Protein AF-0000000085150907 (afdb_homodimer)

Secondary structure (DSSP, 8-state):
---S---HHHHHHHHHHHHHS-HHHHHHHHT--HHHHHHHHHHHHHHHTS-SEEEETTEEEE-HHHHHHHHHHHHHHHHHHHHHS------TTTS-EEEEEE--HHHHHHHHHHHHHHHHHH-TTEEEEEE---GGGHHHHHHTTS-SEEEEE-----TTEEEEEEEEE-EEEEEETT-GGGTS--HHHHHHSEEEEE--TT----HHHHHHHTTT---EEEEEES-HHHHHHHHTTSS-EEEEEHHHHHHHHTTSSEEEEE-SS--PPEEEEEEEEGGGTT-HHHHHHHHHHHHHHHHH-/---S---HHHHHHHHHHHHHS-HHHHHHHHT--HHHHHHHHHHHHHHHTS-SEEEETTEEEE-HHHHHHHHHHHHHHHHHHHHHS------TTTS-EEEEEE--HHHHHHHHHHHHHHHHHH-TTEEEEEE---GGGHHHHHHTTS-SEEEEE-----TTEEEEEEEEE-EEEEEETT-GGGTS--HHHHHHSEEEEE--TT----HHHHHHHTTT---EEEEEES-HHHHHHHHTTSS-EEEEEHHHHHHHHTTSSEEEEE-SS--PPEEEEEEEEGGGTT-HHHHHHHHHHHHHHHHH-

Sequence (602 aa):
MLHSKIDLNLFLIMSTVYQQGSITAAASKLHLTQPAVSHAIARLRDKFNDPLFVRHGRKMVPTALCQKMIPDVQQALLLLNNTVSQPATFDIQQHKREIKLGLRDILESMFFPILMPDLLNNTPNITLNSRQIKRTELEPSLAQQSLDIVIDVLMPTHKDICNTLICSERFSLVCRQNHPILQQLTLANYAAASHALVSLKDFSIDTVDMALAHQGVSRNIALRCEHYFAAISVICQSDLIMTMPNTYAMLLQQTMPIVVSPLPFEVPELAVHMYWHQQAQDDPVNQWIRNKLLNISAQLFMLHSKIDLNLFLIMSTVYQQGSITAAASKLHLTQPAVSHAIARLRDKFNDPLFVRHGRKMVPTALCQKMIPDVQQALLLLNNTVSQPATFDIQQHKREIKLGLRDILESMFFPILMPDLLNNTPNITLNSRQIKRTELEPSLAQQSLDIVIDVLMPTHKDICNTLICSERFSLVCRQNHPILQQLTLANYAAASHALVSLKDFSIDTVDMALAHQGVSRNIALRCEHYFAAISVICQSDLIMTMPNTYAMLLQQTMPIVVSPLPFEVPELAVHMYWHQQAQDDPVNQWIRNKLLNISAQLF

pLDDT: mean 88.35, std 14.01, range [27.83, 98.75]

Solvent-accessible surface area (backbone atoms only — not comparable to full-atom values): 32936 Å² total; per-residue (Å²): 131,85,68,71,82,67,61,67,62,40,56,56,51,52,52,38,26,65,73,59,26,23,63,64,55,24,10,61,74,67,72,45,52,50,68,56,47,52,48,40,49,49,51,50,17,62,72,65,73,40,72,42,51,44,78,56,87,90,34,44,39,66,34,74,65,34,59,65,44,43,65,56,50,54,51,49,49,52,51,46,51,61,59,68,42,52,86,57,75,80,54,76,63,75,49,76,41,77,45,28,36,31,36,46,67,69,51,39,48,62,47,39,46,58,48,46,45,49,30,63,73,72,30,62,38,47,25,42,38,37,36,68,72,53,80,86,42,50,62,60,31,29,72,70,59,71,22,57,36,33,54,46,65,71,68,92,69,61,88,59,49,43,70,47,82,60,46,72,42,48,65,22,34,37,29,20,69,87,42,71,54,76,81,54,69,37,56,68,54,57,37,68,37,45,25,43,42,71,48,56,89,90,58,71,86,46,63,64,57,51,44,33,45,76,70,75,43,68,76,42,69,42,34,36,29,66,38,62,68,29,52,48,53,27,20,56,62,35,84,34,30,32,72,42,54,35,66,60,48,57,57,47,41,75,79,40,70,45,39,79,39,79,53,69,62,80,61,83,64,44,49,28,26,36,35,33,28,54,87,44,64,79,34,64,68,54,42,50,50,50,51,53,52,51,54,50,32,65,71,71,104,131,85,69,73,82,68,61,67,62,41,56,55,50,49,52,38,26,63,73,60,24,23,62,63,56,24,10,62,73,68,75,46,51,50,70,58,48,52,49,40,51,49,53,50,18,62,72,65,73,39,73,44,52,45,76,55,89,90,35,46,40,68,33,74,65,35,59,65,43,44,64,56,51,52,51,48,49,53,51,44,50,60,60,68,42,54,84,57,73,79,55,75,62,75,50,77,43,75,46,30,35,32,36,47,65,70,53,40,48,61,47,40,46,58,48,48,46,50,30,63,75,74,29,63,39,48,24,42,40,36,37,68,74,54,80,84,42,50,61,61,32,29,71,69,59,72,22,59,36,34,52,42,66,70,69,92,69,60,87,58,48,42,70,46,81,59,48,73,41,49,65,22,33,38,31,20,67,85,42,73,54,76,81,55,69,36,56,69,51,58,38,69,36,45,25,41,42,70,48,54,89,89,58,69,86,45,62,63,56,51,44,33,45,77,70,72,44,68,74,41,69,43,34,36,28,64,40,62,67,29,51,49,53,28,18,57,61,36,84,33,31,33,73,42,55,33,67,60,50,58,57,46,41,75,77,39,70,45,40,78,38,77,55,67,62,80,61,81,63,44,47,29,26,37,35,32,29,53,86,43,64,79,36,65,68,54,42,49,51,52,51,53,51,51,55,50,33,66,72,72,104

Foldseek 3Di:
DPPPPLPLVLLVLLLLCQVVQALCRSCVVVVHDSVVSVVSQVVVCVVVVHNQWDDDDRGTDGDPVVVVCNVVSVLVVVVVCCVPPPVPVPPLQPAQEEAEEADAQLCCVQQCVPVVVCCVPPRVSYHYHYDHDDPVCVQVCQVVVVHAKYKFFDDDDDPQKDKDWLDWWDKWKKAAPPQPCVVPVAPVVQLVAEEEAADDPPPPPPQVQVQQVVVPGDHHYPHYHHHVVVVVVVRNPDNHMYMDTDLSSVVVVVPGRMDIGHHNGDTGTITMMMMHGNSCVSVPNSVVVVVVSSVSSVVSD/DPPPPLPLVLLVLLLLCQVVQALVRSCVVVVHDSVVSVVSQVVVCVVVVHNQWDDDDRGTDGDPVVVVCNVVSVLVVVVVCLVPPPVPVPPLQPAQEEAEEADAQLCCVQQCVPVVVCCVPPRVSYHYHYDHDDPVCVQVCQVVVVHFKYKFFDDDDDPQKDKDWLDWWDKWKKAAPPQPCVVPPAPVVQQPAEAEAADDPPPPPPQVQVQQVVVPGDHHYPHYHHHVVVVVVVRNPDNHMYMDTDLSSVVVVVPGRMDIGHHNGDTGTITMMMMHGNSCVSVPNSVVVVVVSSVSSVVSD

Structure (mmCIF, N/CA/C/O backbone):
data_AF-0000000085150907-model_v1
#
loop_
_entity.id
_entity.type
_entity.pdbx_description
1 polymer 'Transcriptional regulator, LysR family'
#
loop_
_atom_site.group_PDB
_atom_site.id
_atom_site.type_symbol
_atom_site.label_atom_id
_atom_site.label_alt_id
_atom_site.label_comp_id
_atom_site.label_asym_id
_atom_site.label_entity_id
_atom_site.label_seq_id
_atom_site.pdbx_PDB_ins_code
_atom_site.Cartn_x
_atom_site.Cartn_y
_atom_site.Cartn_z
_atom_site.occupancy
_atom_site.B_iso_or_equiv
_atom_site.auth_seq_id
_atom_site.auth_comp_id
_atom_site.auth_asym_id
_atom_site.auth_atom_id
_atom_site.pdbx_PDB_model_num
ATOM 1 N N . MET A 1 1 ? 22.75 -42.875 7.367 1 28.23 1 MET A N 1
ATOM 2 C CA . MET A 1 1 ? 22.875 -44.281 7.016 1 28.23 1 MET A CA 1
ATOM 3 C C . MET A 1 1 ? 21.562 -45 7.273 1 28.23 1 MET A C 1
ATOM 5 O O . MET A 1 1 ? 21.328 -45.5 8.375 1 28.23 1 MET A O 1
ATOM 9 N N . LEU A 1 2 ? 20.391 -44.375 6.859 1 35.03 2 LEU A N 1
ATOM 10 C CA . LEU A 1 2 ? 19.094 -45.031 6.816 1 35.03 2 LEU A CA 1
ATOM 11 C C . LEU A 1 2 ? 19.172 -46.375 6.129 1 35.03 2 LEU A C 1
ATOM 13 O O . LEU A 1 2 ? 18.812 -46.5 4.957 1 35.03 2 LEU A O 1
ATOM 17 N N . HIS A 1 3 ? 20.188 -47.031 6.293 1 34.97 3 HIS A N 1
ATOM 18 C CA . HIS A 1 3 ? 20.422 -48.344 5.688 1 34.97 3 HIS A CA 1
ATOM 19 C C . HIS A 1 3 ? 19.266 -49.281 5.961 1 34.97 3 HIS A C 1
ATOM 21 O O . HIS A 1 3 ? 19.031 -50.219 5.191 1 34.97 3 HIS A O 1
ATOM 27 N N . SER A 1 4 ? 18.828 -49.5 7.285 1 38.47 4 SER A N 1
ATOM 28 C CA . SER A 1 4 ? 17.844 -50.562 7.527 1 38.47 4 SER A CA 1
ATOM 29 C C . SER A 1 4 ? 16.531 -50.25 6.82 1 38.47 4 SER A C 1
ATOM 31 O O . SER A 1 4 ? 16.172 -49.062 6.648 1 38.47 4 SER A O 1
ATOM 33 N N . LYS A 1 5 ? 15.93 -51.312 6.055 1 45.09 5 LYS A N 1
ATOM 34 C CA . LYS A 1 5 ? 14.781 -51.344 5.156 1 45.09 5 LYS A CA 1
ATOM 35 C C . LYS A 1 5 ? 13.578 -50.656 5.766 1 45.09 5 LYS A C 1
ATOM 37 O O . LYS A 1 5 ? 12.742 -51.281 6.414 1 45.09 5 LYS A O 1
ATOM 42 N N . ILE A 1 6 ? 13.68 -49.75 6.613 1 46.75 6 ILE A N 1
ATOM 43 C CA . ILE A 1 6 ? 12.391 -49.156 6.984 1 46.75 6 ILE A CA 1
ATOM 44 C C . ILE A 1 6 ? 11.57 -48.875 5.73 1 46.75 6 ILE A C 1
ATOM 46 O O . ILE A 1 6 ? 12.062 -48.219 4.793 1 46.75 6 ILE A O 1
ATOM 50 N N . ASP A 1 7 ? 10.547 -49.781 5.477 1 56.38 7 ASP A N 1
ATOM 51 C CA . ASP A 1 7 ? 9.531 -49.625 4.441 1 56.38 7 ASP A CA 1
ATOM 52 C C . ASP A 1 7 ? 9.016 -48.188 4.41 1 56.38 7 ASP A C 1
ATOM 54 O O . ASP A 1 7 ? 8.359 -47.719 5.355 1 56.38 7 ASP A O 1
ATOM 58 N N . LEU A 1 8 ? 9.578 -47.375 3.67 1 64.69 8 LEU A N 1
ATOM 59 C CA . LEU A 1 8 ? 9.203 -46 3.482 1 64.69 8 LEU A CA 1
ATOM 60 C C . LEU A 1 8 ? 7.688 -45.812 3.479 1 64.69 8 LEU A C 1
ATOM 62 O O . LEU A 1 8 ? 7.172 -44.75 3.812 1 64.69 8 LEU A O 1
ATOM 66 N N . ASN A 1 9 ? 7.09 -46.938 3.238 1 71.25 9 ASN A N 1
ATOM 67 C CA . ASN A 1 9 ? 5.633 -46.906 3.201 1 71.25 9 ASN A CA 1
ATOM 68 C C . ASN A 1 9 ? 5.039 -46.688 4.586 1 71.25 9 ASN A C 1
ATOM 70 O O . ASN A 1 9 ? 3.926 -46.156 4.711 1 71.25 9 ASN A O 1
ATOM 74 N N . LEU A 1 10 ? 5.855 -46.969 5.582 1 80.25 10 LEU A N 1
ATOM 75 C CA . LEU A 1 10 ? 5.375 -46.812 6.945 1 80.25 10 LEU A CA 1
ATOM 76 C C . LEU A 1 10 ? 5.199 -45.312 7.273 1 80.25 10 LEU A C 1
ATOM 78 O O . LEU A 1 10 ? 4.246 -44.938 7.957 1 80.25 10 LEU A O 1
ATOM 82 N N . PHE A 1 11 ? 6.086 -44.562 6.723 1 81.38 11 PHE A N 1
ATOM 83 C CA . PHE A 1 11 ? 6.02 -43.125 6.98 1 81.38 11 PHE A CA 1
ATOM 84 C C . PHE A 1 11 ? 4.828 -42.531 6.258 1 81.38 11 PHE A C 1
ATOM 86 O O . PHE A 1 11 ? 4.203 -41.594 6.773 1 81.38 11 PHE A O 1
ATOM 93 N N . LEU A 1 12 ? 4.559 -43 5.113 1 80.75 12 LEU A N 1
ATOM 94 C CA . LEU A 1 12 ? 3.357 -42.594 4.395 1 80.75 12 LEU A CA 1
ATOM 95 C C . LEU A 1 12 ? 2.104 -42.906 5.207 1 80.75 12 LEU A C 1
ATOM 97 O O . LEU A 1 12 ? 1.2 -42.062 5.301 1 80.75 12 LEU A O 1
ATOM 101 N N . ILE A 1 13 ? 2.043 -44.031 5.801 1 85.31 13 ILE A N 1
ATOM 102 C CA . ILE A 1 13 ? 0.917 -44.469 6.621 1 85.31 13 ILE A CA 1
ATOM 103 C C . ILE A 1 13 ? 0.824 -43.594 7.867 1 85.31 13 ILE A C 1
ATOM 105 O O . ILE A 1 13 ? -0.258 -43.094 8.219 1 85.31 13 ILE A O 1
ATOM 109 N N . MET A 1 14 ? 1.957 -43.312 8.508 1 89.06 14 MET A N 1
ATOM 110 C CA . MET A 1 14 ? 1.997 -42.438 9.68 1 89.06 14 MET A CA 1
ATOM 111 C C . MET A 1 14 ? 1.438 -41.062 9.359 1 89.06 14 MET A C 1
ATOM 113 O O . MET A 1 14 ? 0.611 -40.531 10.102 1 89.06 14 MET A O 1
ATOM 117 N N . SER A 1 15 ? 1.91 -40.531 8.297 1 87.75 15 SER A N 1
ATOM 118 C CA . SER A 1 15 ? 1.475 -39.219 7.879 1 87.75 15 SER A CA 1
ATOM 119 C C . SER A 1 15 ? -0.025 -39.188 7.605 1 87.75 15 SER A C 1
ATOM 121 O O . SER A 1 15 ? -0.708 -38.219 7.969 1 87.75 15 SER A O 1
ATOM 123 N N . THR A 1 16 ? -0.596 -40.188 7 1 87 16 THR A N 1
ATOM 124 C CA . THR A 1 16 ? -2.014 -40.25 6.672 1 87 16 THR A CA 1
ATOM 125 C C . THR A 1 16 ? -2.857 -40.406 7.934 1 87 16 THR A C 1
ATOM 127 O O . THR A 1 16 ? -3.914 -39.781 8.055 1 87 16 THR A O 1
ATOM 130 N N . VAL A 1 17 ? -2.373 -41.125 8.828 1 91.62 17 VAL A N 1
ATOM 131 C CA . VAL A 1 17 ? -3.076 -41.25 10.102 1 91.62 17 VAL A CA 1
ATOM 132 C C . VAL A 1 17 ? -3.076 -39.938 10.844 1 91.62 17 VAL A C 1
ATOM 134 O O . VAL A 1 17 ? -4.09 -39.531 11.43 1 91.62 17 VAL A O 1
ATOM 137 N N . TYR A 1 18 ? -1.939 -39.312 10.789 1 89.5 18 TYR A N 1
ATOM 138 C CA . TYR A 1 18 ? -1.816 -38 11.414 1 89.5 18 TYR A CA 1
ATOM 139 C C . TYR A 1 18 ? -2.822 -37.031 10.82 1 89.5 18 TYR A C 1
ATOM 141 O O . TYR A 1 18 ? -3.486 -36.281 11.555 1 89.5 18 TYR A O 1
ATOM 149 N N . GLN A 1 19 ? -2.939 -37.062 9.547 1 86.62 19 GLN A N 1
ATOM 150 C CA . GLN A 1 19 ? -3.795 -36.125 8.812 1 86.62 19 GLN A CA 1
ATOM 151 C C . GLN A 1 19 ? -5.27 -36.438 9.031 1 86.62 19 GLN A C 1
ATOM 153 O O . GLN A 1 19 ? -6.094 -35.562 9.195 1 86.62 19 GLN A O 1
ATOM 158 N N . GLN A 1 20 ? -5.629 -37.719 9.039 1 85.81 20 GLN A N 1
ATOM 159 C CA . GLN A 1 20 ? -7.016 -38.188 9.102 1 85.81 20 GLN A CA 1
ATOM 160 C C . GLN A 1 20 ? -7.5 -38.281 10.539 1 85.81 20 GLN A C 1
ATOM 162 O O . GLN A 1 20 ? -8.703 -38.219 10.805 1 85.81 20 GLN A O 1
ATOM 167 N N . GLY A 1 21 ? -6.504 -38.438 11.43 1 89.38 21 GLY A N 1
ATOM 168 C CA . GLY A 1 21 ? -6.824 -38.562 12.844 1 89.38 21 GLY A CA 1
ATOM 169 C C . GLY A 1 21 ? -7.473 -39.906 13.195 1 89.38 21 GLY A C 1
ATOM 170 O O . GLY A 1 21 ? -8.07 -40.031 14.266 1 89.38 21 GLY A O 1
ATOM 171 N N . SER A 1 22 ? -7.516 -40.812 12.25 1 90.69 22 SER A N 1
ATOM 172 C CA . SER A 1 22 ? -8.125 -42.125 12.461 1 90.69 22 SER A CA 1
ATOM 173 C C . SER A 1 22 ? -7.453 -43.219 11.609 1 90.69 22 SER A C 1
ATOM 175 O O . SER A 1 22 ? -7.059 -42.938 10.469 1 90.69 22 SER A O 1
ATOM 177 N N . ILE A 1 23 ? -7.355 -44.406 12.195 1 90.44 23 ILE A N 1
ATOM 178 C CA . ILE A 1 23 ? -6.754 -45.531 11.492 1 90.44 23 ILE A CA 1
ATOM 179 C C . ILE A 1 23 ? -7.684 -46 10.375 1 90.44 23 ILE A C 1
ATOM 181 O O . ILE A 1 23 ? -7.234 -46.281 9.258 1 90.44 23 ILE A O 1
ATOM 185 N N . THR A 1 24 ? -9.008 -46 10.703 1 89.38 24 THR A N 1
ATOM 186 C CA . THR A 1 24 ? -10.008 -46.438 9.734 1 89.38 24 THR A CA 1
ATOM 187 C C . THR A 1 24 ? -10.039 -45.5 8.531 1 89.38 24 THR A C 1
ATOM 189 O O . THR A 1 24 ? -10.047 -45.938 7.383 1 89.38 24 THR A O 1
ATOM 192 N N . ALA A 1 25 ? -9.969 -44.281 8.797 1 89.19 25 ALA A N 1
ATOM 193 C CA . ALA A 1 25 ? -9.984 -43.281 7.727 1 89.19 25 ALA A CA 1
ATOM 194 C C . ALA A 1 25 ? -8.695 -43.344 6.91 1 89.19 25 ALA A C 1
ATOM 196 O O . ALA A 1 25 ? -8.727 -43.219 5.684 1 89.19 25 ALA A O 1
ATOM 197 N N . ALA A 1 26 ? -7.68 -43.5 7.555 1 90.69 26 ALA A N 1
ATOM 198 C CA . ALA A 1 26 ? -6.391 -43.625 6.879 1 90.69 26 ALA A CA 1
ATOM 199 C C . ALA A 1 26 ? -6.344 -44.844 5.988 1 90.69 26 ALA A C 1
ATOM 201 O O . ALA A 1 26 ? -5.828 -44.812 4.871 1 90.69 26 ALA A O 1
ATOM 202 N N . ALA A 1 27 ? -6.867 -45.906 6.449 1 90.25 27 ALA A N 1
ATOM 203 C CA . ALA A 1 27 ? -6.926 -47.156 5.68 1 90.25 27 ALA A CA 1
ATOM 204 C C . ALA A 1 27 ? -7.719 -46.969 4.391 1 90.25 27 ALA A C 1
ATOM 206 O O . ALA A 1 27 ? -7.285 -47.375 3.316 1 90.25 27 ALA A O 1
ATOM 207 N N . SER A 1 28 ? -8.797 -46.312 4.539 1 84.81 28 SER A N 1
ATOM 208 C CA . SER A 1 28 ? -9.633 -46.031 3.381 1 84.81 28 SER A CA 1
ATOM 209 C C . SER A 1 28 ? -8.891 -45.156 2.375 1 84.81 28 SER A C 1
ATOM 211 O O . SER A 1 28 ? -8.891 -45.438 1.177 1 84.81 28 SER A O 1
ATOM 213 N N . LYS A 1 29 ? -8.188 -44.219 2.852 1 82.75 29 LYS A N 1
ATOM 214 C CA . LYS A 1 29 ? -7.488 -43.25 1.999 1 82.75 29 LYS A CA 1
ATOM 215 C C . LYS A 1 29 ? -6.32 -43.906 1.272 1 82.75 29 LYS A C 1
ATOM 217 O O . LYS A 1 29 ? -6.047 -43.594 0.112 1 82.75 29 LYS A O 1
ATOM 222 N N . LEU A 1 30 ? -5.738 -44.781 1.877 1 80.75 30 LEU A N 1
ATOM 223 C CA . LEU A 1 30 ? -4.543 -45.406 1.343 1 80.75 30 LEU A CA 1
ATOM 224 C C . LEU A 1 30 ? -4.895 -46.688 0.606 1 80.75 30 LEU A C 1
ATOM 226 O O . LEU A 1 30 ? -4.016 -47.375 0.069 1 80.75 30 LEU A O 1
ATOM 230 N N . HIS A 1 31 ? -6.199 -47.031 0.58 1 83.38 31 HIS A N 1
ATOM 231 C CA . HIS A 1 31 ? -6.676 -48.281 -0.012 1 83.38 31 HIS A CA 1
ATOM 232 C C . HIS A 1 31 ? -5.957 -49.469 0.588 1 83.38 31 HIS A C 1
ATOM 234 O O . HIS A 1 31 ? -5.492 -50.344 -0.142 1 83.38 31 HIS A O 1
ATOM 240 N N . LEU A 1 32 ? -5.855 -49.406 1.812 1 83.75 32 LEU A N 1
ATOM 241 C CA . LEU A 1 32 ? -5.309 -50.5 2.6 1 83.75 32 LEU A CA 1
ATOM 242 C C . LEU A 1 32 ? -6.344 -51.031 3.59 1 83.75 32 LEU A C 1
ATOM 244 O O . LEU A 1 32 ? -7.371 -50.375 3.822 1 83.75 32 LEU A O 1
ATOM 248 N N . THR A 1 33 ? -6.121 -52.25 4.09 1 84.62 33 THR A N 1
ATOM 249 C CA . THR A 1 33 ? -6.98 -52.75 5.156 1 84.62 33 THR A CA 1
ATOM 250 C C . THR A 1 33 ? -6.59 -52.125 6.5 1 84.62 33 THR A C 1
ATOM 252 O O . THR A 1 33 ? -5.441 -51.719 6.695 1 84.62 33 THR A O 1
ATOM 255 N N . GLN A 1 34 ? -7.559 -52 7.328 1 89.69 34 GLN A N 1
ATOM 256 C CA . GLN A 1 34 ? -7.328 -51.438 8.656 1 89.69 34 GLN A CA 1
ATOM 257 C C . GLN A 1 34 ? -6.25 -52.219 9.406 1 89.69 34 GLN A C 1
ATOM 259 O O . GLN A 1 34 ? -5.367 -51.625 10.031 1 89.69 34 GLN A O 1
ATOM 264 N N . PRO A 1 35 ? -6.223 -53.562 9.406 1 90.38 35 PRO A N 1
ATOM 265 C CA . PRO A 1 35 ? -5.141 -54.281 10.094 1 90.38 35 PRO A CA 1
ATOM 266 C C . PRO A 1 35 ? -3.764 -53.938 9.516 1 90.38 35 PRO A C 1
ATOM 268 O O . PRO A 1 35 ? -2.783 -53.875 10.266 1 90.38 35 PRO A O 1
ATOM 271 N N . ALA A 1 36 ? -3.766 -53.688 8.227 1 83.69 36 ALA A N 1
ATOM 272 C CA . ALA A 1 36 ? -2.5 -53.344 7.57 1 83.69 36 ALA A CA 1
ATOM 273 C C . ALA A 1 36 ? -1.954 -52.031 8.07 1 83.69 36 ALA A C 1
ATOM 275 O O . ALA A 1 36 ? -0.757 -51.906 8.344 1 83.69 36 ALA A O 1
ATOM 276 N N . VAL A 1 37 ? -2.844 -51.062 8.227 1 90.38 37 VAL A N 1
ATOM 277 C CA . VAL A 1 37 ? -2.453 -49.75 8.711 1 90.38 37 VAL A CA 1
ATOM 278 C C . VAL A 1 37 ? -2.041 -49.844 10.18 1 90.38 37 VAL A C 1
ATOM 280 O O . VAL A 1 37 ? -1.027 -49.281 10.586 1 90.38 37 VAL A O 1
ATOM 283 N N . SER A 1 38 ? -2.756 -50.562 10.93 1 90.19 38 SER A N 1
ATOM 284 C CA . SER A 1 38 ? -2.453 -50.781 12.344 1 90.19 38 SER A CA 1
ATOM 285 C C . SER A 1 38 ? -1.101 -51.469 12.531 1 90.19 38 SER A C 1
ATOM 287 O O . SER A 1 38 ? -0.315 -51.062 13.391 1 90.19 38 SER A O 1
ATOM 289 N N . HIS A 1 39 ? -0.9 -52.406 11.703 1 88.38 39 HIS A N 1
ATOM 290 C CA . HIS A 1 39 ? 0.368 -53.125 11.766 1 88.38 39 HIS A CA 1
ATOM 291 C C . HIS A 1 39 ? 1.534 -52.219 11.383 1 88.38 39 HIS A C 1
ATOM 293 O O . HIS A 1 39 ? 2.6 -52.281 12 1 88.38 39 HIS A O 1
ATOM 299 N N . ALA A 1 40 ? 1.301 -51.469 10.383 1 86.62 40 ALA A N 1
ATOM 300 C CA . ALA A 1 40 ? 2.326 -50.5 9.945 1 86.62 40 ALA A CA 1
ATOM 301 C C . ALA A 1 40 ? 2.697 -49.531 11.07 1 86.62 40 ALA A C 1
ATOM 303 O O . ALA A 1 40 ? 3.879 -49.281 11.305 1 86.62 40 ALA A O 1
ATOM 304 N N . ILE A 1 41 ? 1.713 -49.062 11.773 1 90.88 41 ILE A N 1
ATOM 305 C CA . ILE A 1 41 ? 1.938 -48.125 12.867 1 90.88 41 ILE A CA 1
ATOM 306 C C . ILE A 1 41 ? 2.633 -48.812 14.023 1 90.88 41 ILE A C 1
ATOM 308 O O . ILE A 1 41 ? 3.514 -48.25 14.672 1 90.88 41 ILE A O 1
ATOM 312 N N . ALA A 1 42 ? 2.293 -50.094 14.195 1 89.44 42 ALA A N 1
ATOM 313 C CA . ALA A 1 42 ? 2.934 -50.875 15.242 1 89.44 42 ALA A CA 1
ATOM 314 C C . ALA A 1 42 ? 4.426 -51.062 14.969 1 89.44 42 ALA A C 1
ATOM 316 O O . ALA A 1 42 ? 5.242 -50.969 15.891 1 89.44 42 ALA A O 1
ATOM 317 N N . ARG A 1 43 ? 4.707 -51.25 13.727 1 85.38 43 ARG A N 1
ATOM 318 C CA . ARG A 1 43 ? 6.105 -51.375 13.328 1 85.38 43 ARG A CA 1
ATOM 319 C C . ARG A 1 43 ? 6.891 -50.125 13.609 1 85.38 43 ARG A C 1
ATOM 321 O O . ARG A 1 43 ? 8.031 -50.156 14.07 1 85.38 43 ARG A O 1
ATOM 328 N N . LEU A 1 44 ? 6.266 -49 13.336 1 87 44 LEU A N 1
ATOM 329 C CA . LEU A 1 44 ? 6.91 -47.719 13.586 1 87 44 LEU A CA 1
ATOM 330 C C . LEU A 1 44 ? 7.062 -47.5 15.086 1 87 44 LEU A C 1
ATOM 332 O O . LEU A 1 44 ? 8.094 -46.969 15.531 1 87 44 LEU A O 1
ATOM 336 N N . ARG A 1 45 ? 6.059 -47.844 15.781 1 89.88 45 ARG A N 1
ATOM 337 C CA . ARG A 1 45 ? 6.105 -47.75 17.234 1 89.88 45 ARG A CA 1
ATOM 338 C C . ARG A 1 45 ? 7.289 -48.5 17.797 1 89.88 45 ARG A C 1
ATOM 340 O O . ARG A 1 45 ? 8 -48 18.672 1 89.88 45 ARG A O 1
ATOM 347 N N . ASP A 1 46 ? 7.453 -49.688 17.281 1 87.56 46 ASP A N 1
ATOM 348 C CA . ASP A 1 46 ? 8.547 -50.531 17.75 1 87.56 46 ASP A CA 1
ATOM 349 C C . ASP A 1 46 ? 9.906 -49.906 17.406 1 87.56 46 ASP A C 1
ATOM 351 O O . ASP A 1 46 ? 10.836 -49.969 18.203 1 87.56 46 ASP A O 1
ATOM 355 N N . LYS A 1 47 ? 9.906 -49.406 16.297 1 83.44 47 LYS A N 1
ATOM 356 C CA . LYS A 1 47 ? 11.164 -48.812 15.828 1 83.44 47 LYS A CA 1
ATOM 357 C C . LYS A 1 47 ? 11.539 -47.594 16.641 1 83.44 47 LYS A C 1
ATOM 359 O O . LYS A 1 47 ? 12.719 -47.375 16.938 1 83.44 47 LYS A O 1
ATOM 364 N N . PHE A 1 48 ? 10.562 -46.844 17.016 1 86.25 48 PHE A N 1
ATOM 365 C CA . PHE A 1 48 ? 10.836 -45.562 17.672 1 86.25 48 PHE A CA 1
ATOM 366 C C . PHE A 1 48 ? 10.641 -45.656 19.172 1 86.25 48 PHE A C 1
ATOM 368 O O . PHE A 1 48 ? 10.906 -44.719 19.906 1 86.25 48 PHE A O 1
ATOM 375 N N . ASN A 1 49 ? 10.211 -46.844 19.609 1 88 49 ASN A N 1
ATOM 376 C CA . ASN A 1 49 ? 9.922 -47.094 21.031 1 88 49 ASN A CA 1
ATOM 377 C C . ASN A 1 49 ? 9.023 -45.969 21.594 1 88 49 ASN A C 1
ATOM 379 O O . ASN A 1 49 ? 9.32 -45.406 22.641 1 88 49 ASN A O 1
ATOM 383 N N . ASP A 1 50 ? 8.078 -45.594 20.844 1 88.75 50 ASP A N 1
ATOM 384 C CA . ASP A 1 50 ? 7.051 -44.594 21.141 1 88.75 50 ASP A CA 1
ATOM 385 C C . ASP A 1 50 ? 5.703 -45 20.547 1 88.75 50 ASP A C 1
ATOM 387 O O . ASP A 1 50 ? 5.641 -45.531 19.422 1 88.75 50 ASP A O 1
ATOM 391 N N . PRO A 1 51 ? 4.645 -44.781 21.234 1 92.69 51 PRO A N 1
ATOM 392 C CA . PRO A 1 51 ? 3.328 -45.125 20.703 1 92.69 51 PRO A CA 1
ATOM 393 C C . PRO A 1 51 ? 2.986 -44.375 19.422 1 92.69 51 PRO A C 1
ATOM 395 O O . PRO A 1 51 ? 2.158 -44.844 18.641 1 92.69 51 PRO A O 1
ATOM 398 N N . LEU A 1 52 ? 3.582 -43.219 19.125 1 92.44 52 LEU A N 1
ATOM 399 C CA . LEU A 1 52 ? 3.426 -42.281 18 1 92.44 52 LEU A CA 1
ATOM 400 C C . LEU A 1 52 ? 2.016 -41.719 17.984 1 92.44 52 LEU A C 1
ATOM 402 O O . LEU A 1 52 ? 1.837 -40.5 17.75 1 92.44 52 LEU A O 1
ATOM 406 N N . PHE A 1 53 ? 0.989 -42.562 18.312 1 93.5 53 PHE A N 1
ATOM 407 C CA . PHE A 1 53 ? -0.401 -42.125 18.406 1 93.5 53 PHE A CA 1
ATOM 408 C C . PHE A 1 53 ? -1.069 -42.719 19.625 1 93.5 53 PHE A C 1
ATOM 410 O O . PHE A 1 53 ? -0.827 -43.906 19.969 1 93.5 53 PHE A O 1
ATOM 417 N N . VAL A 1 54 ? -1.795 -41.875 20.375 1 91.25 54 VAL A N 1
ATOM 418 C CA . VAL A 1 54 ? -2.576 -42.344 21.516 1 91.25 54 VAL A CA 1
ATOM 419 C C . VAL A 1 54 ? -4.059 -42.062 21.266 1 91.25 54 VAL A C 1
ATOM 421 O O . VAL A 1 54 ? -4.422 -41.094 20.641 1 91.25 54 VAL A O 1
ATOM 424 N N . ARG A 1 55 ? -4.883 -42.969 21.641 1 86.19 55 ARG A N 1
ATOM 425 C CA . ARG A 1 55 ? -6.328 -42.875 21.453 1 86.19 55 ARG A CA 1
ATOM 426 C C . ARG A 1 55 ? -6.949 -41.938 22.5 1 86.19 55 ARG A C 1
ATOM 428 O O . ARG A 1 55 ? -6.688 -42.094 23.688 1 86.19 55 ARG A O 1
ATOM 435 N N . HIS A 1 56 ? -7.473 -40.969 22.062 1 84.75 56 HIS A N 1
ATOM 436 C CA . HIS A 1 56 ? -8.305 -40.094 22.875 1 84.75 56 HIS A CA 1
ATOM 437 C C . HIS A 1 56 ? -9.75 -40.094 22.375 1 84.75 56 HIS A C 1
ATOM 439 O O . HIS A 1 56 ? -10.078 -39.344 21.438 1 84.75 56 HIS A O 1
ATOM 445 N N . GLY A 1 57 ? -10.609 -40.844 23.016 1 77.44 57 GLY A N 1
ATOM 446 C CA . GLY A 1 57 ? -11.961 -41 22.5 1 77.44 57 GLY A CA 1
ATOM 447 C C . GLY A 1 57 ? -12.008 -41.719 21.172 1 77.44 57 GLY A C 1
ATOM 448 O O . GLY A 1 57 ? -11.516 -42.844 21.031 1 77.44 57 GLY A O 1
ATOM 449 N N . ARG A 1 58 ? -12.578 -41.125 20.188 1 76.31 58 ARG A N 1
ATOM 450 C CA . ARG A 1 58 ? -12.688 -41.75 18.859 1 76.31 58 ARG A CA 1
ATOM 451 C C . ARG A 1 58 ? -11.555 -41.281 17.953 1 76.31 58 ARG A C 1
ATOM 453 O O . ARG A 1 58 ? -11.477 -41.688 16.797 1 76.31 58 ARG A O 1
ATOM 460 N N . LYS A 1 59 ? -10.602 -40.438 18.469 1 83.12 59 LYS A N 1
ATOM 461 C CA . LYS A 1 59 ? -9.578 -39.844 17.625 1 83.12 59 LYS A CA 1
ATOM 462 C C . LYS A 1 59 ? -8.188 -40.344 18 1 83.12 59 LYS A C 1
ATOM 464 O O . LYS A 1 59 ? -7.926 -40.625 19.172 1 83.12 59 LYS A O 1
ATOM 469 N N . MET A 1 60 ? -7.379 -40.531 17.062 1 85.88 60 MET A N 1
ATOM 470 C CA . MET A 1 60 ? -5.957 -40.812 17.266 1 85.88 60 MET A CA 1
ATOM 471 C C . MET A 1 60 ? -5.168 -39.5 17.375 1 85.88 60 MET A C 1
ATOM 473 O O . MET A 1 60 ? -5.152 -38.719 16.438 1 85.88 60 MET A O 1
ATOM 477 N N . VAL A 1 61 ? -4.496 -39.344 18.5 1 90.5 61 VAL A N 1
ATOM 478 C CA . VAL A 1 61 ? -3.746 -38.125 18.75 1 90.5 61 VAL A CA 1
ATOM 479 C C . VAL A 1 61 ? -2.248 -38.406 18.734 1 90.5 61 VAL A C 1
ATOM 481 O O . VAL A 1 61 ? -1.79 -39.375 19.375 1 90.5 61 VAL A O 1
ATOM 484 N N . PRO A 1 62 ? -1.474 -37.562 17.984 1 91.69 62 PRO A N 1
ATOM 485 C CA . PRO A 1 62 ? -0.03 -37.812 17.922 1 91.69 62 PRO A CA 1
ATOM 486 C C . PRO A 1 62 ? 0.677 -37.531 19.234 1 91.69 62 PRO A C 1
ATOM 488 O O . PRO A 1 62 ? 0.281 -36.594 19.969 1 91.69 62 PRO A O 1
ATOM 491 N N . THR A 1 63 ? 1.665 -38.344 19.594 1 91.56 63 THR A N 1
ATOM 492 C CA . THR A 1 63 ? 2.531 -38.094 20.734 1 91.56 63 THR A CA 1
ATOM 493 C C . THR A 1 63 ? 3.443 -36.906 20.438 1 91.56 63 THR A C 1
ATOM 495 O O . THR A 1 63 ? 3.486 -36.406 19.312 1 91.56 63 THR A O 1
ATOM 498 N N . ALA A 1 64 ? 4.164 -36.531 21.438 1 86.5 64 ALA A N 1
ATOM 499 C CA . ALA A 1 64 ? 5.109 -35.406 21.281 1 86.5 64 ALA A CA 1
ATOM 500 C C . ALA A 1 64 ? 6.188 -35.75 20.266 1 86.5 64 ALA A C 1
ATOM 502 O O . ALA A 1 64 ? 6.574 -34.906 19.453 1 86.5 64 ALA A O 1
ATOM 503 N N . LEU A 1 65 ? 6.539 -36.938 20.312 1 85.38 65 LEU A N 1
ATOM 504 C CA . LEU A 1 65 ? 7.559 -37.375 19.375 1 85.38 65 LEU A CA 1
ATOM 505 C C . LEU A 1 65 ? 7.016 -37.375 17.953 1 85.38 65 LEU A C 1
ATOM 507 O O . LEU A 1 65 ? 7.688 -36.906 17.031 1 85.38 65 LEU A O 1
ATOM 511 N N . CYS A 1 66 ? 5.84 -37.875 17.781 1 88.69 66 CYS A N 1
ATOM 512 C CA . CYS A 1 66 ? 5.215 -37.906 16.469 1 88.69 66 CYS A CA 1
ATOM 513 C C . CYS A 1 66 ? 5.051 -36.469 15.93 1 88.69 66 CYS A C 1
ATOM 515 O O . CYS A 1 66 ? 5.359 -36.219 14.766 1 88.69 66 CYS A O 1
ATOM 517 N N . GLN A 1 67 ? 4.68 -35.625 16.75 1 85.69 67 GLN A N 1
ATOM 518 C CA . GLN A 1 67 ? 4.477 -34.219 16.375 1 85.69 67 GLN A CA 1
ATOM 519 C C . GLN A 1 67 ? 5.785 -33.594 15.914 1 85.69 67 GLN A C 1
ATOM 521 O O . GLN A 1 67 ? 5.793 -32.781 14.977 1 85.69 67 GLN A O 1
ATOM 526 N N . LYS A 1 68 ? 6.762 -34 16.547 1 82.62 68 LYS A N 1
ATOM 527 C CA . LYS A 1 68 ? 8.078 -33.469 16.203 1 82.62 68 LYS A CA 1
ATOM 528 C C . LYS A 1 68 ? 8.578 -34.031 14.875 1 82.62 68 LYS A C 1
ATOM 530 O O . LYS A 1 68 ? 9.25 -33.344 14.117 1 82.62 68 LYS A O 1
ATOM 535 N N . MET A 1 69 ? 8.195 -35.219 14.609 1 82.88 69 MET A N 1
ATOM 536 C CA . MET A 1 69 ? 8.742 -35.938 13.453 1 82.88 69 MET A CA 1
ATOM 537 C C . MET A 1 69 ? 7.934 -35.594 12.195 1 82.88 69 MET A C 1
ATOM 539 O O . MET A 1 69 ? 8.469 -35.656 11.086 1 82.88 69 MET A O 1
ATOM 543 N N . ILE A 1 70 ? 6.695 -35.25 12.422 1 82.88 70 ILE A N 1
ATOM 544 C CA . ILE A 1 70 ? 5.742 -35.219 11.32 1 82.88 70 ILE A CA 1
ATOM 545 C C . ILE A 1 70 ? 6.199 -34.188 10.281 1 82.88 70 ILE A C 1
ATOM 547 O O . ILE A 1 70 ? 6.172 -34.469 9.078 1 82.88 70 ILE A O 1
ATOM 551 N N . PRO A 1 71 ? 6.707 -33.062 10.672 1 79.5 71 PRO A N 1
ATOM 552 C CA . PRO A 1 71 ? 7.137 -32.125 9.633 1 79.5 71 PRO A CA 1
ATOM 553 C C . PRO A 1 71 ? 8.25 -32.688 8.75 1 79.5 71 PRO A C 1
ATOM 555 O O . PRO A 1 71 ? 8.219 -32.531 7.531 1 79.5 71 PRO A O 1
ATOM 558 N N . ASP A 1 72 ? 9.086 -33.375 9.312 1 77.56 72 ASP A N 1
ATOM 559 C CA . ASP A 1 72 ? 10.188 -33.969 8.57 1 77.56 72 ASP A CA 1
ATOM 560 C C . ASP A 1 72 ? 9.695 -35.125 7.684 1 77.56 72 ASP A C 1
ATOM 562 O O . ASP A 1 72 ? 10.141 -35.281 6.543 1 77.56 72 ASP A O 1
ATOM 566 N N . VAL A 1 73 ? 8.867 -35.906 8.172 1 78.56 73 VAL A N 1
ATOM 567 C CA . VAL A 1 73 ? 8.297 -37.031 7.43 1 78.56 73 VAL A CA 1
ATOM 568 C C . VAL A 1 73 ? 7.52 -36.5 6.223 1 78.56 73 VAL A C 1
ATOM 570 O O . VAL A 1 73 ? 7.688 -37 5.105 1 78.56 73 VAL A O 1
ATOM 573 N N . GLN A 1 74 ? 6.754 -35.531 6.48 1 77.56 74 GLN A N 1
ATOM 574 C CA . GLN A 1 74 ? 5.945 -35 5.398 1 77.56 74 GLN A CA 1
ATOM 575 C C . GLN A 1 74 ? 6.82 -34.344 4.324 1 77.56 74 GLN A C 1
ATOM 577 O O . GLN A 1 74 ? 6.562 -34.5 3.131 1 77.56 74 GLN A O 1
ATOM 582 N N . GLN A 1 75 ? 7.844 -33.812 4.723 1 69.69 75 GLN A N 1
ATOM 583 C CA . GLN A 1 75 ? 8.797 -33.25 3.777 1 69.69 75 GLN A CA 1
ATOM 584 C C . GLN A 1 75 ? 9.492 -34.344 2.971 1 69.69 75 GLN A C 1
ATOM 586 O O . GLN A 1 75 ? 9.656 -34.219 1.756 1 69.69 75 GLN A O 1
ATOM 591 N N . ALA A 1 76 ? 9.844 -35.344 3.619 1 65.5 76 ALA A N 1
ATOM 592 C CA . ALA A 1 7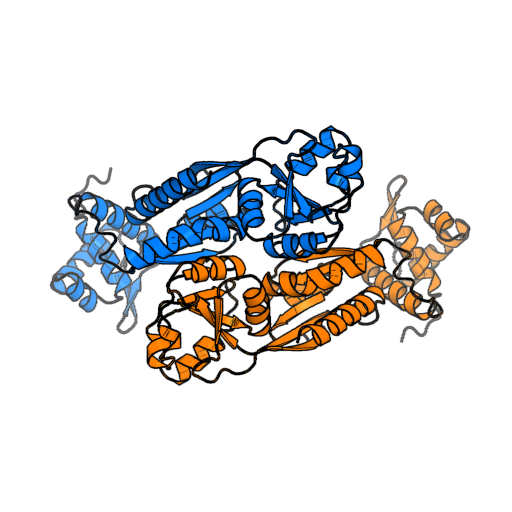6 ? 10.492 -36.469 2.961 1 65.5 76 ALA A CA 1
ATOM 593 C C . ALA A 1 76 ? 9.547 -37.156 1.974 1 65.5 76 ALA A C 1
ATOM 595 O O . ALA A 1 76 ? 9.945 -37.5 0.856 1 65.5 76 ALA A O 1
ATOM 596 N N . LEU A 1 77 ? 8.375 -37.344 2.373 1 65.81 77 LEU A N 1
ATOM 597 C CA . LEU A 1 77 ? 7.387 -37.938 1.497 1 65.81 77 LEU A CA 1
ATOM 598 C C . LEU A 1 77 ? 7.121 -37.062 0.275 1 65.81 77 LEU A C 1
ATOM 600 O O . LEU A 1 77 ? 6.961 -37.594 -0.835 1 65.81 77 LEU A O 1
ATOM 604 N N . LEU A 1 78 ? 7.121 -35.875 0.551 1 63.09 78 LEU A N 1
ATOM 605 C CA . LEU A 1 78 ? 6.977 -34.938 -0.558 1 63.09 78 LEU A CA 1
ATOM 606 C C . LEU A 1 78 ? 8.148 -35.062 -1.526 1 63.09 78 LEU A C 1
ATOM 608 O O . LEU A 1 78 ? 7.953 -35.062 -2.744 1 63.09 78 LEU A O 1
ATOM 612 N N . LEU A 1 79 ? 9.242 -35.25 -1.036 1 56.94 79 LEU A N 1
ATOM 613 C CA . LEU A 1 79 ? 10.453 -35.406 -1.843 1 56.94 79 LEU A CA 1
ATOM 614 C C . LEU A 1 79 ? 10.43 -36.719 -2.619 1 56.94 79 LEU A C 1
ATOM 616 O O . LEU A 1 79 ? 10.781 -36.75 -3.803 1 56.94 79 LEU A O 1
ATOM 620 N N . LEU A 1 80 ? 10.102 -37.781 -1.989 1 56.09 80 LEU A N 1
ATOM 621 C CA . LEU A 1 80 ? 10.023 -39.094 -2.611 1 56.09 80 LEU A CA 1
ATOM 622 C C . LEU A 1 80 ? 8.922 -39.125 -3.664 1 56.09 80 LEU A C 1
ATOM 624 O O . LEU A 1 80 ? 9.102 -39.719 -4.734 1 56.09 80 LEU A O 1
ATOM 628 N N . ASN A 1 81 ? 7.82 -38.625 -3.189 1 53.53 81 ASN A N 1
ATOM 629 C CA . ASN A 1 81 ? 6.742 -38.531 -4.168 1 53.53 81 ASN A CA 1
ATOM 630 C C . ASN A 1 81 ? 7.18 -37.781 -5.414 1 53.53 81 ASN A C 1
ATOM 632 O O . ASN A 1 81 ? 6.805 -38.125 -6.531 1 53.53 81 ASN A O 1
ATOM 636 N N . ASN A 1 82 ? 7.93 -36.875 -5.109 1 48.72 82 ASN A N 1
ATOM 637 C CA . ASN A 1 82 ? 8.477 -36.094 -6.211 1 48.72 82 ASN A CA 1
ATOM 638 C C . ASN A 1 82 ? 9.422 -36.938 -7.074 1 48.72 82 ASN A C 1
ATOM 640 O O . ASN A 1 82 ? 9.523 -36.688 -8.281 1 48.72 82 ASN A O 1
ATOM 644 N N . THR A 1 83 ? 10.109 -37.844 -6.461 1 43.69 83 THR A N 1
ATOM 645 C CA . THR A 1 83 ? 11.047 -38.688 -7.184 1 43.69 83 THR A CA 1
ATOM 646 C C . THR A 1 83 ? 10.312 -39.781 -7.949 1 43.69 83 THR A C 1
ATOM 648 O O . THR A 1 83 ? 10.703 -40.125 -9.062 1 43.69 83 THR A O 1
ATOM 651 N N . VAL A 1 84 ? 9.586 -40.656 -7.219 1 43.69 84 VAL A N 1
ATOM 652 C CA . VAL A 1 84 ? 8.898 -41.812 -7.805 1 43.69 84 VAL A CA 1
ATOM 653 C C . VAL A 1 84 ? 7.93 -41.312 -8.883 1 43.69 84 VAL A C 1
ATOM 655 O O . VAL A 1 84 ? 7.547 -42.094 -9.773 1 43.69 84 VAL A O 1
ATOM 658 N N . SER A 1 85 ? 7.141 -40.281 -8.531 1 39.81 85 SER A N 1
ATOM 659 C CA . SER A 1 85 ? 6.363 -39.844 -9.68 1 39.81 85 SER A CA 1
ATOM 660 C C . SER A 1 85 ? 7.211 -39.812 -10.945 1 39.81 85 SER A C 1
ATOM 662 O O . SER A 1 85 ? 8.289 -39.219 -10.977 1 39.81 85 SER A O 1
ATOM 664 N N . GLN A 1 86 ? 7.488 -40.875 -11.453 1 38.81 86 GLN A N 1
ATOM 665 C CA . GLN A 1 86 ? 7.891 -40.656 -12.836 1 38.81 86 GLN A CA 1
ATOM 666 C C . GLN A 1 86 ? 7.586 -39.25 -13.281 1 38.81 86 GLN A C 1
ATOM 668 O O . GLN A 1 86 ? 6.586 -38.656 -12.867 1 38.81 86 GLN A O 1
ATOM 673 N N . PRO A 1 87 ? 8.562 -38.406 -13.773 1 39.69 87 PRO A N 1
ATOM 674 C CA . PRO A 1 87 ? 8.125 -37.031 -14.047 1 39.69 87 PRO A CA 1
ATOM 675 C C . PRO A 1 87 ? 6.664 -36.938 -14.469 1 39.69 87 PRO A C 1
ATOM 677 O O . PRO A 1 87 ? 6.312 -37.344 -15.578 1 39.69 87 PRO A O 1
ATOM 680 N N . ALA A 1 88 ? 5.809 -37.594 -13.953 1 41.53 88 ALA A N 1
ATOM 681 C CA . ALA A 1 88 ? 4.445 -37.25 -14.359 1 41.53 88 ALA A CA 1
ATOM 682 C C . ALA A 1 88 ? 4.32 -35.781 -14.734 1 41.53 88 ALA A C 1
ATOM 684 O O . ALA A 1 88 ? 4.91 -34.906 -14.078 1 41.53 88 ALA A O 1
ATOM 685 N N . THR A 1 89 ? 4.297 -35.531 -15.852 1 47.62 89 THR A N 1
ATOM 686 C CA . THR A 1 89 ? 4.234 -34.156 -16.391 1 47.62 89 THR A CA 1
ATOM 687 C C . THR A 1 89 ? 3.404 -33.281 -15.469 1 47.62 89 THR A C 1
ATOM 689 O O . THR A 1 89 ? 2.225 -33.531 -15.234 1 47.62 89 THR A O 1
ATOM 692 N N . PHE A 1 90 ? 4.004 -32.906 -14.32 1 54.84 90 PHE A N 1
ATOM 693 C CA . PHE A 1 90 ? 3.285 -31.938 -13.508 1 54.84 90 PHE A CA 1
ATOM 694 C C . PHE A 1 90 ? 2.33 -31.125 -14.359 1 54.84 90 PHE A C 1
ATOM 696 O O . PHE A 1 90 ? 2.75 -30.469 -15.32 1 54.84 90 PHE A O 1
ATOM 703 N N . ASP A 1 91 ? 1.192 -31.594 -14.219 1 72.25 91 ASP A N 1
ATOM 704 C CA . ASP A 1 91 ? 0.178 -30.766 -14.883 1 72.25 91 ASP A CA 1
ATOM 705 C C . ASP A 1 91 ? -0.317 -29.656 -13.961 1 72.25 91 ASP A C 1
ATOM 707 O O . ASP A 1 91 ? -1.096 -29.906 -13.039 1 72.25 91 ASP A O 1
ATOM 711 N N . ILE A 1 92 ? 0.212 -28.547 -14.07 1 77.06 92 ILE A N 1
ATOM 712 C CA . ILE A 1 92 ? -0.092 -27.359 -13.266 1 77.06 92 ILE A CA 1
ATOM 713 C C . ILE A 1 92 ? -1.6 -27.125 -13.25 1 77.06 92 ILE A C 1
ATOM 715 O O . ILE A 1 92 ? -2.119 -26.453 -12.359 1 77.06 92 ILE A O 1
ATOM 719 N N . GLN A 1 93 ? -2.277 -27.75 -14.203 1 76.19 93 GLN A N 1
ATOM 720 C CA . GLN A 1 93 ? -3.691 -27.453 -14.391 1 76.19 93 GLN A CA 1
ATOM 721 C C . GLN A 1 93 ? -4.574 -28.391 -13.578 1 76.19 93 GLN A C 1
ATOM 723 O O . GLN A 1 93 ? -5.781 -28.172 -13.461 1 76.19 93 GLN A O 1
ATOM 728 N N . GLN A 1 94 ? -4 -29.312 -12.992 1 74.25 94 GLN A N 1
ATOM 729 C CA . GLN A 1 94 ? -4.805 -30.406 -12.461 1 74.25 94 GLN A CA 1
ATOM 730 C C . GLN A 1 94 ? -5.363 -30.062 -11.086 1 74.25 94 GLN A C 1
ATOM 732 O O . GLN A 1 94 ? -6.488 -30.438 -10.758 1 74.25 94 GLN A O 1
ATOM 737 N N . HIS A 1 95 ? -4.555 -29.359 -10.297 1 78.25 95 HIS A N 1
ATOM 738 C CA . HIS A 1 95 ? -5.008 -29.109 -8.93 1 78.25 95 HIS A CA 1
ATOM 739 C C . HIS A 1 95 ? -5.066 -27.625 -8.625 1 78.25 95 HIS A C 1
ATOM 741 O O . HIS A 1 95 ? -4.242 -26.859 -9.125 1 78.25 95 HIS A O 1
ATOM 747 N N . LYS A 1 96 ? -6.148 -27.375 -7.805 1 86 96 LYS A N 1
ATOM 748 C CA . LYS A 1 96 ? -6.246 -26.016 -7.316 1 86 96 LYS A CA 1
ATOM 749 C C . LYS A 1 96 ? -5.109 -25.688 -6.348 1 86 96 LYS A C 1
ATOM 751 O O . LYS A 1 96 ? -4.805 -26.484 -5.457 1 86 96 LYS A O 1
ATOM 756 N N . ARG A 1 97 ? -4.438 -24.672 -6.625 1 91.62 97 ARG A N 1
ATOM 757 C CA . ARG A 1 97 ? -3.33 -24.25 -5.77 1 91.62 97 ARG A CA 1
ATOM 758 C C . ARG A 1 97 ? -3.334 -22.734 -5.57 1 91.62 97 ARG A C 1
ATOM 760 O O . ARG A 1 97 ? -3.764 -21.984 -6.449 1 91.62 97 ARG A O 1
ATOM 767 N N . GLU A 1 98 ? -2.912 -22.375 -4.395 1 95.5 98 GLU A N 1
ATOM 768 C CA . GLU A 1 98 ? -2.686 -20.969 -4.09 1 95.5 98 GLU A CA 1
ATOM 769 C C . GLU A 1 98 ? -1.195 -20.656 -4.012 1 95.5 98 GLU A C 1
ATOM 771 O O . GLU A 1 98 ? -0.445 -21.344 -3.318 1 95.5 98 GLU A O 1
ATOM 776 N N . ILE A 1 99 ? -0.826 -19.719 -4.738 1 97.19 99 ILE A N 1
ATOM 777 C CA . ILE A 1 99 ? 0.553 -19.25 -4.664 1 97.19 99 ILE A CA 1
ATOM 778 C C . ILE A 1 99 ? 0.625 -18 -3.795 1 97.19 99 ILE A C 1
ATOM 780 O O . ILE A 1 99 ? -0.122 -17.047 -4.016 1 97.19 99 ILE A O 1
ATOM 784 N N . LYS A 1 100 ? 1.513 -18.016 -2.877 1 98 100 LYS A N 1
ATOM 785 C CA . LYS A 1 100 ? 1.673 -16.906 -1.928 1 98 100 LYS A CA 1
ATOM 786 C C . LYS A 1 100 ? 2.92 -16.094 -2.242 1 98 100 LYS A C 1
ATOM 788 O O . LYS A 1 100 ? 4.039 -16.609 -2.186 1 98 100 LYS A O 1
ATOM 793 N N . LEU A 1 101 ? 2.668 -14.789 -2.451 1 98.12 101 LEU A N 1
ATOM 794 C CA . LEU A 1 101 ? 3.752 -13.914 -2.885 1 98.12 101 LEU A CA 1
ATOM 795 C C . LEU A 1 101 ? 3.967 -12.781 -1.888 1 98.12 101 LEU A C 1
ATOM 797 O O . LEU A 1 101 ? 3.01 -12.289 -1.291 1 98.12 101 LEU A O 1
ATOM 801 N N . GLY A 1 102 ? 5.223 -12.422 -1.681 1 97.19 102 GLY A N 1
ATOM 802 C CA . GLY A 1 102 ? 5.59 -11.211 -0.966 1 97.19 102 GLY A CA 1
ATOM 803 C C . GLY A 1 102 ? 6.031 -10.086 -1.884 1 97.19 102 GLY A C 1
ATOM 804 O O . GLY A 1 102 ? 7.18 -10.055 -2.328 1 97.19 102 GLY A O 1
ATOM 805 N N . LEU A 1 103 ? 5.09 -9.141 -2.117 1 96.19 103 LEU A N 1
ATOM 806 C CA . LEU A 1 103 ? 5.359 -8.047 -3.043 1 96.19 103 LEU A CA 1
ATOM 807 C C . LEU A 1 103 ? 4.906 -6.715 -2.453 1 96.19 103 LEU A C 1
ATOM 809 O O . LEU A 1 103 ? 3.857 -6.641 -1.811 1 96.19 103 LEU A O 1
ATOM 813 N N . ARG A 1 104 ? 5.691 -5.719 -2.781 1 92.69 104 ARG A N 1
ATOM 814 C CA . ARG A 1 104 ? 5.262 -4.359 -2.471 1 92.69 104 ARG A CA 1
ATOM 815 C C . ARG A 1 104 ? 4.277 -3.846 -3.518 1 92.69 104 ARG A C 1
ATOM 817 O O . ARG A 1 104 ? 3.996 -4.531 -4.504 1 92.69 104 ARG A O 1
ATOM 824 N N . ASP A 1 105 ? 3.742 -2.672 -3.271 1 93.25 105 ASP A N 1
ATOM 825 C CA . ASP A 1 105 ? 2.719 -2.1 -4.141 1 93.25 105 ASP A CA 1
ATOM 826 C C . ASP A 1 105 ? 3.232 -1.943 -5.566 1 93.25 105 ASP A C 1
ATOM 828 O O . ASP A 1 105 ? 2.527 -2.268 -6.527 1 93.25 105 ASP A O 1
ATOM 832 N N . ILE A 1 106 ? 4.5 -1.52 -5.723 1 93.88 106 ILE A N 1
ATOM 833 C CA . ILE A 1 106 ? 5.105 -1.282 -7.027 1 93.88 106 ILE A CA 1
ATOM 834 C C . ILE A 1 106 ? 5.168 -2.592 -7.812 1 93.88 106 ILE A C 1
ATOM 836 O O . ILE A 1 106 ? 4.797 -2.637 -8.992 1 93.88 106 ILE A O 1
ATOM 840 N N . LEU A 1 107 ? 5.547 -3.602 -7.18 1 96.19 107 LEU A N 1
ATOM 841 C CA . LEU A 1 107 ? 5.738 -4.879 -7.855 1 96.19 107 LEU A CA 1
ATOM 842 C C . LEU A 1 107 ? 4.395 -5.523 -8.188 1 96.19 107 LEU A C 1
ATOM 844 O O . LEU A 1 107 ? 4.23 -6.113 -9.258 1 96.19 107 LEU A O 1
ATOM 848 N N . GLU A 1 108 ? 3.439 -5.426 -7.305 1 96.88 108 GLU A N 1
ATOM 849 C CA . GLU A 1 108 ? 2.098 -5.895 -7.637 1 96.88 108 GLU A CA 1
ATOM 850 C C . GLU A 1 108 ? 1.566 -5.211 -8.891 1 96.88 108 GLU A C 1
ATOM 852 O O . GLU A 1 108 ? 1.032 -5.871 -9.789 1 96.88 108 GLU A O 1
ATOM 857 N N . SER A 1 109 ? 1.752 -3.945 -8.938 1 96 109 SER A N 1
ATOM 858 C CA . SER A 1 109 ? 1.214 -3.127 -10.023 1 96 109 SER A CA 1
ATOM 859 C C . SER A 1 109 ? 1.904 -3.436 -11.344 1 96 109 SER A C 1
ATOM 861 O O . SER A 1 109 ? 1.32 -3.246 -12.414 1 96 109 SER A O 1
ATOM 863 N N . MET A 1 110 ? 3.102 -3.928 -11.273 1 96.31 110 MET A N 1
ATOM 864 C CA . MET A 1 110 ? 3.855 -4.191 -12.492 1 96.31 110 MET A CA 1
ATOM 865 C C . MET A 1 110 ? 3.666 -5.633 -12.953 1 96.31 110 MET A C 1
ATOM 867 O O . MET A 1 110 ? 3.512 -5.895 -14.141 1 96.31 110 MET A O 1
ATOM 871 N N . PHE A 1 111 ? 3.615 -6.578 -12.078 1 97.62 111 PHE A N 1
ATOM 872 C CA . PHE A 1 111 ? 3.629 -7.996 -12.422 1 97.62 111 PHE A CA 1
ATOM 873 C C . PHE A 1 111 ? 2.213 -8.508 -12.656 1 97.62 111 PHE A C 1
ATOM 875 O O . PHE A 1 111 ? 1.97 -9.273 -13.586 1 97.62 111 PHE A O 1
ATOM 882 N N . PHE A 1 112 ? 1.263 -8.102 -11.891 1 98 112 PHE A N 1
ATOM 883 C CA . PHE A 1 112 ? -0.034 -8.766 -11.844 1 98 112 PHE A CA 1
ATOM 884 C C . PHE A 1 112 ? -0.819 -8.516 -13.125 1 98 112 PHE A C 1
ATOM 886 O O . PHE A 1 112 ? -1.521 -9.406 -13.617 1 98 112 PHE A O 1
ATOM 893 N N . PRO A 1 113 ? -0.723 -7.328 -13.719 1 96.56 113 PRO A N 1
ATOM 894 C CA . PRO A 1 113 ? -1.473 -7.09 -14.953 1 96.56 113 PRO A CA 1
ATOM 895 C C . PRO A 1 113 ? -1.055 -8.023 -16.094 1 96.56 113 PRO A C 1
ATOM 897 O O . PRO A 1 113 ? -1.816 -8.234 -17.031 1 96.56 113 PRO A O 1
ATOM 900 N N . ILE A 1 114 ? 0.116 -8.547 -15.969 1 96.5 114 ILE A N 1
ATOM 901 C CA . ILE A 1 114 ? 0.605 -9.492 -16.969 1 96.5 114 ILE A CA 1
ATOM 902 C C . ILE A 1 114 ? 0.333 -10.922 -16.5 1 96.5 114 ILE A C 1
ATOM 904 O O . ILE A 1 114 ? -0.173 -11.742 -17.266 1 96.5 114 ILE A O 1
ATOM 908 N N . LEU A 1 115 ? 0.504 -11.156 -15.273 1 97.5 115 LEU A N 1
ATOM 909 C CA . LEU A 1 115 ? 0.45 -12.508 -14.719 1 97.5 115 LEU A CA 1
ATOM 910 C C . LEU A 1 115 ? -0.991 -13 -14.625 1 97.5 115 LEU A C 1
ATOM 912 O O . LEU A 1 115 ? -1.289 -14.133 -15 1 97.5 115 LEU A O 1
ATOM 916 N N . MET A 1 116 ? -1.854 -12.195 -14.195 1 97.5 116 MET A N 1
ATOM 917 C CA . MET A 1 116 ? -3.207 -12.633 -13.859 1 97.5 116 MET A CA 1
ATOM 918 C C . MET A 1 116 ? -3.992 -12.992 -15.117 1 97.5 116 MET A C 1
ATOM 920 O O . MET A 1 116 ? -4.648 -14.039 -15.172 1 97.5 116 MET A O 1
ATOM 924 N N . PRO A 1 117 ? -3.971 -12.125 -16.172 1 95.56 117 PRO A N 1
ATOM 925 C CA . PRO A 1 117 ? -4.66 -12.547 -17.391 1 95.56 117 PRO A CA 1
ATOM 926 C C . PRO A 1 117 ? -4.168 -13.898 -17.922 1 95.56 117 PRO A C 1
ATOM 928 O O . PRO A 1 117 ? -4.969 -14.719 -18.359 1 95.56 117 PRO A O 1
ATOM 931 N N . ASP A 1 118 ? -2.9 -14.062 -17.797 1 94.25 118 ASP A N 1
ATOM 932 C CA . ASP A 1 118 ? -2.334 -15.336 -18.234 1 94.25 118 ASP A CA 1
ATOM 933 C C . ASP A 1 118 ? -2.867 -16.484 -17.375 1 94.25 118 ASP A C 1
ATOM 935 O O . ASP A 1 118 ? -3.252 -17.531 -17.906 1 94.25 118 ASP A O 1
ATOM 939 N N . LEU A 1 119 ? -2.92 -16.344 -16.078 1 95.25 119 LEU A N 1
ATOM 940 C CA . LEU A 1 119 ? -3.42 -17.375 -15.18 1 95.25 119 LEU A CA 1
ATOM 941 C C . LEU A 1 119 ? -4.891 -17.672 -15.453 1 95.25 119 LEU A C 1
ATOM 943 O O . LEU A 1 119 ? -5.289 -18.828 -15.547 1 95.25 119 LEU A O 1
ATOM 947 N N . LEU A 1 120 ? -5.672 -16.672 -15.625 1 94.06 120 LEU A N 1
ATOM 948 C CA . LEU A 1 120 ? -7.109 -16.828 -15.836 1 94.06 120 LEU A CA 1
ATOM 949 C C . LEU A 1 120 ? -7.387 -17.609 -17.109 1 94.06 120 LEU A C 1
ATOM 951 O O . LEU A 1 120 ? -8.328 -18.406 -17.172 1 94.06 120 LEU A O 1
ATOM 955 N N . ASN A 1 121 ? -6.543 -17.484 -18.109 1 91.69 121 ASN A N 1
ATOM 956 C CA . ASN A 1 121 ? -6.773 -18.078 -19.422 1 91.69 121 ASN A CA 1
ATOM 957 C C . ASN A 1 121 ? -6.156 -19.469 -19.516 1 91.69 121 ASN A C 1
ATOM 959 O O . ASN A 1 121 ? -6.719 -20.359 -20.156 1 91.69 121 ASN A O 1
ATOM 963 N N . ASN A 1 122 ? -5.051 -19.656 -18.828 1 90.88 122 ASN A N 1
ATOM 964 C CA . ASN A 1 122 ? -4.281 -20.859 -19.094 1 90.88 122 ASN A CA 1
ATOM 965 C C . ASN A 1 122 ? -4.215 -21.781 -17.875 1 90.88 122 ASN A C 1
ATOM 967 O O . ASN A 1 122 ? -4.004 -22.984 -18 1 90.88 122 ASN A O 1
ATOM 971 N N . THR A 1 123 ? -4.324 -21.172 -16.703 1 92.88 123 THR A N 1
ATOM 972 C CA . THR A 1 123 ? -4.215 -21.953 -15.484 1 92.88 123 THR A CA 1
ATOM 973 C C . THR A 1 123 ? -5.176 -21.438 -14.414 1 92.88 123 THR A C 1
ATOM 975 O O . THR A 1 123 ? -4.754 -21.078 -13.312 1 92.88 123 THR A O 1
ATOM 978 N N . PRO A 1 124 ? -6.449 -21.5 -14.68 1 91.31 124 PRO A N 1
ATOM 979 C CA . PRO A 1 124 ? -7.445 -20.875 -13.805 1 91.31 124 PRO A CA 1
ATOM 980 C C . PRO A 1 124 ? -7.523 -21.547 -12.43 1 91.31 124 PRO A C 1
ATOM 982 O O . PRO A 1 124 ? -8.141 -21 -11.516 1 91.31 124 PRO A O 1
ATOM 985 N N . ASN A 1 125 ? -6.941 -22.672 -12.297 1 91.94 125 ASN A N 1
ATOM 986 C CA . ASN A 1 125 ? -6.957 -23.375 -11.023 1 91.94 125 ASN A CA 1
ATOM 987 C C . ASN A 1 125 ? -5.93 -22.797 -10.055 1 91.94 125 ASN A C 1
ATOM 989 O O . ASN A 1 125 ? -5.93 -23.141 -8.867 1 91.94 125 ASN A O 1
ATOM 993 N N . ILE A 1 126 ? -5.102 -21.953 -10.492 1 94.44 126 ILE A N 1
ATOM 994 C CA . ILE A 1 126 ? -4.086 -21.312 -9.664 1 94.44 126 ILE A CA 1
ATOM 995 C C . ILE A 1 126 ? -4.57 -19.938 -9.219 1 94.44 126 ILE A C 1
ATOM 997 O O . ILE A 1 126 ? -4.977 -19.125 -10.047 1 94.44 126 ILE A O 1
ATOM 1001 N N . THR A 1 127 ? -4.523 -19.719 -7.949 1 96.19 127 THR A N 1
ATOM 1002 C CA . THR A 1 127 ? -4.879 -18.422 -7.395 1 96.19 127 THR A CA 1
ATOM 1003 C C . THR A 1 127 ? -3.658 -17.75 -6.766 1 96.19 127 THR A C 1
ATOM 1005 O O . THR A 1 127 ? -2.68 -18.422 -6.43 1 96.19 127 THR A O 1
ATOM 1008 N N . LEU A 1 128 ? -3.697 -16.438 -6.672 1 97.44 128 LEU A N 1
ATOM 1009 C CA . LEU A 1 128 ? -2.588 -15.672 -6.105 1 97.44 128 LEU A CA 1
ATOM 1010 C C . LEU A 1 128 ? -3.006 -14.984 -4.812 1 97.44 128 LEU A C 1
ATOM 1012 O O . LEU A 1 128 ? -4.113 -14.445 -4.719 1 97.44 128 LEU A O 1
ATOM 1016 N N . ASN A 1 129 ? -2.166 -15.031 -3.855 1 96.5 129 ASN A N 1
ATOM 1017 C CA . ASN A 1 129 ? -2.275 -14.312 -2.59 1 96.5 129 ASN A CA 1
ATOM 1018 C C . ASN A 1 129 ? -1 -13.539 -2.275 1 96.5 129 ASN A C 1
ATOM 1020 O O . ASN A 1 129 ? 0.02 -14.125 -1.916 1 96.5 129 ASN A O 1
ATOM 1024 N N . SER A 1 130 ? -1.126 -12.211 -2.357 1 97.12 130 SER A N 1
ATOM 1025 C CA . SER A 1 130 ? 0.043 -11.352 -2.193 1 97.12 130 SER A CA 1
ATOM 1026 C C . SER A 1 130 ? -0.086 -10.477 -0.952 1 97.12 130 SER A C 1
ATOM 1028 O O . SER A 1 130 ? -1.166 -9.953 -0.662 1 97.12 130 SER A O 1
ATOM 1030 N N . ARG A 1 131 ? 1.054 -10.289 -0.306 1 93.56 131 ARG A N 1
ATOM 1031 C CA . ARG A 1 131 ? 1.088 -9.375 0.828 1 93.56 131 ARG A CA 1
ATOM 1032 C C . ARG A 1 131 ? 2.443 -8.68 0.933 1 93.56 131 ARG A C 1
ATOM 1034 O O . ARG A 1 131 ? 3.463 -9.242 0.519 1 93.56 131 ARG A O 1
ATOM 1041 N N . GLN A 1 132 ? 2.344 -7.559 1.47 1 91.56 132 GLN A N 1
ATOM 1042 C CA . GLN A 1 132 ? 3.582 -6.844 1.762 1 91.56 132 GLN A CA 1
ATOM 1043 C C . GLN A 1 132 ? 4.246 -7.387 3.023 1 91.56 132 GLN A C 1
ATOM 1045 O O . GLN A 1 132 ? 3.562 -7.734 3.99 1 91.56 132 GLN A O 1
ATOM 1050 N N . ILE A 1 133 ? 5.582 -7.395 3.016 1 87.19 133 ILE A N 1
ATOM 1051 C CA . ILE A 1 133 ? 6.277 -7.902 4.195 1 87.19 133 ILE A CA 1
ATOM 1052 C C . ILE A 1 133 ? 7.406 -6.949 4.578 1 87.19 133 ILE A C 1
ATOM 1054 O O . ILE A 1 133 ? 7.934 -6.227 3.727 1 87.19 133 ILE A O 1
ATOM 1058 N N . LYS A 1 134 ? 7.719 -7.012 5.793 1 84.25 134 LYS A N 1
ATOM 1059 C CA . LYS A 1 134 ? 8.922 -6.348 6.277 1 84.25 134 LYS A CA 1
ATOM 1060 C C . LYS A 1 134 ? 10.164 -7.191 6 1 84.25 134 LYS A C 1
ATOM 1062 O O . LYS A 1 134 ? 10.07 -8.406 5.816 1 84.25 134 LYS A O 1
ATOM 1067 N N . ARG A 1 135 ? 11.258 -6.527 6.047 1 85.88 135 ARG A N 1
ATOM 1068 C CA . ARG A 1 135 ? 12.516 -7.211 5.793 1 85.88 135 ARG A CA 1
ATOM 1069 C C . ARG A 1 135 ? 12.727 -8.352 6.785 1 85.88 135 ARG A C 1
ATOM 1071 O O . ARG A 1 135 ? 13.203 -9.43 6.406 1 85.88 135 ARG A O 1
ATOM 1078 N N . THR A 1 136 ? 12.359 -8.125 7.992 1 87.94 136 THR A N 1
ATOM 1079 C CA . THR A 1 136 ? 12.578 -9.094 9.055 1 87.94 136 THR A CA 1
ATOM 1080 C C . THR A 1 136 ? 11.695 -10.32 8.859 1 87.94 136 THR A C 1
ATOM 1082 O O . THR A 1 136 ? 11.93 -11.375 9.453 1 87.94 136 THR A O 1
ATOM 1085 N N . GLU A 1 137 ? 10.719 -10.164 8.023 1 91.31 137 GLU A N 1
ATOM 1086 C CA . GLU A 1 137 ? 9.766 -11.25 7.824 1 91.31 137 GLU A CA 1
ATOM 1087 C C . GLU A 1 137 ? 10.164 -12.125 6.637 1 91.31 137 GLU A C 1
ATOM 1089 O O . GLU A 1 137 ? 9.609 -13.211 6.449 1 91.31 137 GLU A O 1
ATOM 1094 N N . LEU A 1 138 ? 11.078 -11.711 5.867 1 94.12 138 LEU A N 1
ATOM 1095 C CA . LEU A 1 138 ? 11.398 -12.391 4.617 1 94.12 138 LEU A CA 1
ATOM 1096 C C . LEU A 1 138 ? 11.797 -13.844 4.879 1 94.12 138 LEU A C 1
ATOM 1098 O O . LEU A 1 138 ? 11.141 -14.766 4.398 1 94.12 138 LEU A O 1
ATOM 1102 N N . GLU A 1 139 ? 12.789 -14.078 5.723 1 95.06 139 GLU A N 1
ATOM 1103 C CA . GLU A 1 139 ? 13.336 -15.414 5.926 1 95.06 139 GLU A CA 1
ATOM 1104 C C . GLU A 1 139 ? 12.344 -16.312 6.66 1 95.06 139 GLU A C 1
ATOM 1106 O O . GLU A 1 139 ? 12.055 -17.422 6.207 1 95.06 139 GLU A O 1
ATOM 1111 N N . PRO A 1 140 ? 11.805 -15.773 7.762 1 95.56 140 PRO A N 1
ATOM 1112 C CA . PRO A 1 140 ? 10.859 -16.656 8.461 1 95.56 140 PRO A CA 1
ATOM 1113 C C . PRO A 1 140 ? 9.648 -17.016 7.605 1 95.56 140 PRO A C 1
ATOM 1115 O O . PRO A 1 140 ? 9.141 -18.141 7.688 1 95.56 140 PRO A O 1
ATOM 1118 N N . SER A 1 141 ? 9.125 -16.125 6.793 1 96.62 141 SER A N 1
ATOM 1119 C CA . SER A 1 141 ? 7.941 -16.375 5.984 1 96.62 141 SER A CA 1
ATOM 1120 C C . SER A 1 141 ? 8.211 -17.422 4.918 1 96.62 141 SER A C 1
ATOM 1122 O O . SER A 1 141 ? 7.348 -18.25 4.621 1 96.62 141 SER A O 1
ATOM 1124 N N . LEU A 1 142 ? 9.398 -17.453 4.402 1 96.94 142 LEU A N 1
ATOM 1125 C CA . LEU A 1 142 ? 9.781 -18.438 3.404 1 96.94 142 LEU A CA 1
ATOM 1126 C C . LEU A 1 142 ? 10.047 -19.797 4.059 1 96.94 142 LEU A C 1
ATOM 1128 O O . LEU A 1 142 ? 9.625 -20.828 3.547 1 96.94 142 LEU A O 1
ATOM 1132 N N . ALA A 1 143 ? 10.68 -19.75 5.207 1 94.38 143 ALA A N 1
ATOM 1133 C CA . ALA A 1 143 ? 11.016 -20.969 5.926 1 94.38 143 ALA A CA 1
ATOM 1134 C C . ALA A 1 143 ? 9.758 -21.703 6.395 1 94.38 143 ALA A C 1
ATOM 1136 O O . ALA A 1 143 ? 9.688 -22.922 6.336 1 94.38 143 ALA A O 1
ATOM 1137 N N . GLN A 1 144 ? 8.828 -20.906 6.832 1 94.31 144 GLN A N 1
ATOM 1138 C CA . GLN A 1 144 ? 7.586 -21.453 7.344 1 94.31 144 GLN A CA 1
ATOM 1139 C C . GLN A 1 144 ? 6.578 -21.688 6.223 1 94.31 144 GLN A C 1
ATOM 1141 O O . GLN A 1 144 ? 5.457 -22.141 6.469 1 94.31 144 GLN A O 1
ATOM 1146 N N . GLN A 1 145 ? 6.941 -21.344 5.051 1 91.19 145 GLN A N 1
ATOM 1147 C CA . GLN A 1 145 ? 6.141 -21.531 3.844 1 91.19 145 GLN A CA 1
ATOM 1148 C C . GLN A 1 145 ? 4.84 -20.734 3.922 1 91.19 145 GLN A C 1
ATOM 1150 O O . GLN A 1 145 ? 3.812 -21.156 3.387 1 91.19 145 GLN A O 1
ATOM 1155 N N . SER A 1 146 ? 4.895 -19.719 4.695 1 95.44 146 SER A N 1
ATOM 1156 C CA . SER A 1 146 ? 3.77 -18.797 4.656 1 95.44 146 SER A CA 1
ATOM 1157 C C . SER A 1 146 ? 3.811 -17.922 3.404 1 95.44 146 SER A C 1
ATOM 1159 O O . SER A 1 146 ? 2.799 -17.328 3.018 1 95.44 146 SER A O 1
ATOM 1161 N N . LEU A 1 147 ? 4.938 -17.891 2.809 1 97.56 147 LEU A N 1
ATOM 1162 C CA . LEU A 1 147 ? 5.141 -17.344 1.47 1 97.56 147 LEU A CA 1
ATOM 1163 C C . LEU A 1 147 ? 5.938 -18.312 0.604 1 97.56 147 LEU A C 1
ATOM 1165 O O . LEU A 1 147 ? 6.844 -19 1.095 1 97.56 147 LEU A O 1
ATOM 1169 N N . ASP A 1 148 ? 5.578 -18.297 -0.617 1 97.75 148 ASP A N 1
ATOM 1170 C CA . ASP A 1 148 ? 6.301 -19.156 -1.562 1 97.75 148 ASP A CA 1
ATOM 1171 C C . ASP A 1 148 ? 7.473 -18.406 -2.189 1 97.75 148 ASP A C 1
ATOM 1173 O O . ASP A 1 148 ? 8.547 -18.984 -2.396 1 97.75 148 ASP A O 1
ATOM 1177 N N . ILE A 1 149 ? 7.207 -17.188 -2.527 1 98.31 149 ILE A N 1
ATOM 1178 C CA . ILE A 1 149 ? 8.18 -16.344 -3.229 1 98.31 149 ILE A CA 1
ATOM 1179 C C . ILE A 1 149 ? 8.102 -14.914 -2.697 1 98.31 149 ILE A C 1
ATOM 1181 O O . ILE A 1 149 ? 7.02 -14.414 -2.391 1 98.31 149 ILE A O 1
ATOM 1185 N N . VAL A 1 150 ? 9.25 -14.305 -2.598 1 98.06 150 VAL A N 1
ATOM 1186 C CA . VAL A 1 150 ? 9.336 -12.883 -2.287 1 98.06 150 VAL A CA 1
ATOM 1187 C C . VAL A 1 150 ? 10.203 -12.172 -3.322 1 98.06 150 VAL A C 1
ATOM 1189 O O . VAL A 1 150 ? 11.242 -1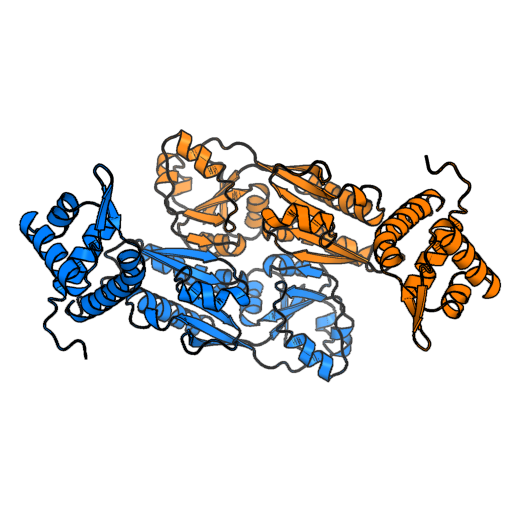2.703 -3.734 1 98.06 150 VAL A O 1
ATOM 1192 N N . ILE A 1 151 ? 9.812 -11.07 -3.799 1 97.31 151 ILE A N 1
ATOM 1193 C CA . ILE A 1 151 ? 10.664 -10.227 -4.629 1 97.31 151 ILE A CA 1
ATOM 1194 C C . ILE A 1 151 ? 10.961 -8.914 -3.902 1 97.31 151 ILE A C 1
ATOM 1196 O O . ILE A 1 151 ? 10.039 -8.203 -3.5 1 97.31 151 ILE A O 1
ATOM 1200 N N . ASP A 1 152 ? 12.25 -8.664 -3.756 1 94.31 152 ASP A N 1
ATOM 1201 C CA . ASP A 1 152 ? 12.688 -7.48 -3.021 1 94.31 152 ASP A CA 1
ATOM 1202 C C . ASP A 1 152 ? 14.117 -7.09 -3.402 1 94.31 152 ASP A C 1
ATOM 1204 O O . ASP A 1 152 ? 14.75 -7.762 -4.219 1 94.31 152 ASP A O 1
ATOM 1208 N N . VAL A 1 153 ? 14.523 -5.992 -2.875 1 92.25 153 VAL A N 1
ATOM 1209 C CA . VAL A 1 153 ? 15.891 -5.531 -3.102 1 92.25 153 VAL A CA 1
ATOM 1210 C C . VAL A 1 153 ? 16.875 -6.52 -2.49 1 92.25 153 VAL A C 1
ATOM 1212 O O . VAL A 1 153 ? 16.562 -7.191 -1.504 1 92.25 153 VAL A O 1
ATOM 1215 N N . LEU A 1 154 ? 18 -6.531 -3.07 1 90.5 154 LEU A N 1
ATOM 1216 C CA . LEU A 1 154 ? 19.031 -7.461 -2.619 1 90.5 154 LEU A CA 1
ATOM 1217 C C . LEU A 1 154 ? 19.375 -7.211 -1.156 1 90.5 154 LEU A C 1
ATOM 1219 O O . LEU A 1 154 ? 19.625 -6.07 -0.757 1 90.5 154 LEU A O 1
ATOM 1223 N N . MET A 1 155 ? 19.375 -8.289 -0.406 1 87.62 155 MET A N 1
ATOM 1224 C CA . MET A 1 155 ? 19.75 -8.227 1.005 1 87.62 155 MET A CA 1
ATOM 1225 C C . MET A 1 155 ? 20.391 -9.531 1.457 1 87.62 155 MET A C 1
ATOM 1227 O O . MET A 1 155 ? 20.156 -10.586 0.866 1 87.62 155 MET A O 1
ATOM 1231 N N . PRO A 1 156 ? 21.172 -9.398 2.5 1 90.31 156 PRO A N 1
ATOM 1232 C CA . PRO A 1 156 ? 21.766 -10.633 3.037 1 90.31 156 PRO A CA 1
ATOM 1233 C C . PRO A 1 156 ? 20.719 -11.57 3.625 1 90.31 156 PRO A C 1
ATOM 1235 O O . PRO A 1 156 ? 19.781 -11.125 4.293 1 90.31 156 PRO A O 1
ATOM 1238 N N . THR A 1 157 ? 20.891 -12.797 3.285 1 93 157 THR A N 1
ATOM 1239 C CA . THR A 1 157 ? 19.969 -13.797 3.797 1 93 157 THR A CA 1
ATOM 1240 C C . THR A 1 157 ? 20.719 -15.055 4.238 1 93 157 THR A C 1
ATOM 1242 O O . THR A 1 157 ? 21.906 -15.211 3.938 1 93 157 THR A O 1
ATOM 1245 N N . HIS A 1 158 ? 20.016 -15.82 5.004 1 92.69 158 HIS A N 1
ATOM 1246 C CA . HIS A 1 158 ? 20.531 -17.125 5.398 1 92.69 158 HIS A CA 1
ATOM 1247 C C . HIS A 1 158 ? 20.844 -17.984 4.18 1 92.69 158 HIS A C 1
ATOM 1249 O O . HIS A 1 158 ? 20.25 -17.797 3.115 1 92.69 158 HIS A O 1
ATOM 1255 N N . LYS A 1 159 ? 21.719 -18.969 4.332 1 92.75 159 LYS A N 1
ATOM 1256 C CA . LYS A 1 159 ? 22.172 -19.828 3.244 1 92.75 159 LYS A CA 1
ATOM 1257 C C . LYS A 1 159 ? 21.031 -20.656 2.676 1 92.75 159 LYS A C 1
ATOM 1259 O O . LYS A 1 159 ? 21.062 -21.078 1.517 1 92.75 159 LYS A O 1
ATOM 1264 N N . ASP A 1 160 ? 20.047 -20.844 3.467 1 95.25 160 ASP A N 1
ATOM 1265 C CA . ASP A 1 160 ? 18.922 -21.672 3.049 1 95.25 160 ASP A CA 1
ATOM 1266 C C . ASP A 1 160 ? 17.969 -20.906 2.133 1 95.25 160 ASP A C 1
ATOM 1268 O O . ASP A 1 160 ? 17.047 -21.484 1.562 1 95.25 160 ASP A O 1
ATOM 1272 N N . ILE A 1 161 ? 18.203 -19.656 2.023 1 97.62 161 ILE A N 1
ATOM 1273 C CA . ILE A 1 161 ? 17.375 -18.844 1.143 1 97.62 161 ILE A CA 1
ATOM 1274 C C . ILE A 1 161 ? 18.062 -18.672 -0.206 1 97.62 161 ILE A C 1
ATOM 1276 O O . ILE A 1 161 ? 19.188 -18.156 -0.275 1 97.62 161 ILE A O 1
ATOM 1280 N N . CYS A 1 162 ? 17.422 -19.109 -1.191 1 97.5 162 CYS A N 1
ATOM 1281 C CA . CYS A 1 162 ? 17.906 -18.953 -2.555 1 97.5 162 CYS A CA 1
ATOM 1282 C C . CYS A 1 162 ? 17.422 -17.641 -3.154 1 97.5 162 CYS A C 1
ATOM 1284 O O . CYS A 1 162 ? 16.422 -17.078 -2.693 1 97.5 162 CYS A O 1
ATOM 1286 N N . ASN A 1 163 ? 18.109 -17.172 -4.105 1 97.31 163 ASN A N 1
ATOM 1287 C CA . ASN A 1 163 ? 17.672 -15.961 -4.785 1 97.31 163 ASN A CA 1
ATOM 1288 C C . ASN A 1 163 ? 18.203 -15.898 -6.215 1 97.31 163 ASN A C 1
ATOM 1290 O O . ASN A 1 163 ? 19.172 -16.578 -6.555 1 97.31 163 ASN A O 1
ATOM 1294 N N . THR A 1 164 ? 17.547 -15.234 -7.051 1 97.38 164 THR A N 1
ATOM 1295 C CA . THR A 1 164 ? 17.969 -14.938 -8.414 1 97.38 164 THR A CA 1
ATOM 1296 C C . THR A 1 164 ? 17.656 -13.492 -8.781 1 97.38 164 THR A C 1
ATOM 1298 O O . THR A 1 164 ? 16.672 -12.922 -8.297 1 97.38 164 THR A O 1
ATOM 1301 N N . LEU A 1 165 ? 18.469 -12.93 -9.602 1 97.5 165 LEU A N 1
ATOM 1302 C CA . LEU A 1 165 ? 18.312 -11.547 -10.023 1 97.5 165 LEU A CA 1
ATOM 1303 C C . LEU A 1 165 ? 17.094 -11.391 -10.922 1 97.5 165 LEU A C 1
ATOM 1305 O O . LEU A 1 165 ? 16.906 -12.156 -11.875 1 97.5 165 LEU A O 1
ATOM 1309 N N . ILE A 1 166 ? 16.266 -10.461 -10.578 1 96.94 166 ILE A N 1
ATOM 1310 C CA . ILE A 1 166 ? 15.102 -10.086 -11.383 1 96.94 166 ILE A CA 1
ATOM 1311 C C . ILE A 1 166 ? 15.469 -8.938 -12.312 1 96.94 166 ILE A C 1
ATOM 1313 O O . ILE A 1 166 ? 15.133 -8.961 -13.5 1 96.94 166 ILE A O 1
ATOM 1317 N N . CYS A 1 167 ? 16.094 -7.891 -11.703 1 95.5 167 CYS A N 1
ATOM 1318 C CA . CYS A 1 167 ? 16.516 -6.738 -12.492 1 95.5 167 CYS A CA 1
ATOM 1319 C C . CYS A 1 167 ? 17.469 -5.852 -11.711 1 95.5 167 CYS A C 1
ATOM 1321 O O . CYS A 1 167 ? 17.656 -6.035 -10.508 1 95.5 167 CYS A O 1
ATOM 1323 N N . SER A 1 168 ? 18.141 -4.98 -12.453 1 95.81 168 SER A N 1
ATOM 1324 C CA . SER A 1 168 ? 18.875 -3.85 -11.906 1 95.81 168 SER A CA 1
ATOM 1325 C C . SER A 1 168 ? 18.172 -2.531 -12.211 1 95.81 168 SER A C 1
ATOM 1327 O O . SER A 1 168 ? 18.266 -2.02 -13.328 1 95.81 168 SER A O 1
ATOM 1329 N N . GLU A 1 169 ? 17.625 -2.018 -11.211 1 95 169 GLU A N 1
ATOM 1330 C CA . GLU A 1 169 ? 16.734 -0.884 -11.383 1 95 169 GLU A CA 1
ATOM 1331 C C . GLU A 1 169 ? 17.469 0.442 -11.25 1 95 169 GLU A C 1
ATOM 1333 O O . GLU A 1 169 ? 18.312 0.603 -10.359 1 95 169 GLU A O 1
ATOM 1338 N N . ARG A 1 170 ? 17.156 1.354 -12.211 1 96.06 170 ARG A N 1
ATOM 1339 C CA . ARG A 1 170 ? 17.641 2.729 -12.109 1 96.06 170 ARG A CA 1
ATOM 1340 C C . ARG A 1 170 ? 16.578 3.631 -11.484 1 96.06 170 ARG A C 1
ATOM 1342 O O . ARG A 1 170 ? 15.445 3.209 -11.281 1 96.06 170 ARG A O 1
ATOM 1349 N N . PHE A 1 171 ? 17.047 4.828 -11.125 1 97 171 PHE A N 1
ATOM 1350 C CA . PHE A 1 171 ? 16.125 5.797 -10.555 1 97 171 PHE A CA 1
ATOM 1351 C C . PHE A 1 171 ? 15.914 6.973 -11.508 1 97 171 PHE A C 1
ATOM 1353 O O . PHE A 1 171 ? 16.812 7.336 -12.258 1 97 171 PHE A O 1
ATOM 1360 N N . SER A 1 172 ? 14.758 7.551 -11.422 1 98.06 172 SER A N 1
ATOM 1361 C CA . SER A 1 172 ? 14.406 8.727 -12.219 1 98.06 172 SER A CA 1
ATOM 1362 C C . SER A 1 172 ? 13.688 9.773 -11.375 1 98.06 172 SER A C 1
ATOM 1364 O O . SER A 1 172 ? 13.164 9.461 -10.305 1 98.06 172 SER A O 1
ATOM 1366 N N . LEU A 1 173 ? 13.773 10.953 -11.836 1 98.56 173 LEU A N 1
ATOM 1367 C CA . LEU A 1 173 ? 12.977 12.039 -11.281 1 98.56 173 LEU A CA 1
ATOM 1368 C C . LEU A 1 173 ? 11.594 12.086 -11.938 1 98.56 173 LEU A C 1
ATOM 1370 O O . LEU A 1 173 ? 11.477 11.961 -13.156 1 98.56 173 LEU A O 1
ATOM 1374 N N . VAL A 1 174 ? 10.562 12.25 -11.117 1 98.75 174 VAL A N 1
ATOM 1375 C CA . VAL A 1 174 ? 9.195 12.383 -11.617 1 98.75 174 VAL A CA 1
ATOM 1376 C C . VAL A 1 174 ? 8.586 13.695 -11.125 1 98.75 174 VAL A C 1
ATOM 1378 O O . VAL A 1 174 ? 8.711 14.039 -9.945 1 98.75 174 VAL A O 1
ATOM 1381 N N . CYS A 1 175 ? 8 14.406 -11.984 1 98.75 175 CYS A N 1
ATOM 1382 C CA . CYS A 1 175 ? 7.316 15.648 -11.664 1 98.75 175 CYS A CA 1
ATOM 1383 C C . CYS A 1 175 ? 6.121 15.867 -12.586 1 98.75 175 CYS A C 1
ATOM 1385 O O . CYS A 1 175 ? 5.902 15.094 -13.523 1 98.75 175 CYS A O 1
ATOM 1387 N N . ARG A 1 176 ? 5.273 16.828 -12.227 1 98 176 ARG A N 1
ATOM 1388 C CA . ARG A 1 176 ? 4.145 17.156 -13.094 1 98 176 ARG A CA 1
ATOM 1389 C C . ARG A 1 176 ? 4.621 17.719 -14.43 1 98 176 ARG A C 1
ATOM 1391 O O . ARG A 1 176 ? 5.758 18.188 -14.547 1 98 176 ARG A O 1
ATOM 1398 N N . GLN A 1 177 ? 3.758 17.734 -15.43 1 96.62 177 GLN A N 1
ATOM 1399 C CA . GLN A 1 177 ? 4.047 18.359 -16.719 1 96.62 177 GLN A CA 1
ATOM 1400 C C . GLN A 1 177 ? 4.328 19.844 -16.547 1 96.62 177 GLN A C 1
ATOM 1402 O O . GLN A 1 177 ? 3.682 20.516 -15.742 1 96.62 177 GLN A O 1
ATOM 1407 N N . ASN A 1 178 ? 5.305 20.375 -17.141 1 96.31 178 ASN A N 1
ATOM 1408 C CA . ASN A 1 178 ? 5.691 21.781 -17.172 1 96.31 178 ASN A CA 1
ATOM 1409 C C . ASN A 1 178 ? 6.258 22.25 -15.828 1 96.31 178 ASN A C 1
ATOM 1411 O O . ASN A 1 178 ? 6.191 23.422 -15.5 1 96.31 178 ASN A O 1
ATOM 1415 N N . HIS A 1 179 ? 6.648 21.359 -15.102 1 97.38 179 HIS A N 1
ATOM 1416 C CA . HIS A 1 179 ? 7.32 21.734 -13.859 1 97.38 179 HIS A CA 1
ATOM 1417 C C . HIS A 1 179 ? 8.555 22.578 -14.141 1 97.38 179 HIS A C 1
ATOM 1419 O O . HIS A 1 179 ? 9.352 22.266 -15.023 1 97.38 179 HIS A O 1
ATOM 1425 N N . PRO A 1 180 ? 8.805 23.562 -13.359 1 96.44 180 PRO A N 1
ATOM 1426 C CA . PRO A 1 180 ? 9.93 24.469 -13.602 1 96.44 180 PRO A CA 1
ATOM 1427 C C . PRO A 1 180 ? 11.281 23.766 -13.547 1 96.44 180 PRO A C 1
ATOM 1429 O O . PRO A 1 180 ? 12.234 24.188 -14.203 1 96.44 180 PRO A O 1
ATOM 1432 N N . ILE A 1 181 ? 11.336 22.703 -12.859 1 97.38 181 ILE A N 1
ATOM 1433 C CA . ILE A 1 181 ? 12.609 22.016 -12.656 1 97.38 181 ILE A CA 1
ATOM 1434 C C . ILE A 1 181 ? 13.109 21.438 -13.977 1 97.38 181 ILE A C 1
ATOM 1436 O O . ILE A 1 181 ? 14.305 21.172 -14.141 1 97.38 181 ILE A O 1
ATOM 1440 N N . LEU A 1 182 ? 12.258 21.234 -14.859 1 97.12 182 LEU A N 1
ATOM 1441 C CA . LEU A 1 182 ? 12.586 20.609 -16.141 1 97.12 182 LEU A CA 1
ATOM 1442 C C . LEU A 1 182 ? 13.43 21.562 -17 1 97.12 182 LEU A C 1
ATOM 1444 O O . LEU A 1 182 ? 14.156 21.109 -17.891 1 97.12 182 LEU A O 1
ATOM 1448 N N . GLN A 1 183 ? 13.32 22.766 -16.781 1 96.12 183 GLN A N 1
ATOM 1449 C CA . GLN A 1 183 ? 14.086 23.766 -17.531 1 96.12 183 GLN A CA 1
ATOM 1450 C C . GLN A 1 183 ? 15.523 23.844 -17.031 1 96.12 183 GLN A C 1
ATOM 1452 O O . GLN A 1 183 ? 16.438 24.156 -17.797 1 96.12 183 GLN A O 1
ATOM 1457 N N . GLN A 1 184 ? 15.656 23.656 -15.758 1 95.62 184 GLN A N 1
ATOM 1458 C CA . GLN A 1 184 ? 16.984 23.703 -15.141 1 95.62 184 GLN A CA 1
ATOM 1459 C C . GLN A 1 184 ? 17.141 22.625 -14.078 1 95.62 184 GLN A C 1
ATOM 1461 O O . GLN A 1 184 ? 17.203 22.922 -12.883 1 95.62 184 GLN A O 1
ATOM 1466 N N . LEU A 1 185 ? 17.391 21.484 -14.531 1 96.75 185 LEU A N 1
ATOM 1467 C CA . LEU A 1 185 ? 17.562 20.359 -13.617 1 96.75 185 LEU A CA 1
ATOM 1468 C C . LEU A 1 185 ? 19.016 20.219 -13.203 1 96.75 185 LEU A C 1
ATOM 1470 O O . LEU A 1 185 ? 19.812 19.594 -13.906 1 96.75 185 LEU A O 1
ATOM 1474 N N . THR A 1 186 ? 19.344 20.828 -12.141 1 97.19 186 THR A N 1
ATOM 1475 C CA . THR A 1 186 ? 20.672 20.75 -11.516 1 97.19 186 THR A CA 1
ATOM 1476 C C . THR A 1 186 ? 20.562 20.125 -10.125 1 97.19 186 THR A C 1
ATOM 1478 O O . THR A 1 186 ? 19.469 20.031 -9.562 1 97.19 186 THR A O 1
ATOM 1481 N N . LEU A 1 187 ? 21.688 19.75 -9.617 1 97.19 187 LEU A N 1
ATOM 1482 C CA . LEU A 1 187 ? 21.703 19.188 -8.266 1 97.19 187 LEU A CA 1
ATOM 1483 C C . LEU A 1 187 ? 21.188 20.188 -7.25 1 97.19 187 LEU A C 1
ATOM 1485 O O . LEU A 1 187 ? 20.438 19.828 -6.332 1 97.19 187 LEU A O 1
ATOM 1489 N N . ALA A 1 188 ? 21.547 21.391 -7.43 1 96.44 188 ALA A N 1
ATOM 1490 C CA . ALA A 1 188 ? 21.141 22.453 -6.516 1 96.44 188 ALA A CA 1
ATOM 1491 C C . ALA A 1 188 ? 19.625 22.641 -6.547 1 96.44 188 ALA A C 1
ATOM 1493 O O . ALA A 1 188 ? 18.984 22.734 -5.496 1 96.44 188 ALA A O 1
ATOM 1494 N N . ASN A 1 189 ? 19.078 22.703 -7.793 1 97.5 189 ASN A N 1
ATOM 1495 C CA . ASN A 1 189 ? 17.625 22.859 -7.922 1 97.5 189 ASN A CA 1
ATOM 1496 C C . ASN A 1 189 ? 16.875 21.641 -7.398 1 97.5 189 ASN A C 1
ATOM 1498 O O . ASN A 1 189 ? 15.812 21.766 -6.805 1 97.5 189 ASN A O 1
ATOM 1502 N N . TYR A 1 190 ? 17.453 20.5 -7.652 1 98 190 TYR A N 1
ATOM 1503 C CA . TYR A 1 190 ? 16.906 19.25 -7.129 1 98 190 TYR A CA 1
ATOM 1504 C C . TYR A 1 190 ? 16.844 19.281 -5.605 1 98 190 TYR A C 1
ATOM 1506 O O . TYR A 1 190 ? 15.82 18.953 -5.008 1 98 190 TYR A O 1
ATOM 1514 N N . ALA A 1 191 ? 17.891 19.703 -4.973 1 95.94 191 ALA A N 1
ATOM 1515 C CA . ALA A 1 191 ? 18 19.734 -3.518 1 95.94 191 ALA A CA 1
ATOM 1516 C C . ALA A 1 191 ? 17.031 20.766 -2.918 1 95.94 191 ALA A C 1
ATOM 1518 O O . ALA A 1 191 ? 16.516 20.562 -1.819 1 95.94 191 ALA A O 1
ATOM 1519 N N . ALA A 1 192 ? 16.797 21.75 -3.619 1 95.69 192 ALA A N 1
ATOM 1520 C CA . ALA A 1 192 ? 15.992 22.875 -3.115 1 95.69 192 ALA A CA 1
ATOM 1521 C C . ALA A 1 192 ? 14.5 22.562 -3.248 1 95.69 192 ALA A C 1
ATOM 1523 O O . ALA A 1 192 ? 13.672 23.203 -2.584 1 95.69 192 ALA A O 1
ATOM 1524 N N . ALA A 1 193 ? 14.172 21.656 -4.105 1 97 193 ALA A N 1
ATOM 1525 C CA . ALA A 1 193 ? 12.773 21.328 -4.363 1 97 193 ALA A CA 1
ATOM 1526 C C . ALA A 1 193 ? 12.148 20.594 -3.172 1 97 193 ALA A C 1
ATOM 1528 O O . ALA A 1 193 ? 12.867 20.109 -2.295 1 97 193 ALA A O 1
ATOM 1529 N N . SER A 1 194 ? 10.789 20.656 -3.109 1 97.12 194 SER A N 1
ATOM 1530 C CA . SER A 1 194 ? 10.055 19.828 -2.156 1 97.12 194 SER A CA 1
ATOM 1531 C C . SER A 1 194 ? 9.82 18.422 -2.705 1 97.12 194 SER A C 1
ATOM 1533 O O . SER A 1 194 ? 9.438 18.25 -3.863 1 97.12 194 SER A O 1
ATOM 1535 N N . HIS A 1 195 ? 10.062 17.406 -1.815 1 97.38 195 HIS A N 1
ATOM 1536 C CA . HIS A 1 195 ? 10.078 16.031 -2.303 1 97.38 195 HIS A CA 1
ATOM 1537 C C . HIS A 1 195 ? 8.977 15.203 -1.646 1 97.38 195 HIS A C 1
ATOM 1539 O O . HIS A 1 195 ? 8.672 15.398 -0.469 1 97.38 195 HIS A O 1
ATOM 1545 N N . ALA A 1 196 ? 8.453 14.32 -2.445 1 97.56 196 ALA A N 1
ATOM 1546 C CA . ALA A 1 196 ? 7.738 13.172 -1.909 1 97.56 196 ALA A CA 1
ATOM 1547 C C . ALA A 1 196 ? 8.641 11.945 -1.846 1 97.56 196 ALA A C 1
ATOM 1549 O O . ALA A 1 196 ? 9.438 11.703 -2.756 1 97.56 196 ALA A O 1
ATOM 1550 N N . LEU A 1 197 ? 8.539 11.227 -0.767 1 95.94 197 LEU A N 1
ATOM 1551 C CA . LEU A 1 197 ? 9.312 10.008 -0.57 1 95.94 197 LEU A CA 1
ATOM 1552 C C . LEU A 1 197 ? 8.398 8.828 -0.239 1 95.94 197 LEU A C 1
ATOM 1554 O O . LEU A 1 197 ? 7.586 8.914 0.683 1 95.94 197 LEU A O 1
ATOM 1558 N N . VAL A 1 198 ? 8.508 7.773 -1.073 1 94.94 198 VAL A N 1
ATOM 1559 C CA . VAL A 1 198 ? 7.816 6.527 -0.765 1 94.94 198 VAL A CA 1
ATOM 1560 C C . VAL A 1 198 ? 8.773 5.562 -0.069 1 94.94 198 VAL A C 1
ATOM 1562 O O . VAL A 1 198 ? 9.797 5.18 -0.639 1 94.94 198 VAL A O 1
ATOM 1565 N N . SER A 1 199 ? 8.414 5.266 1.12 1 87.75 199 SER A N 1
ATOM 1566 C CA . SER A 1 199 ? 9.289 4.395 1.895 1 87.75 199 SER A CA 1
ATOM 1567 C C . SER A 1 199 ? 8.5 3.564 2.9 1 87.75 199 SER A C 1
ATOM 1569 O O . SER A 1 199 ? 7.43 3.98 3.352 1 87.75 199 SER A O 1
ATOM 1571 N N . LEU A 1 200 ? 8.898 2.303 2.973 1 74.31 200 LEU A N 1
ATOM 1572 C CA . LEU A 1 200 ? 8.336 1.497 4.055 1 74.31 200 LEU A CA 1
ATOM 1573 C C . LEU A 1 200 ? 9.117 1.705 5.348 1 74.31 200 LEU A C 1
ATOM 1575 O O . LEU A 1 200 ? 10.336 1.912 5.316 1 74.31 200 LEU A O 1
ATOM 1579 N N . LYS A 1 201 ? 8.297 1.703 6.379 1 59.41 201 LYS A N 1
ATOM 1580 C CA . LYS A 1 201 ? 8.922 1.874 7.688 1 59.41 201 LYS A CA 1
ATOM 1581 C C . LYS A 1 201 ? 10.031 0.846 7.902 1 59.41 201 LYS A C 1
ATOM 1583 O O . LYS A 1 201 ? 9.867 -0.329 7.566 1 59.41 201 LYS A O 1
ATOM 1588 N N . ASP A 1 202 ? 11.172 1.181 8.336 1 54.69 202 ASP A N 1
ATOM 1589 C CA . ASP A 1 202 ? 12.297 0.336 8.719 1 54.69 202 ASP A CA 1
ATOM 1590 C C . ASP A 1 202 ? 13.117 -0.082 7.492 1 54.69 202 ASP A C 1
ATOM 1592 O O . ASP A 1 202 ? 14.055 -0.873 7.605 1 54.69 202 ASP A O 1
ATOM 1596 N N . PHE A 1 203 ? 12.555 0.18 6.293 1 55.28 203 PHE A N 1
ATOM 1597 C CA . PHE A 1 203 ? 13.359 -0.2 5.145 1 55.28 203 PHE A CA 1
ATOM 1598 C C . PHE A 1 203 ? 14.352 0.901 4.793 1 55.28 203 PHE A C 1
ATOM 1600 O O . PHE A 1 203 ? 13.953 2.016 4.449 1 55.28 203 PHE A O 1
ATOM 1607 N N . SER A 1 204 ? 15.438 0.915 5.348 1 52.91 204 SER A N 1
ATOM 1608 C CA . SER A 1 204 ? 16.516 1.897 5.324 1 52.91 204 SER A CA 1
ATOM 1609 C C . SER A 1 204 ? 17.25 1.883 3.988 1 52.91 204 SER A C 1
ATOM 1611 O O . SER A 1 204 ? 18.375 2.391 3.885 1 52.91 204 SER A O 1
ATOM 1613 N N . ILE A 1 205 ? 16.859 1.013 2.943 1 54.94 205 ILE A N 1
ATOM 1614 C CA . ILE A 1 205 ? 17.812 1.217 1.863 1 54.94 205 ILE A CA 1
ATOM 1615 C C . ILE A 1 205 ? 17.656 2.623 1.29 1 54.94 205 ILE A C 1
ATOM 1617 O O . ILE A 1 205 ? 16.625 2.947 0.706 1 54.94 205 ILE A O 1
ATOM 1621 N N . ASP A 1 206 ? 18.453 3.549 1.671 1 75.06 206 ASP A N 1
ATOM 1622 C CA . ASP A 1 206 ? 18.5 4.977 1.36 1 75.06 206 ASP A CA 1
ATOM 1623 C C . ASP A 1 206 ? 19.516 5.273 0.271 1 75.06 206 ASP A C 1
ATOM 1625 O O . ASP A 1 206 ? 20.312 6.203 0.4 1 75.06 206 ASP A O 1
ATOM 1629 N N . THR A 1 207 ? 19.438 4.32 -0.856 1 86 207 THR A N 1
ATOM 1630 C CA . THR A 1 207 ? 20.438 4.422 -1.908 1 86 207 THR A CA 1
ATOM 1631 C C . THR A 1 207 ? 20.516 5.848 -2.455 1 86 207 THR A C 1
ATOM 1633 O O . THR A 1 207 ? 21.594 6.402 -2.623 1 86 207 THR A O 1
ATOM 1636 N N . VAL A 1 208 ? 19.438 6.43 -2.596 1 92.88 208 VAL A N 1
ATOM 1637 C CA . VAL A 1 208 ? 19.359 7.77 -3.166 1 92.88 208 VAL A CA 1
ATOM 1638 C C . VAL A 1 208 ? 19.891 8.789 -2.158 1 92.88 208 VAL A C 1
ATOM 1640 O O . VAL A 1 208 ? 20.719 9.633 -2.498 1 92.88 208 VAL A O 1
ATOM 1643 N N . ASP A 1 209 ? 19.484 8.617 -0.986 1 91.81 209 ASP A N 1
ATOM 1644 C CA . ASP A 1 209 ? 19.906 9.57 0.034 1 91.81 209 ASP A CA 1
ATOM 1645 C C . ASP A 1 209 ? 21.391 9.422 0.354 1 91.81 209 ASP A C 1
ATOM 1647 O O . ASP A 1 209 ? 22.078 10.398 0.667 1 91.81 209 ASP A O 1
ATOM 1651 N N . MET A 1 210 ? 21.875 8.211 0.265 1 90.75 210 MET A N 1
ATOM 1652 C CA . MET A 1 210 ? 23.297 7.984 0.447 1 90.75 210 MET A CA 1
ATOM 1653 C C . MET A 1 210 ? 24.109 8.656 -0.662 1 90.75 210 MET A C 1
ATOM 1655 O O . MET A 1 210 ? 25.141 9.273 -0.398 1 90.75 210 MET A O 1
ATOM 1659 N N . ALA A 1 211 ? 23.609 8.531 -1.817 1 93.81 211 ALA A N 1
ATOM 1660 C CA . ALA A 1 211 ? 24.266 9.172 -2.951 1 93.81 211 ALA A CA 1
ATOM 1661 C C . ALA A 1 211 ? 24.266 10.695 -2.791 1 93.81 211 ALA A C 1
ATOM 1663 O O . ALA A 1 211 ? 25.266 11.352 -3.088 1 93.81 211 ALA A O 1
ATOM 1664 N N . LEU A 1 212 ? 23.234 11.227 -2.314 1 95.12 212 LEU A N 1
ATOM 1665 C CA . LEU A 1 212 ? 23.125 12.664 -2.082 1 95.12 212 LEU A CA 1
ATOM 1666 C C . LEU A 1 212 ? 24.047 13.102 -0.945 1 95.12 212 LEU A C 1
ATOM 1668 O O . LEU A 1 212 ? 24.719 14.125 -1.045 1 95.12 212 LEU A O 1
ATOM 1672 N N . ALA A 1 213 ? 24.094 12.281 0.031 1 92.38 213 ALA A N 1
ATOM 1673 C CA . ALA A 1 213 ? 24.922 12.586 1.194 1 92.38 213 ALA A CA 1
ATOM 1674 C C . ALA A 1 213 ? 26.391 12.672 0.812 1 92.38 213 ALA A C 1
ATOM 1676 O O . ALA A 1 213 ? 27.125 13.508 1.343 1 92.38 213 ALA A O 1
ATOM 1677 N N . HIS A 1 214 ? 26.797 11.844 -0.031 1 93 214 HIS A N 1
ATOM 1678 C CA . HIS A 1 214 ? 28.172 11.844 -0.527 1 93 214 HIS A CA 1
ATOM 1679 C C . HIS A 1 214 ? 28.531 13.18 -1.178 1 93 214 HIS A C 1
ATOM 1681 O O . HIS A 1 214 ? 29.703 13.555 -1.249 1 93 214 HIS A O 1
ATOM 1687 N N . GLN A 1 215 ? 27.531 13.883 -1.559 1 94.06 215 GLN A N 1
ATOM 1688 C CA . GLN A 1 215 ? 27.734 15.18 -2.197 1 94.06 215 GLN A CA 1
ATOM 1689 C C . GLN A 1 215 ? 27.391 16.312 -1.245 1 94.06 215 GLN A C 1
ATOM 1691 O O . GLN A 1 215 ? 27.312 17.484 -1.661 1 94.06 215 GLN A O 1
ATOM 1696 N N . GLY A 1 216 ? 27.016 15.938 -0.034 1 94.31 216 GLY A N 1
ATOM 1697 C CA . GLY A 1 216 ? 26.703 16.922 0.983 1 94.31 216 GLY A CA 1
ATOM 1698 C C . GLY A 1 216 ? 25.312 17.516 0.834 1 94.31 216 GLY A C 1
ATOM 1699 O O . GLY A 1 216 ? 25.062 18.656 1.25 1 94.31 216 GLY A O 1
ATOM 1700 N N . VAL A 1 217 ? 24.531 16.781 0.15 1 94.44 217 VAL A N 1
ATOM 1701 C CA . VAL A 1 217 ? 23.188 17.297 -0.146 1 94.44 217 VAL A CA 1
ATOM 1702 C C . VAL A 1 217 ? 22.141 16.5 0.635 1 94.44 217 VAL A C 1
ATOM 1704 O O . VAL A 1 217 ? 22.266 15.281 0.77 1 94.44 217 VAL A O 1
ATOM 1707 N N . SER A 1 218 ? 21.109 17.234 1.218 1 93.38 218 SER A N 1
ATOM 1708 C CA . SER A 1 218 ? 19.938 16.641 1.83 1 93.38 218 SER A CA 1
ATOM 1709 C C . SER A 1 218 ? 18.656 17.125 1.167 1 93.38 218 SER A C 1
ATOM 1711 O O . SER A 1 218 ? 18.531 18.312 0.839 1 93.38 218 SER A O 1
ATOM 1713 N N . ARG A 1 219 ? 17.672 16.172 1.038 1 92.5 219 ARG A N 1
ATOM 1714 C CA . ARG A 1 219 ? 16.406 16.547 0.414 1 92.5 219 ARG A CA 1
ATOM 1715 C C . ARG A 1 219 ? 15.43 17.125 1.444 1 92.5 219 ARG A C 1
ATOM 1717 O O . ARG A 1 219 ? 15.445 16.719 2.609 1 92.5 219 ARG A O 1
ATOM 1724 N N . ASN A 1 220 ? 14.688 18.016 0.94 1 92.88 220 ASN A N 1
ATOM 1725 C CA . ASN A 1 220 ? 13.555 18.516 1.713 1 92.88 220 ASN A CA 1
ATOM 1726 C C . ASN A 1 220 ? 12.305 17.656 1.493 1 92.88 220 ASN A C 1
ATOM 1728 O O . ASN A 1 220 ? 11.586 17.844 0.513 1 92.88 220 ASN A O 1
ATOM 1732 N N . ILE A 1 221 ? 12.039 16.781 2.445 1 95.38 221 ILE A N 1
ATOM 1733 C CA . ILE A 1 221 ? 10.906 15.867 2.287 1 95.38 221 ILE A CA 1
ATOM 1734 C C . ILE A 1 221 ? 9.648 16.516 2.859 1 95.38 221 ILE A C 1
ATOM 1736 O O . ILE A 1 221 ? 9.516 16.656 4.078 1 95.38 221 ILE A O 1
ATOM 1740 N N . ALA A 1 222 ? 8.727 16.797 2.01 1 97.12 222 ALA A N 1
ATOM 1741 C CA . ALA A 1 222 ? 7.469 17.406 2.436 1 97.12 222 ALA A CA 1
ATOM 1742 C C . ALA A 1 222 ? 6.414 16.344 2.711 1 97.12 222 ALA A C 1
ATOM 1744 O O . ALA A 1 222 ? 5.52 16.547 3.535 1 97.12 222 ALA A O 1
ATOM 1745 N N . LEU A 1 223 ? 6.523 15.195 1.994 1 97.69 223 LEU A N 1
ATOM 1746 C CA . LEU A 1 223 ? 5.57 14.102 2.113 1 97.69 223 LEU A CA 1
ATOM 1747 C C . LEU A 1 223 ? 6.289 12.758 2.141 1 97.69 223 LEU A C 1
ATOM 1749 O O . LEU A 1 223 ? 7.012 12.414 1.201 1 97.69 223 LEU A O 1
ATOM 1753 N N . ARG A 1 224 ? 6.109 12.047 3.172 1 96 224 ARG A N 1
ATOM 1754 C CA . ARG A 1 224 ? 6.492 10.641 3.254 1 96 224 ARG A CA 1
ATOM 1755 C C . ARG A 1 224 ? 5.262 9.742 3.293 1 96 224 ARG A C 1
ATOM 1757 O O . ARG A 1 224 ? 4.348 9.961 4.094 1 96 224 ARG A O 1
ATOM 1764 N N . CYS A 1 225 ? 5.18 8.797 2.367 1 95.38 225 CYS A N 1
ATOM 1765 C CA . CYS A 1 225 ? 4.078 7.848 2.367 1 95.38 225 CYS A CA 1
ATOM 1766 C C . CYS A 1 225 ? 4.551 6.465 1.93 1 95.38 225 CYS A C 1
ATOM 1768 O O . CYS A 1 225 ? 5.738 6.262 1.687 1 95.38 225 CYS A O 1
ATOM 1770 N N . GLU A 1 226 ? 3.598 5.504 1.845 1 92.81 226 GLU A N 1
ATOM 1771 C CA . GLU A 1 226 ? 4.051 4.129 1.644 1 92.81 226 GLU A CA 1
ATOM 1772 C C . GLU A 1 226 ? 3.645 3.613 0.267 1 92.81 226 GLU A C 1
ATOM 1774 O O . GLU A 1 226 ? 4.059 2.525 -0.14 1 92.81 226 GLU A O 1
ATOM 1779 N N . HIS A 1 227 ? 2.912 4.461 -0.464 1 94.38 227 HIS A N 1
ATOM 1780 C CA . HIS A 1 227 ? 2.375 3.953 -1.721 1 94.38 227 HIS A CA 1
ATOM 1781 C C . HIS A 1 227 ? 2.676 4.902 -2.875 1 94.38 227 HIS A C 1
ATOM 1783 O O . HIS A 1 227 ? 2.322 6.082 -2.82 1 94.38 227 HIS A O 1
ATOM 1789 N N . TYR A 1 228 ? 3.229 4.359 -3.951 1 95.38 228 TYR A N 1
ATOM 1790 C CA . TYR A 1 228 ? 3.691 5.176 -5.07 1 95.38 228 TYR A CA 1
ATOM 1791 C C . TYR A 1 228 ? 2.52 5.836 -5.785 1 95.38 228 TYR A C 1
ATOM 1793 O O . TYR A 1 228 ? 2.607 6.996 -6.188 1 95.38 228 TYR A O 1
ATOM 1801 N N . PHE A 1 229 ? 1.468 5.113 -5.887 1 93.75 229 PHE A N 1
ATOM 1802 C CA . PHE A 1 229 ? 0.354 5.703 -6.625 1 93.75 229 PHE A CA 1
ATOM 1803 C C . PHE A 1 229 ? -0.184 6.93 -5.898 1 93.75 229 PHE A C 1
ATOM 1805 O O . PHE A 1 229 ? -0.522 7.934 -6.531 1 93.75 229 PHE A O 1
ATOM 1812 N N . ALA A 1 230 ? -0.253 6.84 -4.594 1 95.69 230 ALA A N 1
ATOM 1813 C CA . ALA A 1 230 ? -0.673 8 -3.814 1 95.69 230 ALA A CA 1
ATOM 1814 C C . ALA A 1 230 ? 0.271 9.18 -4.031 1 95.69 230 ALA A C 1
ATOM 1816 O O . ALA A 1 230 ? -0.176 10.305 -4.25 1 95.69 230 ALA A O 1
ATOM 1817 N N . ALA A 1 231 ? 1.511 8.891 -4.004 1 97.12 231 ALA A N 1
ATOM 1818 C CA . ALA A 1 231 ? 2.514 9.938 -4.188 1 97.12 231 ALA A CA 1
ATOM 1819 C C . ALA A 1 231 ? 2.406 10.562 -5.574 1 97.12 231 ALA A C 1
ATOM 1821 O O . ALA A 1 231 ? 2.461 11.789 -5.715 1 97.12 231 ALA A O 1
ATOM 1822 N N . ILE A 1 232 ? 2.23 9.781 -6.539 1 96.88 232 ILE A N 1
ATOM 1823 C CA . ILE A 1 232 ? 2.16 10.258 -7.914 1 96.88 232 ILE A CA 1
ATOM 1824 C C . ILE A 1 232 ? 0.902 11.109 -8.102 1 96.88 232 ILE A C 1
ATOM 1826 O O . ILE A 1 232 ? 0.919 12.102 -8.828 1 96.88 232 ILE A O 1
ATOM 1830 N N . SER A 1 233 ? -0.14 10.703 -7.48 1 95.56 233 SER A N 1
ATOM 1831 C CA . SER A 1 233 ? -1.378 11.469 -7.559 1 95.56 233 SER A CA 1
ATOM 1832 C C . SER A 1 233 ? -1.188 12.883 -7.016 1 95.56 233 SER A C 1
ATOM 1834 O O . SER A 1 233 ? -1.788 13.836 -7.52 1 95.56 233 SER A O 1
ATOM 1836 N N . VAL A 1 234 ? -0.378 12.984 -6 1 97.56 234 VAL A N 1
ATOM 1837 C CA . VAL A 1 234 ? -0.047 14.289 -5.438 1 97.56 234 VAL A CA 1
ATOM 1838 C C . VAL A 1 234 ? 0.841 15.055 -6.41 1 97.56 234 VAL A C 1
ATOM 1840 O O . VAL A 1 234 ? 0.622 16.25 -6.652 1 97.56 234 VAL A O 1
ATOM 1843 N N . ILE A 1 235 ? 1.8 14.375 -6.977 1 97.94 235 ILE A N 1
ATOM 1844 C CA . ILE A 1 235 ? 2.775 14.969 -7.879 1 97.94 235 ILE A CA 1
ATOM 1845 C C . ILE A 1 235 ? 2.057 15.594 -9.078 1 97.94 235 ILE A C 1
ATOM 1847 O O . ILE A 1 235 ? 2.41 16.688 -9.523 1 97.94 235 ILE A O 1
ATOM 1851 N N . CYS A 1 236 ? 1.044 14.961 -9.547 1 95.5 236 CYS A N 1
ATOM 1852 C CA . CYS A 1 236 ? 0.281 15.422 -10.703 1 95.5 236 CYS A CA 1
ATOM 1853 C C . CYS A 1 236 ? -0.34 16.797 -10.43 1 95.5 236 CYS A C 1
ATOM 1855 O O . CYS A 1 236 ? -0.584 17.562 -11.359 1 95.5 236 CYS A O 1
ATOM 1857 N N . GLN A 1 237 ? -0.506 17.109 -9.172 1 93.12 237 GLN A N 1
ATOM 1858 C CA . GLN A 1 237 ? -1.308 18.281 -8.844 1 93.12 237 GLN A CA 1
ATOM 1859 C C . GLN A 1 237 ? -0.502 19.281 -8.023 1 93.12 237 GLN A C 1
ATOM 1861 O O . GLN A 1 237 ? -1.072 20.156 -7.367 1 93.12 237 GLN A O 1
ATOM 1866 N N . SER A 1 238 ? 0.79 19.094 -8.039 1 96.75 238 SER A N 1
ATOM 1867 C CA . SER A 1 238 ? 1.6 19.984 -7.211 1 96.75 238 SER A CA 1
ATOM 1868 C C . SER A 1 238 ? 3.01 20.125 -7.773 1 96.75 238 SER A C 1
ATOM 1870 O O . SER A 1 238 ? 3.344 19.516 -8.789 1 96.75 238 SER A O 1
ATOM 1872 N N . ASP A 1 239 ? 3.799 20.891 -7.074 1 96.06 239 ASP A N 1
ATOM 1873 C CA . ASP A 1 239 ? 5.18 21.094 -7.508 1 96.06 239 ASP A CA 1
ATOM 1874 C C . ASP A 1 239 ? 6.129 20.172 -6.746 1 96.06 239 ASP A C 1
ATOM 1876 O O . ASP A 1 239 ? 7.344 20.391 -6.742 1 96.06 239 ASP A O 1
ATOM 1880 N N . LEU A 1 240 ? 5.559 19.172 -6.09 1 98.06 240 LEU A N 1
ATOM 1881 C CA . LEU A 1 240 ? 6.414 18.156 -5.512 1 98.06 240 LEU A CA 1
ATOM 1882 C C . LEU A 1 240 ? 7.117 17.344 -6.602 1 98.06 240 LEU A C 1
ATOM 1884 O O . LEU A 1 240 ? 6.547 17.125 -7.672 1 98.06 240 LEU A O 1
ATOM 1888 N N . ILE A 1 241 ? 8.297 16.938 -6.293 1 98.44 241 ILE A N 1
ATOM 1889 C CA . ILE A 1 241 ? 9 16 -7.156 1 98.44 241 ILE A CA 1
ATOM 1890 C C . ILE A 1 241 ? 9.289 14.711 -6.383 1 98.44 241 ILE A C 1
ATOM 1892 O O . ILE A 1 241 ? 9.227 14.695 -5.152 1 98.44 241 ILE A O 1
ATOM 1896 N N . MET A 1 242 ? 9.586 13.68 -7.141 1 98 242 MET A N 1
ATOM 1897 C CA . MET A 1 242 ? 9.859 12.391 -6.504 1 98 242 MET A CA 1
ATOM 1898 C C . MET A 1 242 ? 10.93 11.617 -7.273 1 98 242 MET A C 1
ATOM 1900 O O . MET A 1 242 ? 10.984 11.688 -8.5 1 98 242 MET A O 1
ATOM 1904 N N . THR A 1 243 ? 11.805 11.008 -6.52 1 97.12 243 THR A N 1
ATOM 1905 C CA . THR A 1 243 ? 12.727 10.031 -7.078 1 97.12 243 THR A CA 1
ATOM 1906 C C . THR A 1 243 ? 12.195 8.617 -6.891 1 97.12 243 THR A C 1
ATOM 1908 O O . THR A 1 243 ? 11.859 8.219 -5.773 1 97.12 243 THR A O 1
ATOM 1911 N N . MET A 1 244 ? 12.094 7.898 -8 1 96.38 244 MET A N 1
ATOM 1912 C CA . MET A 1 244 ? 11.523 6.559 -7.906 1 96.38 244 MET A CA 1
ATOM 1913 C C . MET A 1 244 ? 12.141 5.625 -8.945 1 96.38 244 MET A C 1
ATOM 1915 O O . MET A 1 244 ? 12.844 6.078 -9.844 1 96.38 244 MET A O 1
ATOM 1919 N N . PRO A 1 245 ? 11.953 4.324 -8.773 1 96.19 245 PRO A N 1
ATOM 1920 C CA . PRO A 1 245 ? 12.453 3.387 -9.789 1 96.19 245 PRO A CA 1
ATOM 1921 C C . PRO A 1 245 ? 11.945 3.713 -11.195 1 96.19 245 PRO A C 1
ATOM 1923 O O . PRO A 1 245 ? 10.758 3.98 -11.375 1 96.19 245 PRO A O 1
ATOM 1926 N N . ASN A 1 246 ? 12.797 3.646 -12.141 1 97.25 246 ASN A N 1
ATOM 1927 C CA . ASN A 1 246 ? 12.57 4.148 -13.484 1 97.25 246 ASN A CA 1
ATOM 1928 C C . ASN A 1 246 ? 11.484 3.355 -14.211 1 97.25 246 ASN A C 1
ATOM 1930 O O . ASN A 1 246 ? 10.602 3.938 -14.852 1 97.25 246 ASN A O 1
ATOM 1934 N N . THR A 1 247 ? 11.547 2.066 -14.141 1 97.06 247 THR A N 1
ATOM 1935 C CA . THR A 1 247 ? 10.633 1.225 -14.906 1 97.06 247 THR A CA 1
ATOM 1936 C C . THR A 1 247 ? 9.18 1.521 -14.531 1 97.06 247 THR A C 1
ATOM 1938 O O . THR A 1 247 ? 8.32 1.657 -15.406 1 97.06 247 THR A O 1
ATOM 1941 N N . TYR A 1 248 ? 8.969 1.671 -13.266 1 97 248 TYR A N 1
ATOM 1942 C CA . TYR A 1 248 ? 7.613 1.969 -12.812 1 97 248 TYR A CA 1
ATOM 1943 C C . TYR A 1 248 ? 7.203 3.383 -13.211 1 97 248 TYR A C 1
ATOM 1945 O O . TYR A 1 248 ? 6.055 3.623 -13.586 1 97 248 TYR A O 1
ATOM 1953 N N . ALA A 1 249 ? 8.125 4.297 -13.094 1 97.69 249 ALA A N 1
ATOM 1954 C CA . ALA A 1 249 ? 7.859 5.668 -13.516 1 97.69 249 ALA A CA 1
ATOM 1955 C C . ALA A 1 249 ? 7.418 5.719 -14.977 1 97.69 249 ALA A C 1
ATOM 1957 O O . ALA A 1 249 ? 6.445 6.391 -15.32 1 97.69 249 ALA A O 1
ATOM 1958 N N . MET A 1 250 ? 8.109 5 -15.797 1 96.56 250 MET A N 1
ATOM 1959 C CA . MET A 1 250 ? 7.82 4.977 -17.219 1 96.56 250 MET A CA 1
ATOM 1960 C C . MET A 1 250 ? 6.449 4.371 -17.5 1 96.56 250 MET A C 1
ATOM 1962 O O . MET A 1 250 ? 5.723 4.832 -18.375 1 96.56 250 MET A O 1
ATOM 1966 N N . LEU A 1 251 ? 6.168 3.408 -16.75 1 94 251 LEU A N 1
ATOM 1967 C CA . LEU A 1 251 ? 4.855 2.787 -16.891 1 94 251 LEU A CA 1
ATOM 1968 C C . LEU A 1 251 ? 3.748 3.775 -16.531 1 94 251 LEU A C 1
ATOM 1970 O O . LEU A 1 251 ? 2.771 3.904 -17.281 1 94 251 LEU A O 1
ATOM 1974 N N . LEU A 1 252 ? 3.895 4.457 -15.461 1 94.5 252 LEU A N 1
ATOM 1975 C CA . LEU A 1 252 ? 2.873 5.391 -14.992 1 94.5 252 LEU A CA 1
ATOM 1976 C C . LEU A 1 252 ? 2.752 6.582 -15.938 1 94.5 252 LEU A C 1
ATOM 1978 O O . LEU A 1 252 ? 1.667 7.145 -16.094 1 94.5 252 LEU A O 1
ATOM 1982 N N . GLN A 1 253 ? 3.82 6.93 -16.5 1 95.56 253 GLN A N 1
ATOM 1983 C CA . GLN A 1 253 ? 3.822 8.062 -17.422 1 95.56 253 GLN A CA 1
ATOM 1984 C C . GLN A 1 253 ? 2.891 7.816 -18.609 1 95.56 253 GLN A C 1
ATOM 1986 O O . GLN A 1 253 ? 2.428 8.766 -19.25 1 95.56 253 GLN A O 1
ATOM 1991 N N . GLN A 1 254 ? 2.611 6.613 -18.922 1 90.81 254 GLN A N 1
ATOM 1992 C CA . GLN A 1 254 ? 1.749 6.262 -20.047 1 90.81 254 GLN A CA 1
ATOM 1993 C C . GLN A 1 254 ? 0.304 6.676 -19.781 1 90.81 254 GLN A C 1
ATOM 1995 O O . GLN A 1 254 ? -0.469 6.887 -20.719 1 90.81 254 GLN A O 1
ATOM 2000 N N . THR A 1 255 ? -0.02 6.805 -18.547 1 87.5 255 THR A N 1
ATOM 2001 C CA . THR A 1 255 ? -1.432 7.023 -18.25 1 87.5 255 THR A CA 1
ATOM 2002 C C . THR A 1 255 ? -1.614 8.25 -17.359 1 87.5 255 THR A C 1
ATOM 2004 O O . THR A 1 255 ? -2.734 8.734 -17.188 1 87.5 255 THR A O 1
ATOM 2007 N N . MET A 1 256 ? -0.553 8.727 -16.797 1 92.38 256 MET A N 1
ATOM 2008 C CA . MET A 1 256 ? -0.638 9.859 -15.891 1 92.38 256 MET A CA 1
ATOM 2009 C C . MET A 1 256 ? 0.136 11.055 -16.438 1 92.38 256 MET A C 1
ATOM 2011 O O . MET A 1 256 ? 1.133 10.891 -17.141 1 92.38 256 MET A O 1
ATOM 2015 N N . PRO A 1 257 ? -0.297 12.25 -16.125 1 95.38 257 PRO A N 1
ATOM 2016 C CA . PRO A 1 257 ? 0.347 13.453 -16.656 1 95.38 257 PRO A CA 1
ATOM 2017 C C . PRO A 1 257 ? 1.616 13.828 -15.883 1 95.38 257 PRO A C 1
ATOM 2019 O O . PRO A 1 257 ? 1.66 14.867 -15.227 1 95.38 257 PRO A O 1
ATOM 2022 N N . ILE A 1 258 ? 2.576 13.016 -16.016 1 97.62 258 ILE A N 1
ATOM 2023 C CA . ILE A 1 258 ? 3.857 13.242 -15.359 1 97.62 258 ILE A CA 1
ATOM 2024 C C . ILE A 1 258 ? 4.984 13.172 -16.391 1 97.62 258 ILE A C 1
ATOM 2026 O O . ILE A 1 258 ? 4.785 12.703 -17.516 1 97.62 258 ILE A O 1
ATOM 2030 N N . VAL A 1 259 ? 6.074 13.734 -15.992 1 98.5 259 VAL A N 1
ATOM 2031 C CA . VAL A 1 259 ? 7.293 13.664 -16.781 1 98.5 259 VAL A CA 1
ATOM 2032 C C . VAL A 1 259 ? 8.367 12.883 -16.031 1 98.5 259 VAL A C 1
ATOM 2034 O O . VAL A 1 259 ? 8.555 13.086 -14.828 1 98.5 259 VAL A O 1
ATOM 2037 N N . VAL A 1 260 ? 8.953 11.969 -16.719 1 98.56 260 VAL A N 1
ATOM 2038 C CA . VAL A 1 260 ? 10.062 11.195 -16.172 1 98.56 260 VAL A CA 1
ATOM 2039 C C . VAL A 1 260 ? 11.383 11.711 -16.75 1 98.56 260 VAL A C 1
ATOM 2041 O O . VAL A 1 260 ? 11.547 11.805 -17.969 1 98.56 260 VAL A O 1
ATOM 2044 N N . SER A 1 261 ? 12.289 12.062 -15.867 1 98.31 261 SER A N 1
ATOM 2045 C CA . SER A 1 261 ? 13.57 12.633 -16.266 1 98.31 261 SER A CA 1
ATOM 2046 C C . SER A 1 261 ? 14.727 11.953 -15.547 1 98.31 261 SER A C 1
ATOM 2048 O O . SER A 1 261 ? 14.57 11.484 -14.414 1 98.31 261 SER A O 1
ATOM 2050 N N . PRO A 1 262 ? 15.906 11.922 -16.203 1 97.75 262 PRO A N 1
ATOM 2051 C CA . PRO A 1 262 ? 17.078 11.422 -15.477 1 97.75 262 PRO A CA 1
ATOM 2052 C C . PRO A 1 262 ? 17.438 12.297 -14.281 1 97.75 262 PRO A C 1
ATOM 2054 O O . PRO A 1 262 ? 17.125 13.492 -14.266 1 97.75 262 PRO A O 1
ATOM 2057 N N . LEU A 1 263 ? 18.094 11.695 -13.336 1 97.94 263 LEU A N 1
ATOM 2058 C CA . LEU A 1 263 ? 18.562 12.445 -12.18 1 97.94 263 LEU A CA 1
ATOM 2059 C C . LEU A 1 263 ? 19.797 13.273 -12.531 1 97.94 263 LEU A C 1
ATOM 2061 O O . LEU A 1 263 ? 20.594 12.883 -13.391 1 97.94 263 LEU A O 1
ATOM 2065 N N . PRO A 1 264 ? 19.969 14.391 -11.898 1 97.75 264 PRO A N 1
ATOM 2066 C CA . PRO A 1 264 ? 21.156 15.219 -12.141 1 97.75 264 PRO A CA 1
ATOM 2067 C C . PRO A 1 264 ? 22.375 14.75 -11.344 1 97.75 264 PRO A C 1
ATOM 2069 O O . PRO A 1 264 ? 23.312 15.523 -11.141 1 97.75 264 PRO A O 1
ATOM 2072 N N . PHE A 1 265 ? 22.328 13.578 -10.844 1 96.81 265 PHE A N 1
ATOM 2073 C CA . PHE A 1 265 ? 23.422 12.938 -10.117 1 96.81 265 PHE A CA 1
ATOM 2074 C C . PHE A 1 265 ? 23.391 11.43 -10.305 1 96.81 265 PHE A C 1
ATOM 2076 O O . PHE A 1 265 ? 22.391 10.875 -10.766 1 96.81 265 PHE A O 1
ATOM 2083 N N . GLU A 1 266 ? 24.469 10.82 -9.969 1 95.81 266 GLU A N 1
ATOM 2084 C CA . GLU A 1 266 ? 24.578 9.375 -10.172 1 95.81 266 GLU A CA 1
ATOM 2085 C C . GLU A 1 266 ? 24.109 8.609 -8.93 1 95.81 266 GLU A C 1
ATOM 2087 O O . GLU A 1 266 ? 24.438 8.992 -7.805 1 95.81 266 GLU A O 1
ATOM 2092 N N . VAL A 1 267 ? 23.297 7.629 -9.188 1 95.62 267 VAL A N 1
ATOM 2093 C CA . VAL A 1 267 ? 22.859 6.703 -8.148 1 95.62 267 VAL A CA 1
ATOM 2094 C C . VAL A 1 267 ? 23.141 5.27 -8.578 1 95.62 267 VAL A C 1
ATOM 2096 O O . VAL A 1 267 ? 22.844 4.887 -9.719 1 95.62 267 VAL A O 1
ATOM 2099 N N . PRO A 1 268 ? 23.734 4.52 -7.695 1 93.62 268 PRO A N 1
ATOM 2100 C CA . PRO A 1 268 ? 23.906 3.109 -8.039 1 93.62 268 PRO A CA 1
ATOM 2101 C C . PRO A 1 268 ? 22.594 2.408 -8.359 1 93.62 268 PRO A C 1
ATOM 2103 O O . PRO A 1 268 ? 21.562 2.744 -7.777 1 93.62 268 PRO A O 1
ATOM 2106 N N . GLU A 1 269 ? 22.703 1.477 -9.227 1 95.06 269 GLU A N 1
ATOM 2107 C CA . GLU A 1 269 ? 21.516 0.7 -9.562 1 95.06 269 GLU A CA 1
ATOM 2108 C C . GLU A 1 269 ? 21.078 -0.167 -8.383 1 95.06 269 GLU A C 1
ATOM 2110 O O . GLU A 1 269 ? 21.906 -0.582 -7.57 1 95.06 269 GLU A O 1
ATOM 2115 N N . LEU A 1 270 ? 19.844 -0.368 -8.336 1 92.69 270 LEU A N 1
ATOM 2116 C CA . LEU A 1 270 ? 19.25 -1.183 -7.281 1 92.69 270 LEU A CA 1
ATOM 2117 C C . LEU A 1 270 ? 19 -2.605 -7.77 1 92.69 270 LEU A C 1
ATOM 2119 O O . LEU A 1 270 ? 18.172 -2.826 -8.664 1 92.69 270 LEU A O 1
ATOM 2123 N N . ALA A 1 271 ? 19.672 -3.52 -7.164 1 95.12 271 ALA A N 1
ATOM 2124 C CA . ALA A 1 271 ? 19.469 -4.918 -7.535 1 95.12 271 ALA A CA 1
ATOM 2125 C C . ALA A 1 271 ? 18.203 -5.48 -6.883 1 95.12 271 ALA A C 1
ATOM 2127 O O . ALA A 1 271 ? 18.062 -5.453 -5.656 1 95.12 271 ALA A O 1
ATOM 2128 N N . VAL A 1 272 ? 17.328 -5.953 -7.656 1 96.19 272 VAL A N 1
ATOM 2129 C CA . VAL A 1 272 ? 16.094 -6.582 -7.191 1 96.19 272 VAL A CA 1
ATOM 2130 C C . VAL A 1 272 ? 16.156 -8.086 -7.43 1 96.19 272 VAL A C 1
ATOM 2132 O O . VAL A 1 272 ? 16.484 -8.531 -8.531 1 96.19 272 VAL A O 1
ATOM 2135 N N . HIS A 1 273 ? 15.797 -8.82 -6.406 1 97.62 273 HIS A N 1
ATOM 2136 C CA . HIS A 1 273 ? 15.938 -10.266 -6.488 1 97.62 273 HIS A CA 1
ATOM 2137 C C . HIS A 1 273 ? 14.625 -10.969 -6.125 1 97.62 273 HIS A C 1
ATOM 2139 O O . HIS A 1 273 ? 13.797 -10.414 -5.402 1 97.62 273 HIS A O 1
ATOM 2145 N N . MET A 1 274 ? 14.5 -12.156 -6.66 1 98.38 274 MET A N 1
ATOM 2146 C CA . MET A 1 274 ? 13.477 -13.109 -6.254 1 98.38 274 MET A CA 1
ATOM 2147 C C . MET A 1 274 ? 14.031 -14.102 -5.242 1 98.38 274 MET A C 1
ATOM 2149 O O . MET A 1 274 ? 15.117 -14.656 -5.441 1 98.38 274 MET A O 1
ATOM 2153 N N . TYR A 1 275 ? 13.297 -14.328 -4.148 1 98.44 275 TYR A N 1
ATOM 2154 C CA . TYR A 1 275 ? 13.75 -15.188 -3.062 1 98.44 275 TYR A CA 1
ATOM 2155 C C . TYR A 1 275 ? 12.789 -16.344 -2.84 1 98.44 275 TYR A C 1
ATOM 2157 O O . TYR A 1 275 ? 11.57 -16.172 -2.912 1 98.44 275 TYR A O 1
ATOM 2165 N N . TRP A 1 276 ? 13.312 -17.484 -2.568 1 98.12 276 TRP A N 1
ATOM 2166 C CA . TRP A 1 276 ? 12.547 -18.641 -2.135 1 98.12 276 TRP A CA 1
ATOM 2167 C C . TRP A 1 276 ? 13.383 -19.516 -1.204 1 98.12 276 TRP A C 1
ATOM 2169 O O . TRP A 1 276 ? 14.602 -19.359 -1.104 1 98.12 276 TRP A O 1
ATOM 2179 N N . HIS A 1 277 ? 12.75 -20.344 -0.485 1 96.94 277 HIS A N 1
ATOM 2180 C CA . HIS A 1 277 ? 13.469 -21.266 0.398 1 96.94 277 HIS A CA 1
ATOM 2181 C C . HIS A 1 277 ? 14.047 -22.438 -0.378 1 96.94 277 HIS A C 1
ATOM 2183 O O . HIS A 1 277 ? 13.406 -22.953 -1.305 1 96.94 277 HIS A O 1
ATOM 2189 N N . GLN A 1 278 ? 15.141 -23 0.033 1 95.62 278 GLN A N 1
ATOM 2190 C CA . GLN A 1 278 ? 15.82 -24.109 -0.634 1 95.62 278 GLN A CA 1
ATOM 2191 C C . GLN A 1 278 ? 14.922 -25.344 -0.703 1 95.62 278 GLN A C 1
ATOM 2193 O O . GLN A 1 278 ? 14.977 -26.094 -1.673 1 95.62 278 GLN A O 1
ATOM 2198 N N . GLN A 1 279 ? 14.125 -25.453 0.264 1 91.62 279 GLN A N 1
ATOM 2199 C CA . GLN A 1 279 ? 13.211 -26.594 0.303 1 91.62 279 GLN A CA 1
ATOM 2200 C C . GLN A 1 279 ? 12.25 -26.562 -0.883 1 91.62 279 GLN A C 1
ATOM 2202 O O . GLN A 1 279 ? 11.719 -27.594 -1.286 1 91.62 279 GLN A O 1
ATOM 2207 N N . ALA A 1 280 ? 12.031 -25.406 -1.43 1 93.81 280 ALA A N 1
ATOM 2208 C CA . ALA A 1 280 ? 11.086 -25.25 -2.535 1 93.81 280 ALA A CA 1
ATOM 2209 C C . ALA A 1 280 ? 11.812 -25.281 -3.879 1 93.81 280 ALA A C 1
ATOM 2211 O O . ALA A 1 280 ? 11.18 -25.141 -4.934 1 93.81 280 ALA A O 1
ATOM 2212 N N . GLN A 1 281 ? 13.078 -25.5 -3.875 1 92.5 281 GLN A N 1
ATOM 2213 C CA . GLN A 1 281 ? 13.898 -25.438 -5.078 1 92.5 281 GLN A CA 1
ATOM 2214 C C . GLN A 1 281 ? 13.383 -26.375 -6.16 1 92.5 281 GLN A C 1
ATOM 2216 O O . GLN A 1 281 ? 13.281 -25.984 -7.328 1 92.5 281 GLN A O 1
ATOM 2221 N N . ASP A 1 282 ? 12.906 -27.562 -5.691 1 88.06 282 ASP A N 1
ATOM 2222 C CA . ASP A 1 282 ? 12.531 -28.578 -6.668 1 88.06 282 ASP A CA 1
ATOM 2223 C C . ASP A 1 282 ? 11.016 -28.797 -6.664 1 88.06 282 ASP A C 1
ATOM 2225 O O . ASP A 1 282 ? 10.531 -29.766 -7.258 1 88.06 282 ASP A O 1
ATOM 2229 N N . ASP A 1 283 ? 10.312 -27.953 -5.887 1 89.12 283 ASP A N 1
ATOM 2230 C CA . ASP A 1 283 ? 8.859 -28 -5.941 1 89.12 283 ASP A CA 1
ATOM 2231 C C . ASP A 1 283 ? 8.344 -27.547 -7.309 1 89.12 283 ASP A C 1
ATOM 2233 O O . ASP A 1 283 ? 8.625 -26.438 -7.75 1 89.12 283 ASP A O 1
ATOM 2237 N N . PRO A 1 284 ? 7.652 -28.375 -8.023 1 87.38 284 PRO A N 1
ATOM 2238 C CA . PRO A 1 284 ? 7.258 -28.078 -9.398 1 87.38 284 PRO A CA 1
ATOM 2239 C C . PRO A 1 284 ? 6.418 -26.797 -9.5 1 87.38 284 PRO A C 1
ATOM 2241 O O . PRO A 1 284 ? 6.555 -26.047 -10.461 1 87.38 284 PRO A O 1
ATOM 2244 N N . VAL A 1 285 ? 5.527 -26.594 -8.602 1 90.94 285 VAL A N 1
ATOM 2245 C CA . VAL A 1 285 ? 4.672 -25.406 -8.641 1 90.94 285 VAL A CA 1
ATOM 2246 C C . VAL A 1 285 ? 5.508 -24.156 -8.398 1 90.94 285 VAL A C 1
ATOM 2248 O O . VAL A 1 285 ? 5.344 -23.141 -9.094 1 90.94 285 VAL A O 1
ATOM 2251 N N . ASN A 1 286 ? 6.391 -24.25 -7.438 1 94.94 286 ASN A N 1
ATOM 2252 C CA . ASN A 1 286 ? 7.285 -23.141 -7.148 1 94.94 286 ASN A CA 1
ATOM 2253 C C . ASN A 1 286 ? 8.195 -22.828 -8.336 1 94.94 286 ASN A C 1
ATOM 2255 O O . ASN A 1 286 ? 8.344 -21.672 -8.727 1 94.94 286 ASN A O 1
ATOM 2259 N N . GLN A 1 287 ? 8.734 -23.859 -8.891 1 93.19 287 GLN A N 1
ATOM 2260 C CA . GLN A 1 287 ? 9.578 -23.672 -10.07 1 93.19 287 GLN A CA 1
ATOM 2261 C C . GLN A 1 287 ? 8.789 -23.031 -11.203 1 93.19 287 GLN A C 1
ATOM 2263 O O . GLN A 1 287 ? 9.297 -22.141 -11.891 1 93.19 287 GLN A O 1
ATOM 2268 N N . TRP A 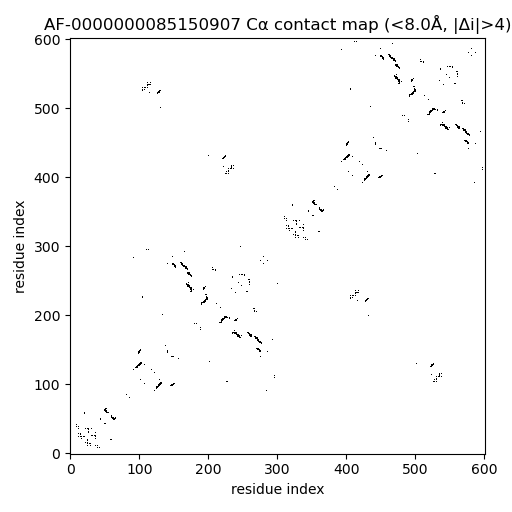1 288 ? 7.637 -23.547 -11.344 1 93.12 288 TRP A N 1
ATOM 2269 C CA . TRP A 1 288 ? 6.781 -23.047 -12.414 1 93.12 288 TRP A CA 1
ATOM 2270 C C . TRP A 1 288 ? 6.531 -21.547 -12.258 1 93.12 288 TRP A C 1
ATOM 2272 O O . TRP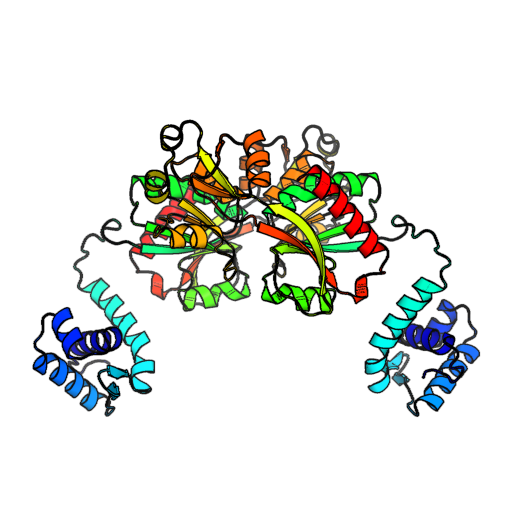 A 1 288 ? 6.695 -20.781 -13.211 1 93.12 288 TRP A O 1
ATOM 2282 N N . ILE A 1 289 ? 6.176 -21.109 -11.102 1 96.44 289 ILE A N 1
ATOM 2283 C CA . ILE A 1 289 ? 5.859 -19.703 -10.875 1 96.44 289 ILE A CA 1
ATOM 2284 C C . ILE A 1 289 ? 7.137 -18.875 -10.953 1 96.44 289 ILE A C 1
ATOM 2286 O O . ILE A 1 289 ? 7.117 -17.734 -11.43 1 96.44 289 ILE A O 1
ATOM 2290 N N . ARG A 1 290 ? 8.234 -19.375 -10.438 1 97.44 290 ARG A N 1
ATOM 2291 C CA . ARG A 1 290 ? 9.5 -18.656 -10.578 1 97.44 290 ARG A CA 1
ATOM 2292 C C . ARG A 1 290 ? 9.812 -18.375 -12.047 1 97.44 290 ARG A C 1
ATOM 2294 O O . ARG A 1 290 ? 10.188 -17.266 -12.406 1 97.44 290 ARG A O 1
ATOM 2301 N N . ASN A 1 291 ? 9.633 -19.359 -12.828 1 95.19 291 ASN A N 1
ATOM 2302 C CA . ASN A 1 291 ? 9.898 -19.203 -14.25 1 95.19 291 ASN A CA 1
ATOM 2303 C C . ASN A 1 291 ? 8.945 -18.203 -14.898 1 95.19 291 ASN A C 1
ATOM 2305 O O . ASN A 1 291 ? 9.359 -17.391 -15.734 1 95.19 291 ASN A O 1
ATOM 2309 N N . LYS A 1 292 ? 7.707 -18.266 -14.555 1 95.69 292 LYS A N 1
ATOM 2310 C CA . LYS A 1 292 ? 6.727 -17.312 -15.07 1 95.69 292 LYS A CA 1
ATOM 2311 C C . LYS A 1 292 ? 7.113 -15.883 -14.703 1 95.69 292 LYS A C 1
ATOM 2313 O O . LYS A 1 292 ? 7.066 -14.992 -15.547 1 95.69 292 LYS A O 1
ATOM 2318 N N . LEU A 1 293 ? 7.5 -15.695 -13.469 1 97.94 293 LEU A N 1
ATOM 2319 C CA . LEU A 1 293 ? 7.863 -14.367 -12.984 1 97.94 293 LEU A CA 1
ATOM 2320 C C . LEU A 1 293 ? 9.133 -13.875 -13.664 1 97.94 293 LEU A C 1
ATOM 2322 O O . LEU A 1 293 ? 9.25 -12.688 -13.984 1 97.94 293 LEU A O 1
ATOM 2326 N N . LEU A 1 294 ? 10.062 -14.773 -13.867 1 97.06 294 LEU A N 1
ATOM 2327 C CA . LEU A 1 294 ? 11.289 -14.414 -14.57 1 97.06 294 LEU A CA 1
ATOM 2328 C C . LEU A 1 294 ? 11 -14 -16 1 97.06 294 LEU A C 1
ATOM 2330 O O . LEU A 1 294 ? 11.578 -13.031 -16.516 1 97.06 294 LEU A O 1
ATOM 2334 N N . ASN A 1 295 ? 10.125 -14.672 -16.656 1 96.25 295 ASN A N 1
ATOM 2335 C CA . ASN A 1 295 ? 9.742 -14.328 -18.031 1 96.25 295 ASN A CA 1
ATOM 2336 C C . ASN A 1 295 ? 9.078 -12.953 -18.094 1 96.25 295 ASN A C 1
ATOM 2338 O O . ASN A 1 295 ? 9.359 -12.164 -18.984 1 96.25 295 ASN A O 1
ATOM 2342 N N . ILE A 1 296 ? 8.234 -12.703 -17.156 1 97.19 296 ILE A N 1
ATOM 2343 C CA . ILE A 1 296 ? 7.566 -11.406 -17.094 1 97.19 296 ILE A CA 1
ATOM 2344 C C . ILE A 1 296 ? 8.594 -10.305 -16.844 1 97.19 296 ILE A C 1
ATOM 2346 O O . ILE A 1 296 ? 8.523 -9.234 -17.438 1 97.19 296 ILE A O 1
ATOM 2350 N N . SER A 1 297 ? 9.531 -10.617 -15.938 1 97.06 297 SER A N 1
ATOM 2351 C CA . SER A 1 297 ? 10.586 -9.656 -15.641 1 97.06 297 SER A CA 1
ATOM 2352 C C . SER A 1 297 ? 11.367 -9.289 -16.891 1 97.06 297 SER A C 1
ATOM 2354 O O . SER A 1 297 ? 11.727 -8.125 -17.094 1 97.06 297 SER A O 1
ATOM 2356 N N . ALA A 1 298 ? 11.648 -10.211 -17.75 1 93.44 298 ALA A N 1
ATOM 2357 C CA . ALA A 1 298 ? 12.391 -9.984 -18.984 1 93.44 298 ALA A CA 1
ATOM 2358 C C . ALA A 1 298 ? 11.633 -9.055 -19.938 1 93.44 298 ALA A C 1
ATOM 2360 O O . ALA A 1 298 ? 12.234 -8.32 -20.719 1 93.44 298 ALA A O 1
ATOM 2361 N N . GLN A 1 299 ? 10.359 -9.062 -19.812 1 92.25 299 GLN A N 1
ATOM 2362 C CA . GLN A 1 299 ? 9.516 -8.203 -20.641 1 92.25 299 GLN A CA 1
ATOM 2363 C C . GLN A 1 299 ? 9.438 -6.797 -20.062 1 92.25 299 GLN A C 1
ATOM 2365 O O . GLN A 1 299 ? 9.391 -5.812 -20.797 1 92.25 299 GLN A O 1
ATOM 2370 N N . LEU A 1 300 ? 9.445 -6.738 -18.766 1 93.5 300 LEU A N 1
ATOM 2371 C CA . LEU A 1 300 ? 9.227 -5.477 -18.062 1 93.5 300 LEU A CA 1
ATOM 2372 C C . LEU A 1 300 ? 10.508 -4.645 -18.031 1 93.5 300 LEU A C 1
ATOM 2374 O O . LEU A 1 300 ? 10.453 -3.416 -18.094 1 93.5 300 LEU A O 1
ATOM 2378 N N . PHE A 1 301 ? 11.602 -5.398 -17.859 1 92.31 301 PHE A N 1
ATOM 2379 C CA . PHE A 1 301 ? 12.852 -4.695 -17.594 1 92.31 301 PHE A CA 1
ATOM 2380 C C . PHE A 1 301 ? 13.844 -4.906 -18.734 1 92.31 301 PHE A C 1
ATOM 2382 O O . PHE A 1 301 ? 14.672 -4.035 -19.016 1 92.31 301 PHE A O 1
ATOM 2389 N N . MET B 1 1 ? -5.539 17 44.969 1 27.83 1 MET B N 1
ATOM 2390 C CA . MET B 1 1 ? -5.598 18.141 45.875 1 27.83 1 MET B CA 1
ATOM 2391 C C . MET B 1 1 ? -4.258 18.875 45.906 1 27.83 1 MET B C 1
ATOM 2393 O O . MET B 1 1 ? -3.391 18.547 46.719 1 27.83 1 MET B O 1
ATOM 2397 N N . LEU B 1 2 ? -3.615 19.078 44.688 1 34.72 2 LEU B N 1
ATOM 2398 C CA . LEU B 1 2 ? -2.467 19.969 44.5 1 34.72 2 LEU B CA 1
ATOM 2399 C C . LEU B 1 2 ? -2.705 21.312 45.156 1 34.72 2 LEU B C 1
ATOM 2401 O O . LEU B 1 2 ? -3.002 22.297 44.5 1 34.72 2 LEU B O 1
ATOM 2405 N N . HIS B 1 3 ? -3.363 21.328 46.188 1 34.56 3 HIS B N 1
ATOM 2406 C CA . HIS B 1 3 ? -3.678 22.547 46.906 1 34.56 3 HIS B CA 1
ATOM 2407 C C . HIS B 1 3 ? -2.416 23.344 47.219 1 34.56 3 HIS B C 1
ATOM 2409 O O . HIS B 1 3 ? -2.475 24.562 47.406 1 34.56 3 HIS B O 1
ATOM 2415 N N . SER B 1 4 ? -1.316 22.734 47.875 1 38.41 4 SER B N 1
ATOM 2416 C CA . SER B 1 4 ? -0.195 23.562 48.312 1 38.41 4 SER B CA 1
ATOM 2417 C C . SER B 1 4 ? 0.502 24.219 47.125 1 38.41 4 SER B C 1
ATOM 2419 O O . SER B 1 4 ? 0.532 23.656 46.031 1 38.41 4 SER B O 1
ATOM 2421 N N . LYS B 1 5 ? 0.799 25.609 47.219 1 44.88 5 LYS B N 1
ATOM 2422 C CA . LYS B 1 5 ? 1.318 26.609 46.281 1 44.88 5 LYS B CA 1
ATOM 2423 C C . LYS B 1 5 ? 2.533 26.062 45.531 1 44.88 5 LYS B C 1
ATOM 2425 O O . LYS B 1 5 ? 3.674 26.297 45.938 1 44.88 5 LYS B O 1
ATOM 2430 N N . ILE B 1 6 ? 2.732 24.844 45.344 1 46.34 6 ILE B N 1
ATOM 2431 C CA . ILE B 1 6 ? 3.916 24.562 44.562 1 46.34 6 ILE B CA 1
ATOM 2432 C C . ILE B 1 6 ? 3.93 25.453 43.312 1 46.34 6 ILE B C 1
ATOM 2434 O O . ILE B 1 6 ? 2.941 25.531 42.594 1 46.34 6 ILE B O 1
ATOM 2438 N N . ASP B 1 7 ? 4.809 26.547 43.375 1 56.12 7 ASP B N 1
ATOM 2439 C CA . ASP B 1 7 ? 5.121 27.422 42.25 1 56.12 7 ASP B CA 1
ATOM 2440 C C . ASP B 1 7 ? 5.309 26.625 40.969 1 56.12 7 ASP B C 1
ATOM 2442 O O . ASP B 1 7 ? 6.27 25.859 40.844 1 56.12 7 ASP B O 1
ATOM 2446 N N . LEU B 1 8 ? 4.324 26.438 40.281 1 64.5 8 LEU B N 1
ATOM 2447 C CA . LEU B 1 8 ? 4.312 25.719 39 1 64.5 8 LEU B CA 1
ATOM 2448 C C . LEU B 1 8 ? 5.566 26.047 38.188 1 64.5 8 LEU B C 1
ATOM 2450 O O . LEU B 1 8 ? 5.992 25.234 37.344 1 64.5 8 LEU B O 1
ATOM 2454 N N . ASN B 1 9 ? 6.133 27.109 38.594 1 70.94 9 ASN B N 1
ATOM 2455 C CA . ASN B 1 9 ? 7.34 27.547 37.875 1 70.94 9 ASN B CA 1
ATOM 2456 C C . ASN B 1 9 ? 8.516 26.609 38.188 1 70.94 9 ASN B C 1
ATOM 2458 O O . ASN B 1 9 ? 9.43 26.484 37.375 1 70.94 9 ASN B O 1
ATOM 2462 N N . LEU B 1 10 ? 8.375 25.891 39.281 1 80.19 10 LEU B N 1
ATOM 2463 C CA . LEU B 1 10 ? 9.453 24.984 39.656 1 80.19 10 LEU B CA 1
ATOM 2464 C C . LEU B 1 10 ? 9.523 23.797 38.688 1 80.19 10 LEU B C 1
ATOM 2466 O O . LEU B 1 10 ? 10.617 23.344 38.344 1 80.19 10 LEU B O 1
ATOM 2470 N N . PHE B 1 11 ? 8.375 23.438 38.25 1 81.25 11 PHE B N 1
ATOM 2471 C CA . PHE B 1 11 ? 8.328 22.297 37.344 1 81.25 11 PHE B CA 1
ATOM 2472 C C . PHE B 1 11 ? 8.859 22.703 35.969 1 81.25 11 PHE B C 1
ATOM 2474 O O . PHE B 1 11 ? 9.492 21.891 35.281 1 81.25 11 PHE B O 1
ATOM 2481 N N . LEU B 1 12 ? 8.586 23.891 35.594 1 80.75 12 LEU B N 1
ATOM 2482 C CA . LEU B 1 12 ? 9.164 24.438 34.375 1 80.75 12 LEU B CA 1
ATOM 2483 C C . LEU B 1 12 ? 10.688 24.438 34.438 1 80.75 12 LEU B C 1
ATOM 2485 O O . LEU B 1 12 ? 11.367 24.062 33.469 1 80.75 12 LEU B O 1
ATOM 2489 N N . ILE B 1 13 ? 11.227 24.812 35.531 1 85.25 13 ILE B N 1
ATOM 2490 C CA . ILE B 1 13 ? 12.664 24.859 35.781 1 85.25 13 ILE B CA 1
ATOM 2491 C C . ILE B 1 13 ? 13.242 23.453 35.75 1 85.25 13 ILE B C 1
ATOM 2493 O O . ILE B 1 13 ? 14.258 23.188 35.094 1 85.25 13 ILE B O 1
ATOM 2497 N N . MET B 1 14 ? 12.562 22.516 36.406 1 89 14 MET B N 1
ATOM 2498 C CA . MET B 1 14 ? 12.992 21.109 36.406 1 89 14 MET B CA 1
ATOM 2499 C C . MET B 1 14 ? 13.078 20.547 35 1 89 14 MET B C 1
ATOM 2501 O O . MET B 1 14 ? 14.07 19.922 34.625 1 89 14 MET B O 1
ATOM 2505 N N . SER B 1 15 ? 12.055 20.781 34.281 1 87.81 15 SER B N 1
ATOM 2506 C CA . SER B 1 15 ? 11.984 20.281 32.906 1 87.81 15 SER B CA 1
ATOM 2507 C C . SER B 1 15 ? 13.109 20.875 32.062 1 87.81 15 SER B C 1
ATOM 2509 O O . SER B 1 15 ? 13.711 20.172 31.25 1 87.81 15 SER B O 1
ATOM 2511 N N . THR B 1 16 ? 13.445 22.125 32.188 1 86.94 16 THR B N 1
ATOM 2512 C CA . THR B 1 16 ? 14.484 22.812 31.422 1 86.94 16 THR B CA 1
ATOM 2513 C C . THR B 1 16 ? 15.867 22.281 31.812 1 86.94 16 THR B C 1
ATOM 2515 O O . THR B 1 16 ? 16.719 22.078 30.938 1 86.94 16 THR B O 1
ATOM 2518 N N . VAL B 1 17 ? 16.031 22.031 33 1 91.88 17 VAL B N 1
ATOM 2519 C CA . VAL B 1 17 ? 17.297 21.469 33.469 1 91.88 17 VAL B CA 1
ATOM 2520 C C . VAL B 1 17 ? 17.469 20.062 32.906 1 91.88 17 VAL B C 1
ATOM 2522 O O . VAL B 1 17 ? 18.547 19.688 32.469 1 91.88 17 VAL B O 1
ATOM 2525 N N . TYR B 1 18 ? 16.391 19.344 32.938 1 89.5 18 TYR B N 1
ATOM 2526 C CA . TYR B 1 18 ? 16.391 18 32.375 1 89.5 18 TYR B CA 1
ATOM 2527 C C . TYR B 1 18 ? 16.766 18.031 30.906 1 89.5 18 TYR B C 1
ATOM 2529 O O . TYR B 1 18 ? 17.594 17.219 30.453 1 89.5 18 TYR B O 1
ATOM 2537 N N . GLN B 1 19 ? 16.219 18.953 30.203 1 86.94 19 GLN B N 1
ATOM 2538 C CA . GLN B 1 19 ? 16.422 19.078 28.766 1 86.94 19 GLN B CA 1
ATOM 2539 C C . GLN B 1 19 ? 17.828 19.562 28.438 1 86.94 19 GLN B C 1
ATOM 2541 O O . GLN B 1 19 ? 18.453 19.062 27.5 1 86.94 19 GLN B O 1
ATOM 2546 N N . GLN B 1 20 ? 18.344 20.516 29.188 1 85.56 20 GLN B N 1
ATOM 2547 C CA . GLN B 1 20 ? 19.625 21.172 28.906 1 85.56 20 GLN B CA 1
ATOM 2548 C C . GLN B 1 20 ? 20.781 20.391 29.5 1 85.56 20 GLN B C 1
ATOM 2550 O O . GLN B 1 20 ? 21.922 20.531 29.062 1 85.56 20 GLN B O 1
ATOM 2555 N N . GLY B 1 21 ? 20.422 19.625 30.547 1 89.38 21 GLY B N 1
ATOM 2556 C CA . GLY B 1 21 ? 21.438 18.828 31.234 1 89.38 21 GLY B CA 1
ATOM 2557 C C . GLY B 1 21 ? 22.375 19.672 32.062 1 89.38 21 GLY B C 1
ATOM 2558 O O . GLY B 1 21 ? 23.453 19.219 32.469 1 89.38 21 GLY B O 1
ATOM 2559 N N . SER B 1 22 ? 22.078 20.969 32.219 1 90.62 22 SER B N 1
ATOM 2560 C CA . SER B 1 22 ? 22.922 21.891 33 1 90.62 22 SER B CA 1
ATOM 2561 C C . SER B 1 22 ? 22.094 23 33.625 1 90.62 22 SER B C 1
ATOM 2563 O O . SER B 1 22 ? 21.125 23.484 33.031 1 90.62 22 SER B O 1
ATOM 2565 N N . ILE B 1 23 ? 22.516 23.375 34.844 1 90.56 23 ILE B N 1
ATOM 2566 C CA . ILE B 1 23 ? 21.828 24.453 35.562 1 90.56 23 ILE B CA 1
ATOM 2567 C C . ILE B 1 23 ? 22.109 25.781 34.875 1 90.56 23 ILE B C 1
ATOM 2569 O O . ILE B 1 23 ? 21.203 26.609 34.719 1 90.56 23 ILE B O 1
ATOM 2573 N N . THR B 1 24 ? 23.406 25.938 34.438 1 89.38 24 THR B N 1
ATOM 2574 C CA . THR B 1 24 ? 23.812 27.172 33.781 1 89.38 24 THR B CA 1
ATOM 2575 C C . THR B 1 24 ? 23.078 27.375 32.469 1 89.38 24 THR B C 1
ATOM 2577 O O . THR B 1 24 ? 22.562 28.469 32.188 1 89.38 24 THR B O 1
ATOM 2580 N N . ALA B 1 25 ? 22.953 26.344 31.781 1 89.31 25 ALA B N 1
ATOM 2581 C CA . ALA B 1 25 ? 22.25 26.406 30.5 1 89.31 25 ALA B CA 1
ATOM 2582 C C . ALA B 1 25 ? 20.75 26.625 30.688 1 89.31 25 ALA B C 1
ATOM 2584 O O . ALA B 1 25 ? 20.125 27.375 29.953 1 89.31 25 ALA B O 1
ATOM 2585 N N . ALA B 1 26 ? 20.25 26.016 31.625 1 90.56 26 ALA B N 1
ATOM 2586 C CA . ALA B 1 26 ? 18.828 26.188 31.938 1 90.56 26 ALA B CA 1
ATOM 2587 C C . ALA B 1 26 ? 18.547 27.625 32.375 1 90.56 26 ALA B C 1
ATOM 2589 O O . ALA B 1 26 ? 17.531 28.203 32 1 90.56 26 ALA B O 1
ATOM 2590 N N . ALA B 1 27 ? 19.391 28.172 33.125 1 90.31 27 ALA B N 1
ATOM 2591 C CA . ALA B 1 27 ? 19.25 29.547 33.594 1 90.31 27 ALA B CA 1
ATOM 2592 C C . ALA B 1 27 ? 19.219 30.516 32.406 1 90.31 27 ALA B C 1
ATOM 2594 O O . ALA B 1 27 ? 18.375 31.406 32.344 1 90.31 27 ALA B O 1
ATOM 2595 N N . SER B 1 28 ? 20.109 30.281 31.531 1 84.56 28 SER B N 1
ATOM 2596 C CA . SER B 1 28 ? 20.172 31.109 30.328 1 84.56 28 SER B CA 1
ATOM 2597 C C . SER B 1 28 ? 18.891 31 29.516 1 84.56 28 SER B C 1
ATOM 2599 O O . SER B 1 28 ? 18.312 32 29.109 1 84.56 28 SER B O 1
ATOM 2601 N N . LYS B 1 29 ? 18.375 29.828 29.422 1 82.75 29 LYS B N 1
ATOM 2602 C CA . LYS B 1 29 ? 17.188 29.562 28.609 1 82.75 29 LYS B CA 1
ATOM 2603 C C . LYS B 1 29 ? 15.945 30.172 29.25 1 82.75 29 LYS B C 1
ATOM 2605 O O . LYS B 1 29 ? 15.062 30.672 28.531 1 82.75 29 LYS B O 1
ATOM 2610 N N . LEU B 1 30 ? 15.906 30.188 30.438 1 80.69 30 LEU B N 1
ATOM 2611 C CA . LEU B 1 30 ? 14.727 30.641 31.172 1 80.69 30 LEU B CA 1
ATOM 2612 C C . LEU B 1 30 ? 14.859 32.125 31.547 1 80.69 30 LEU B C 1
ATOM 2614 O O . LEU B 1 30 ? 13.945 32.688 32.156 1 80.69 30 LEU B O 1
ATOM 2618 N N . HIS B 1 31 ? 15.992 32.75 31.172 1 83.31 31 HIS B N 1
ATOM 2619 C CA . HIS B 1 31 ? 16.297 34.125 31.547 1 83.31 31 HIS B CA 1
ATOM 2620 C C . HIS B 1 31 ? 16.203 34.312 33.062 1 83.31 31 HIS B C 1
ATOM 2622 O O . HIS B 1 31 ? 15.578 35.281 33.5 1 83.31 31 HIS B O 1
ATOM 2628 N N . LEU B 1 32 ? 16.734 33.375 33.656 1 83.88 32 LEU B N 1
ATOM 2629 C CA . LEU B 1 32 ? 16.844 33.438 35.125 1 83.88 32 LEU B CA 1
ATOM 2630 C C . LEU B 1 32 ? 18.312 33.406 35.531 1 83.88 32 LEU B C 1
ATOM 2632 O O . LEU B 1 32 ? 19.188 33.125 34.719 1 83.88 32 LEU B O 1
ATOM 2636 N N . THR B 1 33 ? 18.594 33.844 36.781 1 84.31 33 THR B N 1
ATOM 2637 C CA . THR B 1 33 ? 19.938 33.719 37.312 1 84.31 33 THR B CA 1
ATOM 2638 C C . THR B 1 33 ? 20.203 32.281 37.75 1 84.31 33 THR B C 1
ATOM 2640 O O . THR B 1 33 ? 19.281 31.562 38.094 1 84.31 33 THR B O 1
ATOM 2643 N N . GLN B 1 34 ? 21.438 31.922 37.656 1 89.31 34 GLN B N 1
ATOM 2644 C CA . GLN B 1 34 ? 21.828 30.562 38.031 1 89.31 34 GLN B CA 1
ATOM 2645 C C . GLN B 1 34 ? 21.438 30.281 39.469 1 89.31 34 GLN B C 1
ATOM 2647 O O . GLN B 1 34 ? 20.922 29.203 39.781 1 89.31 34 GLN B O 1
ATOM 2652 N N . PRO B 1 35 ? 21.625 31.188 40.469 1 90.69 35 PRO B N 1
ATOM 2653 C CA . PRO B 1 35 ? 21.188 30.906 41.844 1 90.69 35 PRO B CA 1
ATOM 2654 C C . PRO B 1 35 ? 19.672 30.688 41.938 1 90.69 35 PRO B C 1
ATOM 2656 O O . PRO B 1 35 ? 19.219 29.844 42.719 1 90.69 35 PRO B O 1
ATOM 2659 N N . ALA B 1 36 ? 18.969 31.375 41.062 1 83.56 36 ALA B N 1
ATOM 2660 C CA . ALA B 1 36 ? 17.5 31.234 41.094 1 83.56 36 ALA B CA 1
ATOM 2661 C C . ALA B 1 36 ? 17.094 29.828 40.625 1 83.56 36 ALA B C 1
ATOM 2663 O O . ALA B 1 36 ? 16.203 29.219 41.25 1 83.56 36 ALA B O 1
ATOM 2664 N N . VAL B 1 37 ? 17.75 29.344 39.625 1 90.44 37 VAL B N 1
ATOM 2665 C CA . VAL B 1 37 ? 17.469 28 39.125 1 90.44 37 VAL B CA 1
ATOM 2666 C C . VAL B 1 37 ? 17.891 26.953 40.156 1 90.44 37 VAL B C 1
ATOM 2668 O O . VAL B 1 37 ? 17.156 26 40.406 1 90.44 37 VAL B O 1
ATOM 2671 N N . SER B 1 38 ? 19 27.141 40.719 1 90.19 38 SER B N 1
ATOM 2672 C CA . SER B 1 38 ? 19.516 26.219 41.75 1 90.19 38 SER B CA 1
ATOM 2673 C C . SER B 1 38 ? 18.578 26.188 42.969 1 90.19 38 SER B C 1
ATOM 2675 O O . SER B 1 38 ? 18.297 25.109 43.5 1 90.19 38 SER B O 1
ATOM 2677 N N . HIS B 1 39 ? 18.125 27.328 43.312 1 88.38 39 HIS B N 1
ATOM 2678 C CA . HIS B 1 39 ? 17.219 27.422 44.438 1 88.38 39 HIS B CA 1
ATOM 2679 C C . HIS B 1 39 ? 15.883 26.734 44.125 1 88.38 39 HIS B C 1
ATOM 2681 O O . HIS B 1 39 ? 15.32 26.062 44.969 1 88.38 39 HIS B O 1
ATOM 2687 N N . ALA B 1 40 ? 15.438 26.953 42.938 1 86.81 40 ALA B N 1
ATOM 2688 C CA . ALA B 1 40 ? 14.195 26.328 42.5 1 86.81 40 ALA B CA 1
ATOM 2689 C C . ALA B 1 40 ? 14.297 24.812 42.562 1 86.81 40 ALA B C 1
ATOM 2691 O O . ALA B 1 40 ? 13.383 24.141 43.062 1 86.81 40 ALA B O 1
ATOM 2692 N N . ILE B 1 41 ? 15.398 24.266 42.156 1 90.69 41 ILE B N 1
ATOM 2693 C CA . ILE B 1 41 ? 15.617 22.828 42.125 1 90.69 41 ILE B CA 1
ATOM 2694 C C . ILE B 1 41 ? 15.742 22.328 43.562 1 90.69 41 ILE B C 1
ATOM 2696 O O . ILE B 1 41 ? 15.242 21.25 43.906 1 90.69 41 ILE B O 1
ATOM 2700 N N . ALA B 1 42 ? 16.328 23.156 44.406 1 89.62 42 ALA B N 1
ATOM 2701 C CA . ALA B 1 42 ? 16.453 22.797 45.844 1 89.62 42 ALA B CA 1
ATOM 2702 C C . ALA B 1 42 ? 15.086 22.688 46.5 1 89.62 42 ALA B C 1
ATOM 2704 O O . ALA B 1 42 ? 14.852 21.766 47.281 1 89.62 42 ALA B O 1
ATOM 2705 N N . ARG B 1 43 ? 14.234 23.578 46.094 1 85.06 43 ARG B N 1
ATOM 2706 C CA . ARG B 1 43 ? 12.883 23.547 46.656 1 85.06 43 ARG B CA 1
ATOM 2707 C C . ARG B 1 43 ? 12.156 22.281 46.25 1 85.06 43 ARG B C 1
ATOM 2709 O O . ARG B 1 43 ? 11.438 21.672 47.031 1 85.06 43 ARG B O 1
ATOM 2716 N N . LEU B 1 44 ? 12.359 21.891 45.031 1 87 44 LEU B N 1
ATOM 2717 C CA . LEU B 1 44 ? 11.734 20.656 44.531 1 87 44 LEU B CA 1
ATOM 2718 C C . LEU B 1 44 ? 12.328 19.438 45.219 1 87 44 LEU B C 1
ATOM 2720 O O . LEU B 1 44 ? 11.602 18.5 45.531 1 87 44 LEU B O 1
ATOM 2724 N N . ARG B 1 45 ? 13.586 19.5 45.375 1 89.81 45 ARG B N 1
ATOM 2725 C CA . ARG B 1 45 ? 14.273 18.422 46.062 1 89.81 45 ARG B CA 1
ATOM 2726 C C . ARG B 1 45 ? 13.688 18.219 47.469 1 89.81 45 ARG B C 1
ATOM 2728 O O . ARG B 1 45 ? 13.453 17.094 47.875 1 89.81 45 ARG B O 1
ATOM 2735 N N . ASP B 1 46 ? 13.484 19.328 48.125 1 87.69 46 ASP B N 1
ATOM 2736 C CA . ASP B 1 46 ? 12.938 19.281 49.469 1 87.69 46 ASP B CA 1
ATOM 2737 C C . ASP B 1 46 ? 11.523 18.719 49.469 1 87.69 46 ASP B C 1
ATOM 2739 O O . ASP B 1 46 ? 11.156 17.938 50.344 1 87.69 46 ASP B O 1
ATOM 2743 N N . LYS B 1 47 ? 10.875 19.109 48.5 1 83.38 47 LYS B N 1
ATOM 2744 C CA . LYS B 1 47 ? 9.477 18.688 48.438 1 83.38 47 LYS B CA 1
ATOM 2745 C C . LYS B 1 47 ? 9.375 17.188 48.125 1 83.38 47 LYS B C 1
ATOM 2747 O O . LYS B 1 47 ? 8.5 16.5 48.688 1 83.38 47 LYS B O 1
ATOM 2752 N N . PHE B 1 48 ? 10.266 16.688 47.344 1 86 48 PHE B N 1
ATOM 2753 C CA . PHE B 1 48 ? 10.156 15.305 46.906 1 86 48 PHE B CA 1
ATOM 2754 C C . PHE B 1 48 ? 11.109 14.406 47.688 1 86 48 PHE B C 1
ATOM 2756 O O . PHE B 1 48 ? 11.109 13.188 47.5 1 86 48 PHE B O 1
ATOM 2763 N N . ASN B 1 49 ? 11.883 15.047 48.562 1 87.88 49 ASN B N 1
ATOM 2764 C CA . ASN B 1 49 ? 12.883 14.312 49.344 1 87.88 49 ASN B CA 1
ATOM 2765 C C . ASN B 1 49 ? 13.758 13.445 48.438 1 87.88 49 ASN B C 1
ATOM 2767 O O . ASN B 1 49 ? 13.961 12.258 48.719 1 87.88 49 ASN B O 1
ATOM 2771 N N . ASP B 1 50 ? 14.117 13.953 47.344 1 88.81 50 ASP B N 1
ATOM 2772 C CA . ASP B 1 50 ? 14.977 13.367 46.312 1 88.81 50 ASP B CA 1
ATOM 2773 C C . ASP B 1 50 ? 15.875 14.43 45.688 1 88.81 50 ASP B C 1
ATOM 2775 O O . ASP B 1 50 ? 15.43 15.555 45.438 1 88.81 50 ASP B O 1
ATOM 2779 N N . PRO B 1 51 ? 17.094 14.102 45.375 1 92.69 51 PRO B N 1
ATOM 2780 C CA . PRO B 1 51 ? 17.984 15.078 44.75 1 92.69 51 PRO B CA 1
ATOM 2781 C C . PRO B 1 51 ? 17.484 15.531 43.375 1 92.69 51 PRO B C 1
ATOM 2783 O O . PRO B 1 51 ? 17.859 16.609 42.906 1 92.69 51 PRO B O 1
ATOM 2786 N N . LEU B 1 52 ? 16.641 14.789 42.656 1 92.56 52 LEU B N 1
ATOM 2787 C CA . LEU B 1 52 ? 16.062 14.961 41.344 1 92.56 52 LEU B CA 1
ATOM 2788 C C . LEU B 1 52 ? 17.141 14.992 40.25 1 92.56 52 LEU B C 1
ATOM 2790 O O . LEU B 1 52 ? 16.984 14.383 39.188 1 92.56 52 LEU B O 1
ATOM 2794 N N . PHE B 1 53 ? 18.297 15.633 40.562 1 93.56 53 PHE B N 1
ATOM 2795 C CA . PHE B 1 53 ? 19.453 15.664 39.656 1 93.56 53 PHE B CA 1
ATOM 2796 C C . PHE B 1 53 ? 20.75 15.438 40.438 1 93.56 53 PHE B C 1
ATOM 2798 O O . PHE B 1 53 ? 20.906 15.922 41.562 1 93.56 53 PHE B O 1
ATOM 2805 N N . VAL B 1 54 ? 21.609 14.539 39.875 1 91.25 54 VAL B N 1
ATOM 2806 C CA . VAL B 1 54 ? 22.922 14.305 40.438 1 91.25 54 VAL B CA 1
ATOM 2807 C C . VAL B 1 54 ? 24.016 14.703 39.438 1 91.25 54 VAL B C 1
ATOM 2809 O O . VAL B 1 54 ? 23.828 14.555 38.219 1 91.25 54 VAL B O 1
ATOM 2812 N N . ARG B 1 55 ? 25.047 15.336 39.906 1 86.75 55 ARG B N 1
ATOM 2813 C CA . ARG B 1 55 ? 26.156 15.805 39.062 1 86.75 55 ARG B CA 1
ATOM 2814 C C . ARG B 1 55 ? 27.062 14.656 38.656 1 86.75 55 ARG B C 1
ATOM 2816 O O . ARG B 1 55 ? 27.484 13.859 39.5 1 86.75 55 ARG B O 1
ATOM 2823 N N . HIS B 1 56 ? 27.141 14.422 37.469 1 84.69 56 HIS B N 1
ATOM 2824 C CA . HIS B 1 56 ? 28.125 13.508 36.906 1 84.69 56 HIS B CA 1
ATOM 2825 C C . HIS B 1 56 ? 29.062 14.242 35.969 1 84.69 56 HIS B C 1
ATOM 2827 O O . HIS B 1 56 ? 28.75 14.477 34.812 1 84.69 56 HIS B O 1
ATOM 2833 N N . GLY B 1 57 ? 30.281 14.57 36.469 1 80.38 57 GLY B N 1
ATOM 2834 C CA . GLY B 1 57 ? 31.172 15.414 35.688 1 80.38 57 GLY B CA 1
ATOM 2835 C C . GLY B 1 57 ? 30.656 16.828 35.469 1 80.38 57 GLY B C 1
ATOM 2836 O O . GLY B 1 57 ? 30.359 17.531 36.438 1 80.38 57 GLY B O 1
ATOM 2837 N N . ARG B 1 58 ? 30.484 17.156 34.219 1 76.81 58 ARG B N 1
ATOM 2838 C CA . ARG B 1 58 ? 29.984 18.484 33.906 1 76.81 58 ARG B CA 1
ATOM 2839 C C . ARG B 1 58 ? 28.5 18.469 33.625 1 76.81 58 ARG B C 1
ATOM 2841 O O . ARG B 1 58 ? 27.891 19.5 33.344 1 76.81 58 ARG B O 1
ATOM 2848 N N . LYS B 1 59 ? 27.875 17.312 33.812 1 82.56 59 LYS B N 1
ATOM 2849 C CA . LYS B 1 59 ? 26.484 17.203 33.406 1 82.56 59 LYS B CA 1
ATOM 2850 C C . LYS B 1 59 ? 25.594 16.891 34.625 1 82.56 59 LYS B C 1
ATOM 2852 O O . LYS B 1 59 ? 26.016 16.203 35.562 1 82.56 59 LYS B O 1
ATOM 2857 N N . MET B 1 60 ? 24.406 17.469 34.594 1 85.69 60 MET B N 1
ATOM 2858 C CA . MET B 1 60 ? 23.359 17.125 35.562 1 85.69 60 MET B CA 1
ATOM 2859 C C . MET B 1 60 ? 22.531 15.945 35.031 1 85.69 60 MET B C 1
ATOM 2861 O O . MET B 1 60 ? 21.906 16.031 33.969 1 85.69 60 MET B O 1
ATOM 2865 N N . VAL B 1 61 ? 22.531 14.852 35.812 1 90.19 61 VAL B N 1
ATOM 2866 C CA . VAL B 1 61 ? 21.828 13.641 35.406 1 90.19 61 VAL B CA 1
ATOM 2867 C C . VAL B 1 61 ? 20.609 13.43 36.312 1 90.19 61 VAL B C 1
ATOM 2869 O O . VAL B 1 61 ? 20.703 13.516 37.531 1 90.19 61 VAL B O 1
ATOM 2872 N N . PRO B 1 62 ? 19.422 13.156 35.656 1 91.5 62 PRO B N 1
ATOM 2873 C CA . PRO B 1 62 ? 18.203 12.953 36.469 1 91.5 62 PRO B CA 1
ATOM 2874 C C . PRO B 1 62 ? 18.234 11.656 37.281 1 91.5 62 PRO B C 1
ATOM 2876 O O . PRO B 1 62 ? 18.797 10.656 36.812 1 91.5 62 PRO B O 1
ATOM 2879 N N . THR B 1 63 ? 17.719 11.711 38.531 1 91.56 63 THR B N 1
ATOM 2880 C CA . THR B 1 63 ? 17.531 10.508 39.312 1 91.56 63 THR B CA 1
ATOM 2881 C C . THR B 1 63 ? 16.422 9.641 38.719 1 91.56 63 THR B C 1
ATOM 2883 O O . THR B 1 63 ? 15.727 10.055 37.812 1 91.56 63 THR B O 1
ATOM 2886 N N . ALA B 1 64 ? 16.25 8.5 39.312 1 86.69 64 ALA B N 1
ATOM 2887 C CA . ALA B 1 64 ? 15.195 7.59 38.875 1 86.69 64 ALA B CA 1
ATOM 2888 C C . ALA B 1 64 ? 13.812 8.211 39.094 1 86.69 64 ALA B C 1
ATOM 2890 O O . ALA B 1 64 ? 12.938 8.078 38.219 1 86.69 64 ALA B O 1
ATOM 2891 N N . LEU B 1 65 ? 13.758 8.883 40.125 1 85.38 65 LEU B N 1
ATOM 2892 C CA . LEU B 1 65 ? 12.477 9.523 40.406 1 85.38 65 LEU B CA 1
ATOM 2893 C C . LEU B 1 65 ? 12.203 10.648 39.406 1 85.38 65 LEU B C 1
ATOM 2895 O O . LEU B 1 65 ? 11.086 10.773 38.906 1 85.38 65 LEU B O 1
ATOM 2899 N N . CYS B 1 66 ? 13.18 11.43 39.156 1 88.44 66 CYS B N 1
ATOM 2900 C CA . CYS B 1 66 ? 13.039 12.508 38.188 1 88.44 66 CYS B CA 1
ATOM 2901 C C . CYS B 1 66 ? 12.664 11.969 36.812 1 88.44 66 CYS B C 1
ATOM 2903 O O . CYS B 1 66 ? 11.766 12.492 36.156 1 88.44 66 CYS B O 1
ATOM 2905 N N . GLN B 1 67 ? 13.258 10.922 36.469 1 85.81 67 GLN B N 1
ATOM 2906 C CA . GLN B 1 67 ? 13.008 10.297 35.156 1 85.81 67 GLN B CA 1
ATOM 2907 C C . GLN B 1 67 ? 11.562 9.805 35.062 1 85.81 67 GLN B C 1
ATOM 2909 O O . GLN B 1 67 ? 10.945 9.898 34 1 85.81 67 GLN B O 1
ATOM 2914 N N . LYS B 1 68 ? 11.141 9.406 36.156 1 82.62 68 LYS B N 1
ATOM 2915 C CA . LYS B 1 68 ? 9.773 8.891 36.188 1 82.62 68 LYS B CA 1
ATOM 2916 C C . LYS B 1 68 ? 8.758 10.031 36.125 1 82.62 68 LYS B C 1
ATOM 2918 O O . LYS B 1 68 ? 7.684 9.883 35.531 1 82.62 68 LYS B O 1
ATOM 2923 N N . MET B 1 69 ? 9.141 11.133 36.656 1 82.62 69 MET B N 1
ATOM 2924 C CA . MET B 1 69 ? 8.203 12.242 36.812 1 82.62 69 MET B CA 1
ATOM 2925 C C . MET B 1 69 ? 8.188 13.102 35.531 1 82.62 69 MET B C 1
ATOM 2927 O O . MET B 1 69 ? 7.176 13.742 35.25 1 82.62 69 MET B O 1
ATOM 2931 N N . ILE B 1 70 ? 9.281 13.047 34.844 1 82.94 70 ILE B N 1
ATOM 2932 C CA . ILE B 1 70 ? 9.516 14.039 33.781 1 82.94 70 ILE B CA 1
ATOM 2933 C C . ILE B 1 70 ? 8.43 13.922 32.719 1 82.94 70 ILE B C 1
ATOM 2935 O O . ILE B 1 70 ? 7.887 14.93 32.281 1 82.94 70 ILE B O 1
ATOM 2939 N N . PRO B 1 71 ? 8.023 12.75 32.344 1 79.69 71 PRO B N 1
ATOM 2940 C CA . PRO B 1 71 ? 6.984 12.703 31.328 1 79.69 71 PRO B CA 1
ATOM 2941 C C . PRO B 1 71 ? 5.684 13.367 31.766 1 79.69 71 PRO B C 1
ATOM 2943 O O . PRO B 1 71 ? 5.059 14.094 31 1 79.69 71 PRO B O 1
ATOM 2946 N N . ASP B 1 72 ? 5.371 13.211 32.938 1 77.94 72 ASP B N 1
ATOM 2947 C CA . ASP B 1 72 ? 4.152 13.805 33.469 1 77.94 72 ASP B CA 1
ATOM 2948 C C . ASP B 1 72 ? 4.301 15.32 33.594 1 77.94 72 ASP B C 1
ATOM 2950 O O . ASP B 1 72 ? 3.365 16.062 33.312 1 77.94 72 ASP B O 1
ATOM 2954 N N . VAL B 1 73 ? 5.383 15.742 34.062 1 78.75 73 VAL B N 1
ATOM 2955 C CA . VAL B 1 73 ? 5.66 17.172 34.219 1 78.75 73 VAL B CA 1
ATOM 2956 C C . VAL B 1 73 ? 5.617 17.859 32.844 1 78.75 73 VAL B C 1
ATOM 2958 O O . VAL B 1 73 ? 4.988 18.906 32.688 1 78.75 73 VAL B O 1
ATOM 2961 N N . GLN B 1 74 ? 6.238 17.234 31.922 1 77.44 74 GLN B N 1
ATOM 2962 C CA . GLN B 1 74 ? 6.273 17.828 30.594 1 77.44 74 GLN B CA 1
ATOM 2963 C C . GLN B 1 74 ? 4.883 17.875 29.969 1 77.44 74 GLN B C 1
ATOM 2965 O O . GLN B 1 74 ? 4.512 18.859 29.344 1 77.44 74 GLN B O 1
ATOM 2970 N N . GLN B 1 75 ? 4.129 16.969 30.266 1 70.81 75 GLN B N 1
ATOM 2971 C CA . GLN B 1 75 ? 2.748 16.953 29.797 1 70.81 75 GLN B CA 1
ATOM 2972 C C . GLN B 1 75 ? 1.926 18.047 30.469 1 70.81 75 GLN B C 1
ATOM 2974 O O . GLN B 1 75 ? 1.146 18.75 29.812 1 70.81 75 GLN B O 1
ATOM 2979 N N . ALA B 1 76 ? 2.127 18.203 31.688 1 65.5 76 ALA B N 1
ATOM 2980 C CA . ALA B 1 76 ? 1.426 19.234 32.438 1 65.5 76 ALA B CA 1
ATOM 2981 C C . ALA B 1 76 ? 1.83 20.625 31.984 1 65.5 76 ALA B C 1
ATOM 2983 O O . ALA B 1 76 ? 0.979 21.5 31.828 1 65.5 76 ALA B O 1
ATOM 2984 N N . LEU B 1 77 ? 3.055 20.797 31.797 1 65.56 77 LEU B N 1
ATOM 2985 C CA . LEU B 1 77 ? 3.547 22.094 31.328 1 65.56 77 LEU B CA 1
ATOM 2986 C C . LEU B 1 77 ? 3.006 22.406 29.938 1 65.56 77 LEU B C 1
ATOM 2988 O O . LEU B 1 77 ? 2.66 23.547 29.656 1 65.56 77 LEU B O 1
ATOM 2992 N N . LEU B 1 78 ? 2.963 21.406 29.219 1 63.03 78 LEU B N 1
ATOM 2993 C CA . LEU B 1 78 ? 2.367 21.562 27.891 1 63.03 78 LEU B CA 1
ATOM 2994 C C . LEU B 1 78 ? 0.902 21.969 28 1 63.03 78 LEU B C 1
ATOM 2996 O O . LEU B 1 78 ? 0.448 22.859 27.281 1 63.03 78 LEU B O 1
ATOM 3000 N N . LEU B 1 79 ? 0.264 21.469 28.906 1 56.69 79 LEU B N 1
ATOM 3001 C CA . LEU B 1 79 ? -1.144 21.781 29.125 1 56.69 79 LEU B CA 1
ATOM 3002 C C . LEU B 1 79 ? -1.31 23.203 29.656 1 56.69 79 LEU B C 1
ATOM 3004 O O . LEU B 1 79 ? -2.197 23.938 29.219 1 56.69 79 LEU B O 1
ATOM 3008 N N . LEU B 1 80 ? -0.542 23.578 30.594 1 55.84 80 LEU B N 1
ATOM 3009 C CA . LEU B 1 80 ? -0.577 24.906 31.172 1 55.84 80 LEU B CA 1
ATOM 3010 C C . LEU B 1 80 ? -0.17 25.969 30.156 1 55.84 80 LEU B C 1
ATOM 3012 O O . LEU B 1 80 ? -0.771 27.047 30.094 1 55.84 80 LEU B O 1
ATOM 3016 N N . ASN B 1 81 ? 0.934 25.609 29.562 1 52.41 81 ASN B N 1
ATOM 3017 C CA . ASN B 1 81 ? 1.335 26.516 28.484 1 52.41 81 ASN B CA 1
ATOM 3018 C C . ASN B 1 81 ? 0.21 26.734 27.484 1 52.41 81 ASN B C 1
ATOM 3020 O O . ASN B 1 81 ? 0.023 27.844 26.984 1 52.41 81 ASN B O 1
ATOM 3024 N N . ASN B 1 82 ? -0.405 25.703 27.344 1 48.72 82 ASN 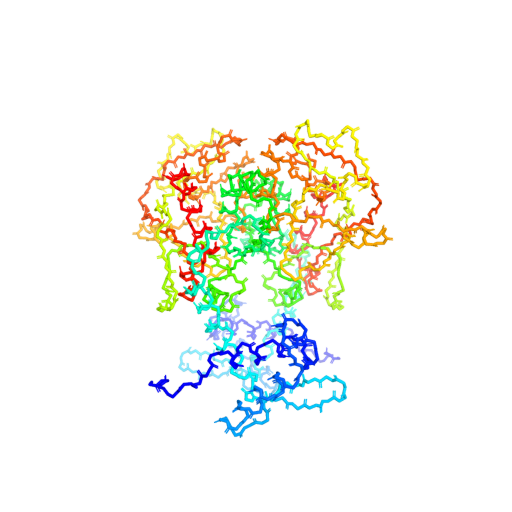B N 1
ATOM 3025 C CA . ASN B 1 82 ? -1.555 25.766 26.438 1 48.72 82 ASN B CA 1
ATOM 3026 C C . ASN B 1 82 ? -2.656 26.656 27.016 1 48.72 82 ASN B C 1
ATOM 3028 O O . ASN B 1 82 ? -3.395 27.297 26.266 1 48.72 82 ASN B O 1
ATOM 3032 N N . THR B 1 83 ? -2.764 26.672 28.297 1 43.41 83 THR B N 1
ATOM 3033 C CA . THR B 1 83 ? -3.781 27.484 28.953 1 43.41 83 THR B CA 1
ATOM 3034 C C . THR B 1 83 ? -3.357 28.953 29 1 43.41 83 THR B C 1
ATOM 3036 O O . THR B 1 83 ? -4.191 29.844 28.859 1 43.41 83 THR B O 1
ATOM 3039 N N . VAL B 1 84 ? -2.236 29.234 29.703 1 43.31 84 VAL B N 1
ATOM 3040 C CA . VAL B 1 84 ? -1.753 30.594 29.906 1 43.31 84 VAL B CA 1
ATOM 3041 C C . VAL B 1 84 ? -1.529 31.281 28.562 1 43.31 84 VAL B C 1
ATOM 3043 O O . VAL B 1 84 ? -1.509 32.5 28.469 1 43.31 84 VAL B O 1
ATOM 3046 N N . SER B 1 85 ? -0.801 30.547 27.656 1 39.66 85 SER B N 1
ATOM 3047 C CA . SER B 1 85 ? -0.754 31.25 26.375 1 39.66 85 SER B CA 1
ATOM 3048 C C . SER B 1 85 ? -2.094 31.906 26.062 1 39.66 85 SER B C 1
ATOM 3050 O O . SER B 1 85 ? -3.137 31.25 26.094 1 39.66 85 SER B O 1
ATOM 3052 N N . GLN B 1 86 ? -2.361 32.906 26.641 1 38.59 86 GLN B N 1
ATOM 3053 C CA . GLN B 1 86 ? -3.406 33.625 25.906 1 38.59 86 GLN B CA 1
ATOM 3054 C C . GLN B 1 86 ? -3.615 33.031 24.516 1 38.59 86 GLN B C 1
ATOM 3056 O O . GLN B 1 86 ? -2.664 32.562 23.891 1 38.59 86 GLN B O 1
ATOM 3061 N N . PRO B 1 87 ? -4.816 32.531 24.109 1 39.94 87 PRO B N 1
ATOM 3062 C CA . PRO B 1 87 ? -4.832 31.891 22.797 1 39.94 87 PRO B CA 1
ATOM 3063 C C . PRO B 1 87 ? -3.799 32.469 21.844 1 39.94 87 PRO B C 1
ATOM 3065 O O . PRO B 1 87 ? -3.951 33.625 21.391 1 39.94 87 PRO B O 1
ATOM 3068 N N . ALA B 1 88 ? -2.674 32.75 22.188 1 42 88 ALA B N 1
ATOM 3069 C CA . ALA B 1 88 ? -1.773 33.156 21.109 1 42 88 ALA B CA 1
ATOM 3070 C C . ALA B 1 88 ? -2.152 32.469 19.797 1 42 88 ALA B C 1
ATOM 3072 O O . ALA B 1 88 ? -2.506 31.297 19.781 1 42 88 ALA B O 1
ATOM 3073 N N . THR B 1 89 ? -2.723 33.125 19.062 1 47.81 89 THR B N 1
ATOM 3074 C CA . THR B 1 89 ? -3.217 32.625 17.797 1 47.81 89 THR B CA 1
ATOM 3075 C C . THR B 1 89 ? -2.262 31.578 17.219 1 47.81 89 THR B C 1
ATOM 3077 O O . THR B 1 89 ? -1.093 31.875 16.953 1 47.81 89 THR B O 1
ATOM 3080 N N . PHE B 1 90 ? -2.273 30.391 17.828 1 55.25 90 PHE B N 1
ATOM 3081 C CA . PHE B 1 90 ? -1.476 29.344 17.203 1 55.25 90 PHE B CA 1
ATOM 3082 C C . PHE B 1 90 ? -1.267 29.641 15.727 1 55.25 90 PHE B C 1
ATOM 3084 O O . PHE B 1 90 ? -2.232 29.797 14.977 1 55.25 90 PHE B O 1
ATOM 3091 N N . ASP B 1 91 ? -0.135 30.125 15.594 1 72.56 91 ASP B N 1
ATOM 3092 C CA . ASP B 1 91 ? 0.217 30.297 14.188 1 72.56 91 ASP B CA 1
ATOM 3093 C C . ASP B 1 91 ? 0.831 29.031 13.609 1 72.56 91 ASP B C 1
ATOM 3095 O O . ASP B 1 91 ? 1.993 28.719 13.875 1 72.56 91 ASP B O 1
ATOM 3099 N N . ILE B 1 92 ? 0.081 28.25 13.023 1 77.44 92 ILE B N 1
ATOM 3100 C CA . ILE B 1 92 ? 0.459 26.969 12.43 1 77.44 92 ILE B CA 1
ATOM 3101 C C . ILE B 1 92 ? 1.68 27.156 11.531 1 77.44 92 ILE B C 1
ATOM 3103 O O . ILE B 1 92 ? 2.398 26.203 11.242 1 77.44 92 ILE B O 1
ATOM 3107 N N . GLN B 1 93 ? 1.921 28.406 11.18 1 76.56 93 GLN B N 1
ATOM 3108 C CA . GLN B 1 93 ? 2.943 28.672 10.172 1 76.56 93 GLN B CA 1
ATOM 3109 C C . GLN B 1 93 ? 4.301 28.938 10.82 1 76.56 93 GLN B C 1
ATOM 3111 O O . GLN B 1 93 ? 5.32 29 10.133 1 76.56 93 GLN B O 1
ATOM 3116 N N . GLN B 1 94 ? 4.332 28.969 12.039 1 74.88 94 GLN B N 1
ATOM 3117 C CA . GLN B 1 94 ? 5.523 29.5 12.695 1 74.88 94 GLN B CA 1
ATOM 3118 C C . GLN B 1 94 ? 6.594 28.422 12.852 1 74.88 94 GLN B C 1
ATOM 3120 O O . GLN B 1 94 ? 7.785 28.703 12.727 1 74.88 94 GLN B O 1
ATOM 3125 N N . HIS B 1 95 ? 6.141 27.203 13.148 1 78.62 95 HIS B N 1
ATOM 3126 C CA . HIS B 1 95 ? 7.141 26.188 13.43 1 78.62 95 HIS B CA 1
ATOM 3127 C C . HIS B 1 95 ? 6.996 25 12.484 1 78.62 95 HIS B C 1
ATOM 3129 O O . HIS B 1 95 ? 5.879 24.641 12.094 1 78.62 95 HIS B O 1
ATOM 3135 N N . LYS B 1 96 ? 8.242 24.516 12.188 1 86.62 96 LYS B N 1
ATOM 3136 C CA . LYS B 1 96 ? 8.242 23.281 11.398 1 86.62 96 LYS B CA 1
ATOM 3137 C C . LYS B 1 96 ? 7.695 22.109 12.211 1 86.62 96 LYS B C 1
ATOM 3139 O O . LYS B 1 96 ? 8.062 21.922 13.375 1 86.62 96 LYS B O 1
ATOM 3144 N N . ARG B 1 97 ? 6.77 21.469 11.672 1 91.69 97 ARG B N 1
ATOM 3145 C CA . ARG B 1 97 ? 6.164 20.328 12.344 1 91.69 97 ARG B CA 1
ATOM 3146 C C . ARG B 1 97 ? 5.914 19.188 11.359 1 91.69 97 ARG B C 1
ATOM 3148 O O . ARG B 1 97 ? 5.668 19.422 10.18 1 91.69 97 ARG B O 1
ATOM 3155 N N . GLU B 1 98 ? 6.047 18.016 11.898 1 95.56 98 GLU B N 1
ATOM 3156 C CA . GLU B 1 98 ? 5.68 16.812 11.156 1 95.56 98 GLU B CA 1
ATOM 3157 C C . GLU B 1 98 ? 4.395 16.203 11.703 1 95.56 98 GLU B C 1
ATOM 3159 O O . GLU B 1 98 ? 4.27 15.984 12.914 1 95.56 98 GLU B O 1
ATOM 3164 N N . ILE B 1 99 ? 3.516 16.016 10.859 1 97.19 99 ILE B N 1
ATOM 3165 C CA . ILE B 1 99 ? 2.287 15.32 11.242 1 97.19 99 ILE B CA 1
ATOM 3166 C C . ILE B 1 99 ? 2.363 13.859 10.812 1 97.19 99 ILE B C 1
ATOM 3168 O O . ILE B 1 99 ? 2.656 13.562 9.656 1 97.19 99 ILE B O 1
ATOM 3172 N N . LYS B 1 100 ? 2.066 13.008 11.719 1 98 100 LYS B N 1
ATOM 3173 C CA . LYS B 1 100 ? 2.145 11.562 11.484 1 98 100 LYS B CA 1
ATOM 3174 C C . LYS B 1 100 ? 0.752 10.953 11.359 1 98 100 LYS B C 1
ATOM 3176 O O . LYS B 1 100 ? -0.037 10.984 12.305 1 98 100 LYS B O 1
ATOM 3181 N N . LEU B 1 101 ? 0.559 10.297 10.203 1 98.12 101 LEU B N 1
ATOM 3182 C CA . LEU B 1 101 ? -0.768 9.773 9.898 1 98.12 101 LEU B CA 1
ATOM 3183 C C . LEU B 1 101 ? -0.723 8.266 9.688 1 98.12 101 LEU B C 1
ATOM 3185 O O . LEU B 1 101 ? 0.256 7.734 9.156 1 98.12 101 LEU B O 1
ATOM 3189 N N . GLY B 1 102 ? -1.766 7.59 10.156 1 97.12 102 GLY B N 1
ATOM 3190 C CA . GLY B 1 102 ? -2.006 6.191 9.828 1 97.12 102 GLY B CA 1
ATOM 3191 C C . GLY B 1 102 ? -3.09 6.008 8.781 1 97.12 102 GLY B C 1
ATOM 3192 O O . GLY B 1 102 ? -4.281 6.035 9.102 1 97.12 102 GLY B O 1
ATOM 3193 N N . LEU B 1 103 ? -2.637 5.762 7.527 1 96.12 103 LEU B N 1
ATOM 3194 C CA . LEU B 1 103 ? -3.576 5.637 6.418 1 96.12 103 LEU B CA 1
ATOM 3195 C C . LEU B 1 103 ? -3.225 4.441 5.539 1 96.12 103 LEU B C 1
ATOM 3197 O O . LEU B 1 103 ? -2.047 4.176 5.293 1 96.12 103 LEU B O 1
ATOM 3201 N N . ARG B 1 104 ? -4.281 3.842 5.047 1 92.75 104 ARG B N 1
ATOM 3202 C CA . ARG B 1 104 ? -4.09 2.826 4.016 1 92.75 104 ARG B CA 1
ATOM 3203 C C . ARG B 1 104 ? -3.902 3.467 2.646 1 92.75 104 ARG B C 1
ATOM 3205 O O . ARG B 1 104 ? -4.004 4.688 2.506 1 92.75 104 ARG B O 1
ATOM 3212 N N . ASP B 1 105 ? -3.598 2.641 1.66 1 93.31 105 ASP B N 1
ATOM 3213 C CA . ASP B 1 105 ? -3.301 3.125 0.316 1 93.31 105 ASP B CA 1
ATOM 3214 C C . ASP B 1 105 ? -4.473 3.92 -0.253 1 93.31 105 ASP B C 1
ATOM 3216 O O . ASP B 1 105 ? -4.277 4.984 -0.843 1 93.31 105 ASP B O 1
ATOM 3220 N N . ILE B 1 106 ? -5.703 3.447 -0.006 1 93.88 106 ILE B N 1
ATOM 3221 C CA . ILE B 1 106 ? -6.914 4.078 -0.525 1 93.88 106 ILE B CA 1
ATOM 3222 C C . ILE B 1 106 ? -7.047 5.488 0.048 1 93.88 106 ILE B C 1
ATOM 3224 O O . ILE B 1 106 ? -7.305 6.441 -0.688 1 93.88 106 ILE B O 1
ATOM 3228 N N . LEU B 1 107 ? -6.816 5.617 1.271 1 96.19 107 LEU B N 1
ATOM 3229 C CA . LEU B 1 107 ? -7.004 6.898 1.94 1 96.19 107 LEU B CA 1
ATOM 3230 C C . LEU B 1 107 ? -5.895 7.875 1.57 1 96.19 107 LEU B C 1
ATOM 3232 O O . LEU B 1 107 ? -6.145 9.07 1.38 1 96.19 107 LEU B O 1
ATOM 3236 N N . GLU B 1 108 ? -4.684 7.406 1.47 1 96.94 108 GLU B N 1
ATOM 3237 C CA . GLU B 1 108 ? -3.607 8.266 0.979 1 96.94 108 GLU B CA 1
ATOM 3238 C C . GLU B 1 108 ? -3.939 8.836 -0.397 1 96.94 108 GLU B C 1
ATOM 3240 O O . GLU B 1 108 ? -3.777 10.031 -0.635 1 96.94 108 GLU B O 1
ATOM 3245 N N . SER B 1 109 ? -4.414 7.992 -1.23 1 96 109 SER B N 1
ATOM 3246 C CA . SER B 1 109 ? -4.688 8.352 -2.619 1 96 109 SER B CA 1
ATOM 3247 C C . SER B 1 109 ? -5.844 9.336 -2.719 1 96 109 SER B C 1
ATOM 3249 O O . SER B 1 109 ? -5.918 10.117 -3.668 1 96 109 SER B O 1
ATOM 3251 N N . MET B 1 110 ? -6.695 9.328 -1.741 1 96.38 110 MET B N 1
ATOM 3252 C CA . MET B 1 110 ? -7.871 10.195 -1.791 1 96.38 110 MET B CA 1
ATOM 3253 C C . MET B 1 110 ? -7.598 11.516 -1.086 1 96.38 110 MET B C 1
ATOM 3255 O O . MET B 1 110 ? -7.992 12.578 -1.572 1 96.38 110 MET B O 1
ATOM 3259 N N . PHE B 1 111 ? -6.902 11.531 0.001 1 97.62 111 PHE B N 1
ATOM 3260 C CA . PHE B 1 111 ? -6.75 12.711 0.847 1 97.62 111 PHE B CA 1
ATOM 3261 C C . PHE B 1 111 ? -5.559 13.547 0.404 1 97.62 111 PHE B C 1
ATOM 3263 O O . PHE B 1 111 ? -5.629 14.773 0.374 1 97.62 111 PHE B O 1
ATOM 3270 N N . PHE B 1 112 ? -4.484 12.953 0.023 1 98 112 PHE B N 1
ATOM 3271 C CA . PHE B 1 112 ? -3.215 13.656 -0.113 1 98 112 PHE B CA 1
ATOM 3272 C C . PHE B 1 112 ? -3.246 14.594 -1.314 1 98 112 PHE B C 1
ATOM 3274 O O . PHE B 1 112 ? -2.686 15.695 -1.267 1 98 112 PHE B O 1
ATOM 3281 N N . PRO B 1 113 ? -3.9 14.219 -2.416 1 96.62 113 PRO B N 1
ATOM 3282 C CA . PRO B 1 113 ? -3.936 15.125 -3.566 1 96.62 113 PRO B CA 1
ATOM 3283 C C . PRO B 1 113 ? -4.621 16.453 -3.256 1 96.62 113 PRO B C 1
ATOM 3285 O O . PRO B 1 113 ? -4.402 17.438 -3.955 1 96.62 113 PRO B O 1
ATOM 3288 N N . ILE B 1 114 ? -5.422 16.422 -2.25 1 96.56 114 ILE B N 1
ATOM 3289 C CA . ILE B 1 114 ? -6.102 17.656 -1.831 1 96.56 114 ILE B CA 1
ATOM 3290 C C . ILE B 1 114 ? -5.309 18.328 -0.713 1 96.56 114 ILE B C 1
ATOM 3292 O O . ILE B 1 114 ? -5.07 19.531 -0.755 1 96.56 114 ILE B O 1
ATOM 3296 N N . LEU B 1 115 ? -4.793 17.562 0.159 1 97.5 115 LEU B N 1
ATOM 3297 C CA . LEU B 1 115 ? -4.156 18.062 1.372 1 97.5 115 LEU B CA 1
ATOM 3298 C C . LEU B 1 115 ? -2.789 18.656 1.062 1 97.5 115 LEU B C 1
ATOM 3300 O O . LEU B 1 115 ? -2.457 19.734 1.538 1 97.5 115 LEU B O 1
ATOM 3304 N N . MET B 1 116 ? -2.045 18.031 0.278 1 97.56 116 MET B N 1
ATOM 3305 C CA . MET B 1 116 ? -0.644 18.391 0.093 1 97.56 116 MET B CA 1
ATOM 3306 C C . MET B 1 116 ? -0.52 19.703 -0.667 1 97.56 116 MET B C 1
ATOM 3308 O O . MET B 1 116 ? 0.247 20.578 -0.272 1 97.56 116 MET B O 1
ATOM 3312 N N . PRO B 1 117 ? -1.258 19.891 -1.806 1 95.62 117 PRO B N 1
ATOM 3313 C CA . PRO B 1 117 ? -1.182 21.203 -2.453 1 95.62 117 PRO B CA 1
ATOM 3314 C C . PRO B 1 117 ? -1.537 22.344 -1.51 1 95.62 117 PRO B C 1
ATOM 3316 O O . PRO B 1 117 ? -0.892 23.406 -1.54 1 95.62 117 PRO B O 1
ATOM 3319 N N . ASP B 1 118 ? -2.498 22.078 -0.711 1 94.38 118 ASP B N 1
ATOM 3320 C CA . ASP B 1 118 ? -2.887 23.094 0.264 1 94.38 118 ASP B CA 1
ATOM 3321 C C . ASP B 1 118 ? -1.752 23.375 1.247 1 94.38 118 ASP B C 1
ATOM 3323 O O . ASP B 1 118 ? -1.447 24.531 1.539 1 94.38 118 ASP B O 1
ATOM 3327 N N . LEU B 1 119 ? -1.108 22.359 1.769 1 95.19 119 LEU B N 1
ATOM 3328 C CA . LEU B 1 119 ? -0.006 22.516 2.711 1 95.19 119 LEU B CA 1
ATOM 3329 C C . LEU B 1 119 ? 1.161 23.25 2.061 1 95.19 119 LEU B C 1
ATOM 3331 O O . LEU B 1 119 ? 1.721 24.188 2.648 1 95.19 119 LEU B O 1
ATOM 3335 N N . LEU B 1 120 ? 1.497 22.906 0.883 1 94.12 120 LEU B N 1
ATOM 3336 C CA . LEU B 1 120 ? 2.629 23.5 0.176 1 94.12 120 LEU B CA 1
ATOM 3337 C C . LEU B 1 120 ? 2.414 24.984 -0.041 1 94.12 120 LEU B C 1
ATOM 3339 O O . LEU B 1 120 ? 3.363 25.766 0.034 1 94.12 120 LEU B O 1
ATOM 3343 N N . ASN B 1 121 ? 1.204 25.406 -0.207 1 91.94 121 ASN B N 1
ATOM 3344 C CA . ASN B 1 121 ? 0.888 26.797 -0.542 1 91.94 121 ASN B CA 1
ATOM 3345 C C . ASN B 1 121 ? 0.651 27.641 0.71 1 91.94 121 ASN B C 1
ATOM 3347 O O . ASN B 1 121 ? 1.021 28.812 0.754 1 91.94 121 ASN B O 1
ATOM 3351 N N . ASN B 1 122 ? 0.111 27.016 1.724 1 91.06 122 ASN B N 1
ATOM 3352 C CA . ASN B 1 122 ? -0.386 27.828 2.83 1 91.06 122 ASN B CA 1
ATOM 3353 C C . ASN B 1 122 ? 0.376 27.531 4.121 1 91.06 122 ASN B C 1
ATOM 3355 O O . ASN B 1 122 ? 0.418 28.375 5.023 1 91.06 122 ASN B O 1
ATOM 3359 N N . THR B 1 123 ? 0.891 26.312 4.223 1 93 123 THR B N 1
ATOM 3360 C CA . THR B 1 123 ? 1.584 25.938 5.449 1 93 123 THR B CA 1
ATOM 3361 C C . THR B 1 123 ? 2.791 25.062 5.133 1 93 123 THR B C 1
ATOM 3363 O O . THR B 1 123 ? 2.9 23.938 5.641 1 93 123 THR B O 1
ATOM 3366 N N . PRO B 1 124 ? 3.74 25.594 4.41 1 91.44 124 PRO B N 1
ATOM 3367 C CA . PRO B 1 124 ? 4.859 24.781 3.914 1 91.44 124 PRO B CA 1
ATOM 3368 C C . PRO B 1 124 ? 5.758 24.266 5.035 1 91.44 124 PRO B C 1
ATOM 3370 O O . PRO B 1 124 ? 6.609 23.406 4.805 1 91.44 124 PRO B O 1
ATOM 3373 N N . ASN B 1 125 ? 5.59 24.797 6.199 1 92.12 125 ASN B N 1
ATOM 3374 C CA . ASN B 1 125 ? 6.391 24.359 7.34 1 92.12 125 ASN B CA 1
ATOM 3375 C C . ASN B 1 125 ? 5.879 23.047 7.918 1 92.12 125 ASN B C 1
ATOM 3377 O O . ASN B 1 125 ? 6.539 22.438 8.75 1 92.12 125 ASN B O 1
ATOM 3381 N N . ILE B 1 126 ? 4.781 22.594 7.48 1 94.56 126 ILE B N 1
ATOM 3382 C CA . ILE B 1 126 ? 4.195 21.344 7.949 1 94.56 126 ILE B CA 1
ATOM 3383 C C . ILE B 1 126 ? 4.492 20.234 6.945 1 94.56 126 ILE B C 1
ATOM 3385 O O . ILE B 1 126 ? 4.23 20.375 5.75 1 94.56 126 ILE B O 1
ATOM 3389 N N . THR B 1 127 ? 5.027 19.156 7.43 1 96.19 127 THR B N 1
ATOM 3390 C CA . THR B 1 127 ? 5.289 17.984 6.602 1 96.19 127 THR B CA 1
ATOM 3391 C C . THR B 1 127 ? 4.418 16.812 7.039 1 96.19 127 THR B C 1
ATOM 3393 O O . THR B 1 127 ? 3.922 16.781 8.164 1 96.19 127 THR B O 1
ATOM 3396 N N . LEU B 1 128 ? 4.195 15.891 6.133 1 97.44 128 LEU B N 1
ATOM 3397 C CA . LEU B 1 128 ? 3.365 14.719 6.418 1 97.44 128 LEU B CA 1
ATOM 3398 C C . LEU B 1 128 ? 4.191 13.438 6.367 1 97.44 128 LEU B C 1
ATOM 3400 O O . LEU B 1 128 ? 5.039 13.281 5.488 1 97.44 128 LEU B O 1
ATOM 3404 N N . ASN B 1 129 ? 3.973 12.594 7.289 1 96.56 129 ASN B N 1
ATOM 3405 C CA . ASN B 1 129 ? 4.516 11.242 7.352 1 96.56 129 ASN B CA 1
ATOM 3406 C C . ASN B 1 129 ? 3.42 10.203 7.582 1 96.56 129 ASN B C 1
ATOM 3408 O O . ASN B 1 129 ? 2.881 10.102 8.688 1 96.56 129 ASN B O 1
ATOM 3412 N N . SER B 1 130 ? 3.176 9.414 6.539 1 97.12 130 SER B N 1
ATOM 3413 C CA . SER B 1 130 ? 2.076 8.453 6.582 1 97.12 130 SER B CA 1
ATOM 3414 C C . SER B 1 130 ? 2.59 7.023 6.508 1 97.12 130 SER B C 1
ATOM 3416 O O . SER B 1 130 ? 3.514 6.727 5.75 1 97.12 130 SER B O 1
ATOM 3418 N N . ARG B 1 131 ? 1.915 6.184 7.27 1 93.62 131 ARG B N 1
ATOM 3419 C CA . ARG B 1 131 ? 2.229 4.762 7.195 1 93.62 131 ARG B CA 1
ATOM 3420 C C . ARG B 1 131 ? 0.981 3.912 7.418 1 93.62 131 ARG B C 1
ATOM 3422 O O . ARG B 1 131 ? 0.055 4.332 8.117 1 93.62 131 ARG B O 1
ATOM 3429 N N . GLN B 1 132 ? 1.062 2.801 6.832 1 91.56 132 GLN B N 1
ATOM 3430 C CA . GLN B 1 132 ? -0.001 1.83 7.07 1 91.56 132 GLN B CA 1
ATOM 3431 C C . GLN B 1 132 ? 0.195 1.118 8.406 1 91.56 132 GLN B C 1
ATOM 3433 O O . GLN B 1 132 ? 1.324 0.804 8.789 1 91.56 132 GLN B O 1
ATOM 3438 N N . ILE B 1 133 ? -0.927 0.831 9.07 1 87.19 133 ILE B N 1
ATOM 3439 C CA . ILE B 1 133 ? -0.806 0.158 10.359 1 87.19 133 ILE B CA 1
ATOM 3440 C C . ILE B 1 133 ? -1.791 -1.008 10.43 1 87.19 133 ILE B C 1
ATOM 3442 O O . ILE B 1 133 ? -2.822 -0.998 9.75 1 87.19 133 ILE B O 1
ATOM 3446 N N . LYS B 1 134 ? -1.442 -1.916 11.242 1 84.25 134 LYS B N 1
ATOM 3447 C CA . LYS B 1 134 ? -2.373 -2.982 11.594 1 84.25 134 LYS B CA 1
ATOM 3448 C C . LYS B 1 134 ? -3.355 -2.518 12.672 1 84.25 134 LYS B C 1
ATOM 3450 O O . LYS B 1 134 ? -3.084 -1.557 13.391 1 84.25 134 LYS B O 1
ATOM 3455 N N . ARG B 1 135 ? -4.402 -3.24 12.75 1 85.94 135 ARG B N 1
ATOM 3456 C CA . ARG B 1 135 ? -5.422 -2.904 13.742 1 85.94 135 ARG B CA 1
ATOM 3457 C C . ARG B 1 135 ? -4.844 -2.904 15.148 1 85.94 135 ARG B C 1
ATOM 3459 O O . ARG B 1 135 ? -5.176 -2.039 15.961 1 85.94 135 ARG B O 1
ATOM 3466 N N . THR B 1 136 ? -3.992 -3.828 15.406 1 87.94 136 THR B N 1
ATOM 3467 C CA . THR B 1 136 ? -3.418 -3.998 16.734 1 87.94 136 THR B CA 1
ATOM 3468 C C . THR B 1 136 ? -2.488 -2.836 17.078 1 87.94 136 THR B C 1
ATOM 3470 O O . THR B 1 136 ? -2.146 -2.629 18.234 1 87.94 136 THR B O 1
ATOM 3473 N N . GLU B 1 137 ? -2.119 -2.127 16.062 1 91.31 137 GLU B N 1
ATOM 3474 C CA . GLU B 1 137 ? -1.161 -1.045 16.266 1 91.31 137 GLU B CA 1
ATOM 3475 C C . GLU B 1 137 ? -1.872 0.286 16.5 1 91.31 137 GLU B C 1
ATOM 3477 O O . GLU B 1 137 ? -1.249 1.266 16.906 1 91.31 137 GLU B O 1
ATOM 3482 N N . LEU B 1 138 ? -3.121 0.348 16.281 1 94.12 138 LEU B N 1
ATOM 3483 C CA . LEU B 1 138 ? -3.846 1.613 16.297 1 94.12 138 LEU B CA 1
ATOM 3484 C C . LEU B 1 138 ? -3.711 2.293 17.656 1 94.12 138 LEU B C 1
ATOM 3486 O O . LEU B 1 138 ? -3.184 3.402 17.75 1 94.12 138 LEU B O 1
ATOM 3490 N N . GLU B 1 139 ? -4.07 1.607 18.734 1 95.12 139 GLU B N 1
ATOM 3491 C CA . GLU B 1 139 ? -4.121 2.219 20.047 1 95.12 139 GLU B CA 1
ATOM 3492 C C . GLU B 1 139 ? -2.721 2.523 20.578 1 95.12 139 GLU B C 1
ATOM 3494 O O . GLU B 1 139 ? -2.441 3.646 21 1 95.12 139 GLU B O 1
ATOM 3499 N N . PRO B 1 140 ? -1.843 1.512 20.484 1 95.62 140 PRO B N 1
ATOM 3500 C CA . PRO B 1 140 ? -0.502 1.812 20.984 1 95.62 140 PRO B CA 1
ATOM 3501 C C . PRO B 1 140 ? 0.178 2.947 20.219 1 95.62 140 PRO B C 1
ATOM 3503 O O . PRO B 1 140 ? 0.9 3.75 20.812 1 95.62 140 PRO B O 1
ATOM 3506 N N . SER B 1 141 ? -0.003 3.061 18.922 1 96.62 141 SER B N 1
ATOM 3507 C CA . SER B 1 141 ? 0.65 4.086 18.125 1 96.62 141 SER B CA 1
ATOM 3508 C C . SER B 1 141 ? 0.143 5.48 18.484 1 96.62 141 SER B C 1
ATOM 3510 O O . SER B 1 141 ? 0.913 6.441 18.484 1 96.62 141 SER B O 1
ATOM 3512 N N . LEU B 1 142 ? -1.103 5.574 18.812 1 96.94 142 LEU B N 1
ATOM 3513 C CA . LEU B 1 142 ? -1.681 6.855 19.219 1 96.94 142 LEU B CA 1
ATOM 3514 C C . LEU B 1 142 ? -1.268 7.215 20.641 1 96.94 142 LEU B C 1
ATOM 3516 O O . LEU B 1 142 ? -0.927 8.367 20.922 1 96.94 142 LEU B O 1
ATOM 3520 N N . ALA B 1 143 ? -1.238 6.219 21.484 1 94.38 143 ALA B N 1
ATOM 3521 C CA . ALA B 1 143 ? -0.882 6.434 22.891 1 94.38 143 ALA B CA 1
ATOM 3522 C C . ALA B 1 143 ? 0.573 6.875 23.016 1 94.38 143 ALA B C 1
ATOM 3524 O O . ALA B 1 143 ? 0.892 7.746 23.828 1 94.38 143 ALA B O 1
ATOM 3525 N N . GLN B 1 144 ? 1.387 6.254 22.219 1 94.56 144 GLN B N 1
ATOM 3526 C CA . GLN B 1 144 ? 2.814 6.551 22.25 1 94.56 144 GLN B CA 1
ATOM 3527 C C . GLN B 1 144 ? 3.154 7.742 21.375 1 94.56 144 GLN B C 1
ATOM 3529 O O . GLN B 1 144 ? 4.32 8.125 21.25 1 94.56 144 GLN B O 1
ATOM 3534 N N . GLN B 1 145 ? 2.193 8.281 20.719 1 91.25 145 GLN B N 1
ATOM 3535 C CA . GLN B 1 145 ? 2.312 9.445 19.844 1 91.25 145 GLN B CA 1
ATOM 3536 C C . GLN B 1 145 ? 3.258 9.172 18.688 1 91.25 145 GLN B C 1
ATOM 3538 O O . GLN B 1 145 ? 3.953 10.07 18.219 1 91.25 145 GLN B O 1
ATOM 3543 N N . SER B 1 146 ? 3.363 7.934 18.375 1 95.5 146 SER B N 1
ATOM 3544 C CA . SER B 1 146 ? 4.07 7.609 17.141 1 95.5 146 SER B CA 1
ATOM 3545 C C . SER B 1 146 ? 3.217 7.918 15.914 1 95.5 146 SER B C 1
ATOM 3547 O O . SER B 1 146 ? 3.736 8.047 14.805 1 95.5 146 SER B O 1
ATOM 3549 N N . LEU B 1 147 ? 1.965 8.047 16.156 1 97.62 147 LEU B N 1
ATOM 3550 C CA . LEU B 1 147 ? 1.01 8.602 15.203 1 97.62 147 LEU B CA 1
ATOM 3551 C C . LEU B 1 147 ? 0.14 9.672 15.852 1 97.62 147 LEU B C 1
ATOM 3553 O O . LEU B 1 147 ? -0.223 9.547 17.031 1 97.62 147 LEU B O 1
ATOM 3557 N N . ASP B 1 148 ? -0.161 10.625 15.055 1 97.75 148 ASP B N 1
ATOM 3558 C CA . ASP B 1 148 ? -1.033 11.688 15.547 1 97.75 148 ASP B CA 1
ATOM 3559 C C . ASP B 1 148 ? -2.5 11.367 15.273 1 97.75 148 ASP B C 1
ATOM 3561 O O . ASP B 1 148 ? -3.367 11.641 16.109 1 97.75 148 ASP B O 1
ATOM 3565 N N . ILE B 1 149 ? -2.732 10.852 14.109 1 98.31 149 ILE B N 1
ATOM 3566 C CA . ILE B 1 149 ? -4.086 10.578 13.641 1 98.31 149 ILE B CA 1
ATOM 3567 C C . ILE B 1 149 ? -4.098 9.273 12.844 1 98.31 149 ILE B C 1
ATOM 3569 O O . ILE B 1 149 ? -3.154 8.984 12.102 1 98.31 149 ILE B O 1
ATOM 3573 N N . VAL B 1 150 ? -5.152 8.523 13.023 1 98.06 150 VAL B N 1
ATOM 3574 C CA . VAL B 1 150 ? -5.406 7.348 12.195 1 98.06 150 VAL B CA 1
ATOM 3575 C C . VAL B 1 150 ? -6.812 7.418 11.609 1 98.06 150 VAL B C 1
ATOM 3577 O O . VAL B 1 150 ? -7.758 7.82 12.289 1 98.06 150 VAL B O 1
ATOM 3580 N N . ILE B 1 151 ? -6.977 7.121 10.383 1 97.38 151 ILE B N 1
ATOM 3581 C CA . ILE B 1 151 ? -8.297 6.961 9.789 1 97.38 151 ILE B CA 1
ATOM 3582 C C . ILE B 1 151 ? -8.492 5.508 9.359 1 97.38 151 ILE B C 1
ATOM 3584 O O . ILE B 1 151 ? -7.691 4.969 8.594 1 97.38 151 ILE B O 1
ATOM 3588 N N . ASP B 1 152 ? -9.562 4.938 9.891 1 94.31 152 ASP B N 1
ATOM 3589 C CA . ASP B 1 152 ? -9.844 3.531 9.625 1 94.31 152 ASP B CA 1
ATOM 3590 C C . ASP B 1 152 ? -11.32 3.211 9.852 1 94.31 152 ASP B C 1
ATOM 3592 O O . ASP B 1 152 ? -12.094 4.09 10.234 1 94.31 152 ASP B O 1
ATOM 3596 N N . VAL B 1 153 ? -11.656 2.012 9.531 1 92.25 153 VAL B N 1
ATOM 3597 C CA . VAL B 1 153 ? -13.023 1.548 9.766 1 92.25 153 VAL B CA 1
ATOM 3598 C C . VAL B 1 153 ? -13.32 1.529 11.266 1 92.25 153 VAL B C 1
ATOM 3600 O O . VAL B 1 153 ? -12.414 1.345 12.078 1 92.25 153 VAL B O 1
ATOM 3603 N N . LEU B 1 154 ? -14.539 1.679 11.539 1 90.38 154 LEU B N 1
ATOM 3604 C CA . LEU B 1 154 ? -14.953 1.726 12.93 1 90.38 154 LEU B CA 1
ATOM 3605 C C . LEU B 1 154 ? -14.586 0.434 13.656 1 90.38 154 LEU B C 1
ATOM 3607 O O . LEU B 1 154 ? -14.859 -0.661 13.156 1 90.38 154 LEU B O 1
ATOM 3611 N N . MET B 1 155 ? -13.977 0.606 14.805 1 87.44 155 MET B N 1
ATOM 3612 C CA . MET B 1 155 ? -13.602 -0.53 15.641 1 87.44 155 MET B CA 1
ATOM 3613 C C . MET B 1 155 ? -13.617 -0.144 17.109 1 87.44 155 MET B C 1
ATOM 3615 O O . MET B 1 155 ? -13.461 1.03 17.453 1 87.44 155 MET B O 1
ATOM 3619 N N . PRO B 1 156 ? -13.781 -1.151 17.922 1 90.25 156 PRO B N 1
ATOM 3620 C CA . PRO B 1 156 ? -13.719 -0.857 19.359 1 90.25 156 PRO B CA 1
ATOM 3621 C C . PRO B 1 156 ? -12.336 -0.409 19.812 1 90.25 156 PRO B C 1
ATOM 3623 O O . PRO B 1 156 ? -11.328 -0.962 19.359 1 90.25 156 PRO B O 1
ATOM 3626 N N . THR B 1 157 ? -12.359 0.598 20.594 1 93 157 THR B N 1
ATOM 3627 C CA . THR B 1 157 ? -11.094 1.111 21.109 1 93 157 THR B CA 1
ATOM 3628 C C . THR B 1 157 ? -11.211 1.446 22.594 1 93 157 THR B C 1
ATOM 3630 O O . THR B 1 157 ? -12.32 1.487 23.141 1 93 157 THR B O 1
ATOM 3633 N N . HIS B 1 158 ? -10.062 1.562 23.188 1 92.62 158 HIS B N 1
ATOM 3634 C CA . HIS B 1 158 ? -9.984 2.025 24.562 1 92.62 158 HIS B CA 1
ATOM 3635 C C . HIS B 1 158 ? -10.656 3.387 24.719 1 92.62 158 HIS B C 1
ATOM 3637 O O . HIS B 1 158 ? -10.727 4.164 23.766 1 92.62 158 HIS B O 1
ATOM 3643 N N . LYS B 1 159 ? -11.086 3.719 25.922 1 92.62 159 LYS B N 1
ATOM 3644 C CA . LYS B 1 159 ? -11.805 4.953 26.234 1 92.62 159 LYS B CA 1
ATOM 3645 C C . LYS B 1 159 ? -10.938 6.176 25.969 1 92.62 159 LYS B C 1
ATOM 3647 O O . LYS B 1 159 ? -11.445 7.27 25.719 1 92.62 159 LYS B O 1
ATOM 3652 N N . ASP B 1 160 ? -9.672 5.973 26.016 1 95.25 160 ASP B N 1
ATOM 3653 C CA . ASP B 1 160 ? -8.742 7.086 25.844 1 95.25 160 ASP B CA 1
ATOM 3654 C C . ASP B 1 160 ? -8.578 7.457 24.375 1 95.25 160 ASP B C 1
ATOM 3656 O O . ASP B 1 160 ? -7.949 8.461 24.047 1 95.25 160 ASP B O 1
ATOM 3660 N N . ILE B 1 161 ? -9.133 6.664 23.547 1 97.69 161 ILE B N 1
ATOM 3661 C CA . ILE B 1 161 ? -9.062 6.941 22.125 1 97.69 161 ILE B CA 1
ATOM 3662 C C . ILE B 1 161 ? -10.352 7.629 21.672 1 97.69 161 ILE B C 1
ATOM 3664 O O . ILE B 1 161 ? -11.445 7.078 21.828 1 97.69 161 ILE B O 1
ATOM 3668 N N . CYS B 1 162 ? -10.188 8.789 21.172 1 97.5 162 CYS B N 1
ATOM 3669 C CA . CYS B 1 162 ? -11.312 9.531 20.625 1 97.5 162 CYS B CA 1
ATOM 3670 C C . CYS B 1 162 ? -11.5 9.211 19.141 1 97.5 162 CYS B C 1
ATOM 3672 O O . CYS B 1 162 ? -10.57 8.75 18.484 1 97.5 162 CYS B O 1
ATOM 3674 N N . ASN B 1 163 ? -12.664 9.406 18.672 1 97.25 163 ASN B N 1
ATOM 3675 C CA . ASN B 1 163 ? -12.906 9.211 17.25 1 97.25 163 ASN B CA 1
ATOM 3676 C C . ASN B 1 163 ? -14.07 10.062 16.75 1 97.25 163 ASN B C 1
ATOM 3678 O O . ASN B 1 163 ? -14.891 10.523 17.547 1 97.25 163 ASN B O 1
ATOM 3682 N N . THR B 1 164 ? -14.086 10.375 15.547 1 97.38 164 THR B N 1
ATOM 3683 C CA . THR B 1 164 ? -15.172 11.062 14.867 1 97.38 164 THR B CA 1
ATOM 3684 C C . THR B 1 164 ? -15.43 10.438 13.492 1 97.38 164 THR B C 1
ATOM 3686 O O . THR B 1 164 ? -14.508 9.953 12.844 1 97.38 164 THR B O 1
ATOM 3689 N N . LEU B 1 165 ? -16.656 10.453 13.102 1 97.5 165 LEU B N 1
ATOM 3690 C CA . LEU B 1 165 ? -17.062 9.883 11.82 1 97.5 165 LEU B CA 1
ATOM 3691 C C . LEU B 1 165 ? -16.516 10.711 10.656 1 97.5 165 LEU B C 1
ATOM 3693 O O . LEU B 1 165 ? -16.656 11.938 10.641 1 97.5 165 LEU B O 1
ATOM 3697 N N . ILE B 1 166 ? -15.867 10.047 9.758 1 96.94 166 ILE B N 1
ATOM 3698 C CA . ILE B 1 166 ? -15.375 10.648 8.523 1 96.94 166 ILE B CA 1
ATOM 3699 C C . ILE B 1 166 ? -16.422 10.469 7.418 1 96.94 166 ILE B C 1
ATOM 3701 O O . ILE B 1 166 ? -16.719 11.414 6.68 1 96.94 166 ILE B O 1
ATOM 3705 N N . CYS B 1 167 ? -16.891 9.195 7.289 1 95.69 167 CYS B N 1
ATOM 3706 C CA . CYS B 1 167 ? -17.906 8.906 6.273 1 95.69 167 CYS B CA 1
ATOM 3707 C C . CYS B 1 167 ? -18.531 7.539 6.5 1 95.69 167 CYS B C 1
ATOM 3709 O O . CYS B 1 167 ? -18.031 6.754 7.316 1 95.69 167 CYS B O 1
ATOM 3711 N N . SER B 1 168 ? -19.656 7.34 5.84 1 95.88 168 SER B N 1
ATOM 3712 C CA . SER B 1 168 ? -20.266 6.027 5.664 1 95.88 168 SER B CA 1
ATOM 3713 C C . SER B 1 168 ? -20.141 5.543 4.223 1 95.88 168 SER B C 1
ATOM 3715 O O . SER B 1 168 ? -20.875 5.988 3.346 1 95.88 168 SER B O 1
ATOM 3717 N N . GLU B 1 169 ? -19.312 4.605 4.09 1 95.12 169 GLU B N 1
ATOM 3718 C CA . GLU B 1 169 ? -18.891 4.195 2.75 1 95.12 169 GLU B CA 1
ATOM 3719 C C . GLU B 1 169 ? -19.766 3.049 2.236 1 95.12 169 GLU B C 1
ATOM 3721 O O . GLU B 1 169 ? -20.062 2.109 2.975 1 95.12 169 GLU B O 1
ATOM 3726 N N . ARG B 1 170 ? -20.188 3.217 0.955 1 96.06 170 ARG B N 1
ATOM 3727 C CA . ARG B 1 170 ? -20.859 2.121 0.261 1 96.06 170 ARG B CA 1
ATOM 3728 C C . ARG B 1 170 ? -19.875 1.329 -0.593 1 96.06 170 ARG B C 1
ATOM 3730 O O . ARG B 1 170 ? -18.719 1.727 -0.746 1 96.06 170 ARG B O 1
ATOM 3737 N N . PHE B 1 171 ? -20.375 0.168 -1.048 1 97.06 171 PHE B N 1
ATOM 3738 C CA . PHE B 1 171 ? -19.547 -0.664 -1.911 1 97.06 171 PHE B CA 1
ATOM 3739 C C . PHE B 1 171 ? -20.109 -0.708 -3.326 1 97.06 171 PHE B C 1
ATOM 3741 O O . PHE B 1 171 ? -21.328 -0.617 -3.52 1 97.06 171 PHE B O 1
ATOM 3748 N N . SER B 1 172 ? -19.234 -0.874 -4.273 1 98.06 172 SER B N 1
ATOM 3749 C CA . SER B 1 172 ? -19.609 -0.998 -5.676 1 98.06 172 SER B CA 1
ATOM 3750 C C . SER B 1 172 ? -18.844 -2.121 -6.359 1 98.06 172 SER B C 1
ATOM 3752 O O . SER B 1 172 ? -17.797 -2.559 -5.859 1 98.06 172 SER B O 1
ATOM 3754 N N . LEU B 1 173 ? -19.422 -2.594 -7.395 1 98.56 173 LEU B N 1
ATOM 3755 C CA . LEU B 1 173 ? -18.734 -3.521 -8.289 1 98.56 173 LEU B CA 1
ATOM 3756 C C . LEU B 1 173 ? -17.906 -2.766 -9.328 1 98.56 173 LEU B C 1
ATOM 3758 O O . LEU B 1 173 ? -18.375 -1.781 -9.906 1 98.56 173 LEU B O 1
ATOM 3762 N N . VAL B 1 174 ? -16.672 -3.209 -9.539 1 98.75 174 VAL B N 1
ATOM 3763 C CA . VAL B 1 174 ? -15.812 -2.621 -10.555 1 98.75 174 VAL B CA 1
ATOM 3764 C C . VAL B 1 174 ? -15.367 -3.697 -11.539 1 98.75 174 VAL B C 1
ATOM 3766 O O . VAL B 1 174 ? -14.984 -4.797 -11.133 1 98.75 174 VAL B O 1
ATOM 3769 N N . CYS B 1 175 ? -15.453 -3.414 -12.781 1 98.75 175 CYS B N 1
ATOM 3770 C CA . CYS B 1 175 ? -15.016 -4.305 -13.852 1 98.75 175 CYS B CA 1
ATOM 3771 C C . CYS B 1 175 ? -14.516 -3.512 -15.055 1 98.75 175 CYS B C 1
ATOM 3773 O O . CYS B 1 175 ? -14.602 -2.283 -15.07 1 98.75 175 CYS B O 1
ATOM 3775 N N . ARG B 1 176 ? -13.859 -4.203 -15.969 1 98 176 ARG B N 1
ATOM 3776 C CA . ARG B 1 176 ? -13.406 -3.535 -17.188 1 98 176 ARG B CA 1
ATOM 3777 C C . ARG B 1 176 ? -14.594 -3.062 -18.016 1 98 176 ARG B C 1
ATOM 3779 O O . ARG B 1 176 ? -15.711 -3.555 -17.859 1 98 176 ARG B O 1
ATOM 3786 N N . GLN B 1 177 ? -14.359 -2.156 -18.953 1 96.56 177 GLN B N 1
ATOM 3787 C CA . GLN B 1 177 ? -15.383 -1.721 -19.891 1 96.56 177 GLN B CA 1
ATOM 3788 C C . GLN B 1 177 ? -15.891 -2.889 -20.734 1 96.56 177 GLN B C 1
ATOM 3790 O O . GLN B 1 177 ? -15.109 -3.758 -21.141 1 96.56 177 GLN B O 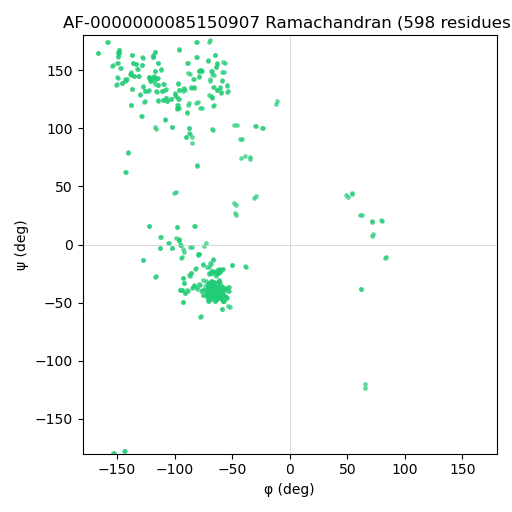1
ATOM 3795 N N . ASN B 1 178 ? -17.125 -3.047 -20.938 1 96.19 178 ASN B N 1
ATOM 3796 C CA . ASN B 1 178 ? -17.797 -4.039 -21.766 1 96.19 178 ASN B CA 1
ATOM 3797 C C . ASN B 1 178 ? -17.719 -5.43 -21.141 1 96.19 178 ASN B C 1
ATOM 3799 O O . ASN B 1 178 ? -17.766 -6.434 -21.859 1 96.19 178 ASN B O 1
ATOM 3803 N N . HIS B 1 179 ? -17.484 -5.461 -19.953 1 97.38 179 HIS B N 1
ATOM 3804 C CA . HIS B 1 179 ? -17.531 -6.75 -19.281 1 97.38 179 HIS B CA 1
ATOM 3805 C C . HIS B 1 179 ? -18.906 -7.398 -19.422 1 97.38 179 HIS B C 1
ATOM 3807 O O . HIS B 1 179 ? -19.922 -6.738 -19.234 1 97.38 179 HIS B O 1
ATOM 3813 N N . PRO B 1 180 ? -18.969 -8.672 -19.594 1 96.44 180 PRO B N 1
ATOM 3814 C CA . PRO B 1 180 ? -20.234 -9.359 -19.797 1 96.44 180 PRO B CA 1
ATOM 3815 C C . PRO B 1 180 ? -21.172 -9.242 -18.594 1 96.44 180 PRO B C 1
ATOM 3817 O O . PRO B 1 180 ? -22.391 -9.273 -18.766 1 96.44 180 PRO B O 1
ATOM 3820 N N . ILE B 1 181 ? -20.625 -9.047 -17.484 1 97.38 181 ILE B N 1
ATOM 3821 C CA . ILE B 1 181 ? -21.438 -9.031 -16.266 1 97.38 181 ILE B CA 1
ATOM 3822 C C . ILE B 1 181 ? -22.375 -7.828 -16.266 1 97.38 181 ILE B C 1
ATOM 3824 O O . ILE B 1 181 ? -23.391 -7.816 -15.578 1 97.38 181 ILE B O 1
ATOM 3828 N N . LEU B 1 182 ? -22.047 -6.852 -16.984 1 97.12 182 LEU B N 1
ATOM 3829 C CA . LEU B 1 182 ? -22.812 -5.609 -17.016 1 97.12 182 LEU B CA 1
ATOM 3830 C C . LEU B 1 182 ? -24.156 -5.824 -17.703 1 97.12 182 LEU B C 1
ATOM 3832 O O . LEU B 1 182 ? -25.094 -5.07 -17.469 1 97.12 182 LEU B O 1
ATOM 3836 N N . GLN B 1 183 ? -24.234 -6.762 -18.5 1 96.12 183 GLN B N 1
ATOM 3837 C CA . GLN B 1 183 ? -25.484 -7.066 -19.219 1 96.12 183 GLN B CA 1
ATOM 3838 C C . GLN B 1 183 ? -26.453 -7.816 -18.312 1 96.12 183 GLN B C 1
ATOM 3840 O O . GLN B 1 183 ? -27.672 -7.68 -18.469 1 96.12 183 GLN B O 1
ATOM 3845 N N . GLN B 1 184 ? -25.891 -8.625 -17.469 1 95.5 184 GLN B N 1
ATOM 3846 C CA . GLN B 1 184 ? -26.703 -9.414 -16.562 1 95.5 184 GLN B CA 1
ATOM 3847 C C . GLN B 1 184 ? -26.062 -9.484 -15.172 1 95.5 184 GLN B C 1
ATOM 3849 O O . GLN B 1 184 ? -25.594 -10.547 -14.758 1 95.5 184 GLN B O 1
ATOM 3854 N N . LEU B 1 185 ? -26.234 -8.477 -14.477 1 96.75 185 LEU B N 1
ATOM 3855 C CA . LEU B 1 185 ? -25.672 -8.43 -13.125 1 96.75 185 LEU B CA 1
ATOM 3856 C C . LEU B 1 185 ? -26.656 -8.977 -12.102 1 96.75 185 LEU B C 1
ATOM 3858 O O . LEU B 1 185 ? -27.531 -8.25 -11.633 1 96.75 185 LEU B O 1
ATOM 3862 N N . THR B 1 186 ? -26.547 -10.195 -11.836 1 97.19 186 THR B N 1
ATOM 3863 C CA . THR B 1 186 ? -27.312 -10.898 -10.812 1 97.19 186 THR B CA 1
ATOM 3864 C C . THR B 1 186 ? -26.406 -11.453 -9.727 1 97.19 186 THR B C 1
ATOM 3866 O O . THR B 1 186 ? -25.188 -11.539 -9.914 1 97.19 186 THR B O 1
ATOM 3869 N N . LEU B 1 187 ? -27.016 -11.836 -8.656 1 97.19 187 LEU B N 1
ATOM 3870 C CA . LEU B 1 187 ? -26.234 -12.43 -7.57 1 97.19 187 LEU B CA 1
ATOM 3871 C C . LEU B 1 187 ? -25.531 -13.695 -8.039 1 97.19 187 LEU B C 1
ATOM 3873 O O . LEU B 1 187 ? -24.375 -13.938 -7.691 1 97.19 187 LEU B O 1
ATOM 3877 N N . ALA B 1 188 ? -26.219 -14.445 -8.805 1 96.44 188 ALA B N 1
ATOM 3878 C CA . ALA B 1 188 ? -25.672 -15.703 -9.312 1 96.44 188 ALA B CA 1
ATOM 3879 C C . ALA B 1 188 ? -24.453 -15.453 -10.211 1 96.44 188 ALA B C 1
ATOM 3881 O O . ALA B 1 188 ? -23.422 -16.109 -10.062 1 96.44 188 ALA B O 1
ATOM 3882 N N . ASN B 1 189 ? -24.609 -14.477 -11.133 1 97.44 189 ASN B N 1
ATOM 3883 C CA . ASN B 1 189 ? -23.5 -14.156 -12.031 1 97.44 189 ASN B CA 1
ATOM 3884 C C . ASN B 1 189 ? -22.328 -13.539 -11.266 1 97.44 189 ASN B C 1
ATOM 3886 O O . ASN B 1 189 ? -21.172 -13.805 -11.594 1 97.44 189 ASN B O 1
ATOM 3890 N N . TYR B 1 190 ? -22.656 -12.742 -10.297 1 97.94 190 TYR B N 1
ATOM 3891 C CA . TYR B 1 190 ? -21.641 -12.164 -9.422 1 97.94 190 TYR B CA 1
ATOM 3892 C C . TYR B 1 190 ? -20.859 -13.25 -8.703 1 97.94 190 TYR B C 1
ATOM 3894 O O . TYR B 1 190 ? -19.625 -13.219 -8.68 1 97.94 190 TYR B O 1
ATOM 3902 N N . ALA B 1 191 ? -21.531 -14.219 -8.188 1 95.88 191 ALA B N 1
ATOM 3903 C CA . ALA B 1 191 ? -20.906 -15.305 -7.43 1 95.88 191 ALA B CA 1
ATOM 3904 C C . ALA B 1 191 ? -20.047 -16.188 -8.328 1 95.88 191 ALA B C 1
ATOM 3906 O O . ALA B 1 191 ? -19.016 -16.719 -7.898 1 95.88 191 ALA B O 1
ATOM 3907 N N . ALA B 1 192 ? -20.438 -16.297 -9.5 1 95.62 192 ALA B N 1
ATOM 3908 C CA . ALA B 1 192 ? -19.766 -17.203 -10.438 1 95.62 192 ALA B CA 1
ATOM 3909 C C . ALA B 1 192 ? -18.516 -16.562 -11.031 1 95.62 192 ALA B C 1
ATOM 3911 O O . ALA B 1 192 ? -17.641 -17.266 -11.555 1 95.62 192 ALA B O 1
ATOM 3912 N N . ALA B 1 193 ? -18.453 -15.273 -10.969 1 97 193 ALA B N 1
ATOM 3913 C CA . ALA B 1 193 ? -17.328 -14.547 -11.555 1 97 193 ALA B CA 1
ATOM 3914 C C . ALA B 1 193 ? -16.047 -14.766 -10.75 1 97 193 ALA B C 1
ATOM 3916 O O . ALA B 1 193 ? -16.094 -15.234 -9.609 1 97 193 ALA B O 1
ATOM 3917 N N . SER B 1 194 ? -14.891 -14.531 -11.43 1 97.12 194 SER B N 1
ATOM 3918 C CA . SER B 1 194 ? -13.609 -14.484 -10.734 1 97.12 194 SER B CA 1
ATOM 3919 C C . SER B 1 194 ? -13.352 -13.117 -10.117 1 97.12 194 SER B C 1
ATOM 3921 O O . SER B 1 194 ? -13.555 -12.086 -10.773 1 97.12 194 SER B O 1
ATOM 3923 N N . HIS B 1 195 ? -12.875 -13.133 -8.836 1 97.38 195 HIS B N 1
ATOM 3924 C CA . HIS B 1 195 ? -12.805 -11.883 -8.094 1 97.38 195 HIS B CA 1
ATOM 3925 C C . HIS B 1 195 ? -11.367 -11.547 -7.715 1 97.38 195 HIS B C 1
ATOM 3927 O O . HIS B 1 195 ? -10.578 -12.445 -7.41 1 97.38 195 HIS B O 1
ATOM 3933 N N . ALA B 1 196 ? -11.117 -10.273 -7.738 1 97.56 196 ALA B N 1
ATOM 3934 C CA . ALA B 1 196 ? -9.984 -9.727 -7 1 97.56 196 ALA B CA 1
ATOM 3935 C C . ALA B 1 196 ? -10.43 -9.18 -5.648 1 97.56 196 ALA B C 1
ATOM 3937 O O . ALA B 1 196 ? -11.484 -8.555 -5.539 1 97.56 196 ALA B O 1
ATOM 3938 N N . LEU B 1 197 ? -9.633 -9.445 -4.648 1 95.94 197 LEU B N 1
ATOM 3939 C CA . LEU B 1 197 ? -9.898 -8.969 -3.297 1 95.94 197 LEU B CA 1
ATOM 3940 C C . LEU B 1 197 ? -8.695 -8.211 -2.738 1 95.94 197 LEU B C 1
ATOM 3942 O O . LEU B 1 197 ? -7.578 -8.734 -2.736 1 95.94 197 LEU B O 1
ATOM 3946 N N . VAL B 1 198 ? -8.953 -6.945 -2.348 1 95 198 VAL B N 1
ATOM 3947 C CA . VAL B 1 198 ? -7.93 -6.184 -1.644 1 95 198 VAL B CA 1
ATOM 3948 C C . VAL B 1 198 ? -8.164 -6.27 -0.137 1 95 198 VAL B C 1
ATOM 3950 O O . VAL B 1 198 ? -9.211 -5.848 0.359 1 95 198 VAL B O 1
ATOM 3953 N N . SER B 1 199 ? -7.207 -6.832 0.485 1 87.75 199 SER B N 1
ATOM 3954 C CA . SER B 1 199 ? -7.359 -7.016 1.924 1 87.75 199 SER B CA 1
ATOM 3955 C C . SER B 1 199 ? -6.008 -7.004 2.629 1 87.75 199 SER B C 1
ATOM 3957 O O . SER B 1 199 ? -4.988 -7.355 2.031 1 87.75 199 SER B O 1
ATOM 3959 N N . LEU B 1 200 ? -6 -6.312 3.752 1 74.19 200 LEU B N 1
ATOM 3960 C CA . LEU B 1 200 ? -4.812 -6.418 4.59 1 74.19 200 LEU B CA 1
ATOM 3961 C C . LEU B 1 200 ? -4.875 -7.668 5.469 1 74.19 200 LEU B C 1
ATOM 3963 O O . LEU B 1 200 ? -5.953 -8.07 5.906 1 74.19 200 LEU B O 1
ATOM 3967 N N . LYS B 1 201 ? -3.67 -8.211 5.586 1 59.34 201 LYS B N 1
ATOM 3968 C CA . LYS B 1 201 ? -3.588 -9.398 6.426 1 59.34 201 LYS B CA 1
ATOM 3969 C C . LYS B 1 201 ? -4.156 -9.141 7.816 1 59.34 201 LYS B C 1
ATOM 3971 O O . LYS B 1 201 ? -3.906 -8.086 8.406 1 59.34 201 LYS B O 1
ATOM 3976 N N . ASP B 1 202 ? -4.988 -9.922 8.359 1 54.97 202 ASP B N 1
ATOM 3977 C CA . ASP B 1 202 ? -5.535 -9.891 9.711 1 54.97 202 ASP B CA 1
ATOM 3978 C C . ASP B 1 202 ? -6.719 -8.93 9.805 1 54.97 202 ASP B C 1
ATOM 3980 O O . ASP B 1 202 ? -7.242 -8.688 10.891 1 54.97 202 ASP B O 1
ATOM 3984 N N . PHE B 1 203 ? -6.883 -8.141 8.719 1 55.5 203 PHE B N 1
ATOM 3985 C CA . PHE B 1 203 ? -8.047 -7.266 8.812 1 55.5 203 PHE B CA 1
ATOM 3986 C C . PHE B 1 203 ? -9.305 -7.988 8.352 1 55.5 203 PHE B C 1
ATOM 3988 O O . PHE B 1 203 ? -9.375 -8.469 7.215 1 55.5 203 PHE B O 1
ATOM 3995 N N . SER B 1 204 ? -9.984 -8.57 9.18 1 52.72 204 SER B N 1
ATOM 3996 C CA . SER B 1 204 ? -11.133 -9.461 9.062 1 52.72 204 SER B CA 1
ATOM 3997 C C . SER B 1 204 ? -12.398 -8.688 8.703 1 52.72 204 SER B C 1
ATOM 3999 O O . SER B 1 204 ? -13.508 -9.219 8.82 1 52.72 204 SER B O 1
ATOM 4001 N N . ILE B 1 205 ? -12.352 -7.281 8.555 1 55.34 205 ILE B N 1
ATOM 4002 C CA . ILE B 1 205 ? -13.727 -6.855 8.328 1 55.34 205 ILE B CA 1
ATOM 4003 C C . ILE B 1 205 ? -14.203 -7.363 6.969 1 55.34 205 ILE B C 1
ATOM 4005 O O . ILE B 1 205 ? -13.695 -6.949 5.926 1 55.34 205 ILE B O 1
ATOM 4009 N N . ASP B 1 206 ? -14.93 -8.422 6.91 1 75.44 206 ASP B N 1
ATOM 4010 C CA . ASP B 1 206 ? -15.461 -9.172 5.777 1 75.44 206 ASP B CA 1
ATOM 4011 C C . ASP B 1 206 ? -16.922 -8.82 5.531 1 75.44 206 ASP B C 1
ATOM 4013 O O . ASP B 1 206 ? -17.75 -9.711 5.328 1 75.44 206 ASP B O 1
ATOM 4017 N N . THR B 1 207 ? -17.188 -7.379 5.602 1 86.25 207 THR B N 1
ATOM 4018 C CA . THR B 1 207 ? -18.578 -6.934 5.508 1 86.25 207 THR B CA 1
ATOM 4019 C C . THR B 1 207 ? -19.234 -7.496 4.254 1 86.25 207 THR B C 1
ATOM 4021 O O . THR B 1 207 ? -20.359 -8 4.309 1 86.25 207 THR B O 1
ATOM 4024 N N . VAL B 1 208 ? -18.547 -7.52 3.227 1 92.94 208 VAL B N 1
ATOM 4025 C CA . VAL B 1 208 ? -19.094 -7.98 1.954 1 92.94 208 VAL B CA 1
ATOM 4026 C C . VAL B 1 208 ? -19.281 -9.5 1.99 1 92.94 208 VAL B C 1
ATOM 4028 O O . VAL B 1 208 ? -20.344 -10.008 1.634 1 92.94 208 VAL B O 1
ATOM 4031 N N . ASP B 1 209 ? -18.312 -10.133 2.49 1 91.81 209 ASP B N 1
ATOM 4032 C CA . ASP B 1 209 ? -18.391 -11.594 2.523 1 91.81 209 ASP B CA 1
ATOM 4033 C C . ASP B 1 209 ? -19.438 -12.062 3.525 1 91.81 209 ASP B C 1
ATOM 4035 O O . ASP B 1 209 ? -20.094 -13.094 3.318 1 91.81 209 ASP B O 1
ATOM 4039 N N . MET B 1 210 ? -19.594 -11.32 4.594 1 90.75 210 MET B N 1
ATOM 4040 C CA . MET B 1 210 ? -20.656 -11.641 5.551 1 90.75 210 MET B CA 1
ATOM 4041 C C . MET B 1 210 ? -22.031 -11.477 4.918 1 90.75 210 MET B C 1
ATOM 4043 O O . MET B 1 210 ? -22.906 -12.32 5.117 1 90.75 210 MET B O 1
ATOM 4047 N N . ALA B 1 211 ? -22.156 -10.453 4.188 1 93.88 211 ALA B N 1
ATOM 4048 C CA . ALA B 1 211 ? -23.406 -10.227 3.486 1 93.88 211 ALA B CA 1
ATOM 4049 C C . ALA B 1 211 ? -23.688 -11.344 2.486 1 93.88 211 ALA B C 1
ATOM 4051 O O . ALA B 1 211 ? -24.828 -11.797 2.363 1 93.88 211 ALA B O 1
ATOM 4052 N N . LEU B 1 212 ? -22.719 -11.789 1.821 1 95.19 212 LEU B N 1
ATOM 4053 C CA . LEU B 1 212 ? -22.844 -12.875 0.86 1 95.19 212 LEU B CA 1
ATOM 4054 C C . LEU B 1 212 ? -23.156 -14.188 1.568 1 95.19 212 LEU B C 1
ATOM 4056 O O . LEU B 1 212 ? -24.016 -14.953 1.12 1 95.19 212 LEU B O 1
ATOM 4060 N N . ALA B 1 213 ? -22.516 -14.352 2.672 1 92.31 213 ALA B N 1
ATOM 4061 C CA . ALA B 1 213 ? -22.719 -15.578 3.441 1 92.31 213 ALA B CA 1
ATOM 4062 C C . ALA B 1 213 ? -24.156 -15.711 3.914 1 92.31 213 ALA B C 1
ATOM 4064 O O . ALA B 1 213 ? -24.703 -16.812 3.947 1 92.31 213 ALA B O 1
ATOM 4065 N N . HIS B 1 214 ? -24.719 -14.656 4.293 1 93.06 214 HIS B N 1
ATOM 4066 C CA . HIS B 1 214 ? -26.109 -14.625 4.719 1 93.06 214 HIS B CA 1
ATOM 4067 C C . HIS B 1 214 ? -27.031 -15.125 3.615 1 93.06 214 HIS B C 1
ATOM 4069 O O . HIS B 1 214 ? -28.141 -15.602 3.893 1 93.06 214 HIS B O 1
ATOM 4075 N N . GLN B 1 215 ? -26.562 -15.086 2.439 1 94.12 215 GLN B N 1
ATOM 4076 C CA . GLN B 1 215 ? -27.344 -15.531 1.297 1 94.12 215 GLN B CA 1
ATOM 4077 C C . GLN B 1 215 ? -26.859 -16.891 0.787 1 94.12 215 GLN B C 1
ATOM 4079 O O . GLN B 1 215 ? -27.266 -17.328 -0.287 1 94.12 215 GLN B O 1
ATOM 4084 N N . GLY B 1 216 ? -25.859 -17.406 1.477 1 94.31 216 GLY B N 1
ATOM 4085 C CA . GLY B 1 216 ? -25.328 -18.719 1.122 1 94.31 216 GLY B CA 1
ATOM 4086 C C . GLY B 1 216 ? -24.375 -18.672 -0.06 1 94.31 216 GLY B C 1
ATOM 4087 O O . GLY B 1 216 ? -24.234 -19.656 -0.782 1 94.31 216 GLY B O 1
ATOM 4088 N N . VAL B 1 217 ? -23.891 -17.516 -0.272 1 94.44 217 VAL B N 1
ATOM 4089 C CA . VAL B 1 217 ? -23.031 -17.328 -1.444 1 94.44 217 VAL B CA 1
ATOM 4090 C C . VAL B 1 217 ? -21.594 -17.125 -1.006 1 94.44 217 VAL B C 1
ATOM 4092 O O . VAL B 1 217 ? -21.328 -16.438 -0.014 1 94.44 217 VAL B O 1
ATOM 4095 N N . SER B 1 218 ? -20.609 -17.766 -1.74 1 93.44 218 SER B N 1
ATOM 4096 C CA . SER B 1 218 ? -19.172 -17.531 -1.593 1 93.44 218 SER B CA 1
ATOM 4097 C C . SER B 1 218 ? -18.547 -17.078 -2.91 1 93.44 218 SER B C 1
ATOM 4099 O O . SER B 1 218 ? -18.891 -17.594 -3.975 1 93.44 218 SER B O 1
ATOM 4101 N N . ARG B 1 219 ? -17.562 -16.141 -2.781 1 92.5 219 ARG B N 1
ATOM 4102 C CA . ARG B 1 219 ? -16.906 -15.648 -3.986 1 92.5 219 ARG B CA 1
ATOM 4103 C C . ARG B 1 219 ? -15.711 -16.531 -4.355 1 92.5 219 ARG B C 1
ATOM 4105 O O . ARG B 1 219 ? -15.055 -17.094 -3.477 1 92.5 219 ARG B O 1
ATOM 4112 N N . ASN B 1 220 ? -15.547 -16.578 -5.609 1 92.81 220 ASN B N 1
ATOM 4113 C CA . ASN B 1 220 ? -14.336 -17.188 -6.141 1 92.81 220 ASN B CA 1
ATOM 4114 C C . ASN B 1 220 ? -13.195 -16.188 -6.254 1 92.81 220 ASN B C 1
ATOM 4116 O O . ASN B 1 220 ? -13.117 -15.438 -7.234 1 92.81 220 ASN B O 1
ATOM 4120 N N . ILE B 1 221 ? -12.297 -16.219 -5.289 1 95.31 221 ILE B N 1
ATOM 4121 C CA . ILE B 1 221 ? -11.211 -15.242 -5.273 1 95.31 221 ILE B CA 1
ATOM 4122 C C . ILE B 1 221 ? -10.023 -15.781 -6.066 1 95.31 221 ILE B C 1
ATOM 4124 O O . ILE B 1 221 ? -9.359 -16.719 -5.637 1 95.31 221 ILE B O 1
ATOM 4128 N N . ALA B 1 222 ? -9.742 -15.148 -7.145 1 97.06 222 ALA B N 1
ATOM 4129 C CA . ALA B 1 222 ? -8.617 -15.562 -7.984 1 97.06 222 ALA B CA 1
ATOM 4130 C C . ALA B 1 222 ? -7.348 -14.805 -7.609 1 97.06 222 ALA B C 1
ATOM 4132 O O . ALA B 1 222 ? -6.238 -15.312 -7.777 1 97.06 222 ALA B O 1
ATOM 4133 N N . LEU B 1 223 ? -7.527 -13.57 -7.094 1 97.69 223 LEU B N 1
ATOM 4134 C CA . LEU B 1 223 ? -6.41 -12.703 -6.723 1 97.69 223 LEU B CA 1
ATOM 4135 C C . LEU B 1 223 ? -6.684 -12.008 -5.395 1 97.69 223 LEU B C 1
ATOM 4137 O O . LEU B 1 223 ? -7.672 -11.281 -5.258 1 97.69 223 LEU B O 1
ATOM 4141 N N . ARG B 1 224 ? -5.855 -12.234 -4.465 1 95.94 224 ARG B N 1
ATOM 4142 C CA . ARG B 1 224 ? -5.805 -11.453 -3.232 1 95.94 224 ARG B CA 1
ATOM 4143 C C . ARG B 1 224 ? -4.543 -10.602 -3.176 1 95.94 224 ARG B C 1
ATOM 4145 O O . ARG B 1 224 ? -3.436 -11.102 -3.383 1 95.94 224 ARG B O 1
ATOM 4152 N N . CYS B 1 225 ? -4.711 -9.305 -3 1 95.38 225 CYS B N 1
ATOM 4153 C CA . CYS B 1 225 ? -3.562 -8.414 -2.859 1 95.38 225 CYS B CA 1
ATOM 4154 C C . CYS B 1 225 ? -3.852 -7.305 -1.859 1 95.38 225 CYS B C 1
ATOM 4156 O O . CYS B 1 225 ? -4.918 -7.281 -1.243 1 95.38 225 CYS B O 1
ATOM 4158 N N . GLU B 1 226 ? -2.867 -6.383 -1.689 1 92.88 226 GLU B N 1
ATOM 4159 C CA . GLU B 1 226 ? -3.025 -5.438 -0.588 1 92.88 226 GLU B CA 1
ATOM 4160 C C . GLU B 1 226 ? -3.242 -4.02 -1.106 1 92.88 226 GLU B C 1
ATOM 4162 O O . GLU B 1 226 ? -3.537 -3.107 -0.33 1 92.88 226 GLU B O 1
ATOM 4167 N N . HIS B 1 227 ? -3.189 -3.881 -2.428 1 94.38 227 HIS B N 1
ATOM 4168 C CA . HIS B 1 227 ? -3.234 -2.521 -2.957 1 94.38 227 HIS B CA 1
ATOM 4169 C C . HIS B 1 227 ? -4.277 -2.395 -4.062 1 94.38 227 HIS B C 1
ATOM 4171 O O . HIS B 1 227 ? -4.23 -3.125 -5.055 1 94.38 227 HIS B O 1
ATOM 4177 N N . TYR B 1 228 ? -5.148 -1.401 -3.938 1 95.31 228 TYR B N 1
ATOM 4178 C CA . TYR B 1 228 ? -6.277 -1.25 -4.848 1 95.31 228 TYR B CA 1
ATOM 4179 C C . TYR B 1 228 ? -5.797 -0.899 -6.254 1 95.31 228 TYR B C 1
ATOM 4181 O O . TYR B 1 228 ? -6.34 -1.396 -7.242 1 95.31 228 TYR B O 1
ATOM 4189 N N . PHE B 1 229 ? -4.805 -0.106 -6.301 1 93.75 229 PHE B N 1
ATOM 4190 C CA . PHE B 1 229 ? -4.371 0.292 -7.637 1 93.75 229 PHE B CA 1
ATOM 4191 C C . PHE B 1 229 ? -3.85 -0.909 -8.414 1 93.75 229 PHE B C 1
ATOM 4193 O O . PHE B 1 229 ? -4.109 -1.037 -9.617 1 93.75 229 PHE B O 1
ATOM 4200 N N . ALA B 1 230 ? -3.119 -1.76 -7.738 1 95.69 230 ALA B N 1
ATOM 4201 C CA . ALA B 1 230 ? -2.652 -2.984 -8.383 1 95.69 230 ALA B CA 1
ATOM 4202 C C . ALA B 1 230 ? -3.828 -3.828 -8.875 1 95.69 230 ALA B C 1
ATOM 4204 O O . ALA B 1 230 ? -3.824 -4.309 -10.008 1 95.69 230 ALA B O 1
ATOM 4205 N N . ALA B 1 231 ? -4.793 -3.947 -8.039 1 97.12 231 ALA B N 1
ATOM 4206 C CA . ALA B 1 231 ? -5.965 -4.746 -8.383 1 97.12 231 ALA B CA 1
ATOM 4207 C C . ALA B 1 231 ? -6.703 -4.145 -9.578 1 97.12 231 ALA B C 1
ATOM 4209 O O . ALA B 1 231 ? -7.102 -4.863 -10.5 1 97.12 231 ALA B O 1
ATOM 4210 N N . ILE B 1 232 ? -6.855 -2.891 -9.586 1 96.88 232 ILE B N 1
ATOM 4211 C CA . ILE B 1 232 ? -7.582 -2.211 -10.656 1 96.88 232 ILE B CA 1
ATOM 4212 C C . ILE B 1 232 ? -6.816 -2.336 -11.969 1 96.88 232 ILE B C 1
ATOM 4214 O O . ILE B 1 232 ? -7.418 -2.48 -13.031 1 96.88 232 ILE B O 1
ATOM 4218 N N . SER B 1 233 ? -5.535 -2.268 -11.891 1 95.56 233 SER B N 1
ATOM 4219 C CA . SER B 1 233 ? -4.715 -2.428 -13.086 1 95.56 233 SER B CA 1
ATOM 4220 C C . SER B 1 233 ? -4.938 -3.793 -13.734 1 95.56 233 SER B C 1
ATOM 4222 O O . SER B 1 233 ? -4.902 -3.918 -14.961 1 95.56 233 SER B O 1
ATOM 4224 N N . VAL B 1 234 ? -5.148 -4.777 -12.898 1 97.62 234 VAL B N 1
ATOM 4225 C CA . VAL B 1 234 ? -5.453 -6.117 -13.383 1 97.62 234 VAL B CA 1
ATOM 4226 C C . VAL B 1 234 ? -6.859 -6.141 -13.984 1 97.62 234 VAL B C 1
ATOM 4228 O O . VAL B 1 234 ? -7.074 -6.699 -15.062 1 97.62 234 VAL B O 1
ATOM 4231 N N . ILE B 1 235 ? -7.789 -5.512 -13.297 1 97.94 235 ILE B N 1
ATOM 4232 C CA . ILE B 1 235 ? -9.188 -5.488 -13.695 1 97.94 235 ILE B CA 1
ATOM 4233 C C . ILE B 1 235 ? -9.32 -4.875 -15.086 1 97.94 235 ILE B C 1
ATOM 4235 O O . ILE B 1 235 ? -10.086 -5.363 -15.922 1 97.94 235 ILE B O 1
ATOM 4239 N N . CYS B 1 236 ? -8.547 -3.885 -15.367 1 95.56 236 CYS B N 1
ATOM 4240 C CA . CYS B 1 236 ? -8.586 -3.188 -16.656 1 95.56 236 CYS B CA 1
ATOM 4241 C C . CYS B 1 236 ? -8.25 -4.137 -17.797 1 95.56 236 CYS B C 1
ATOM 4243 O O . CYS B 1 236 ? -8.688 -3.92 -18.938 1 95.56 236 CYS B O 1
ATOM 4245 N N . GLN B 1 237 ? -7.574 -5.199 -17.484 1 93.19 237 GLN B N 1
ATOM 4246 C CA . GLN B 1 237 ? -7.016 -6.023 -18.547 1 93.19 237 GLN B CA 1
ATOM 4247 C C . GLN B 1 237 ? -7.52 -7.461 -18.453 1 93.19 237 GLN B C 1
ATOM 4249 O O . GLN B 1 237 ? -6.922 -8.367 -19.047 1 93.19 237 GLN B O 1
ATOM 4254 N N . SER B 1 238 ? -8.562 -7.629 -17.688 1 96.75 238 SER B N 1
ATOM 4255 C CA . SER B 1 238 ? -9.039 -8.992 -17.516 1 96.75 238 SER B CA 1
ATOM 4256 C C . SER B 1 238 ? -10.531 -9.023 -17.203 1 96.75 238 SER B C 1
ATOM 4258 O O . SER B 1 238 ? -11.172 -7.973 -17.109 1 96.75 238 SER B O 1
ATOM 4260 N N . ASP B 1 239 ? -11.031 -10.219 -17.016 1 96.06 239 ASP B N 1
ATOM 4261 C CA . ASP B 1 239 ? -12.445 -10.367 -16.688 1 96.06 239 ASP B CA 1
ATOM 4262 C C . ASP B 1 239 ? -12.656 -10.523 -15.188 1 96.06 239 ASP B C 1
ATOM 4264 O O . ASP B 1 239 ? -13.727 -10.953 -14.742 1 96.06 239 ASP B O 1
ATOM 4268 N N . LEU B 1 240 ? -11.625 -10.203 -14.438 1 98.06 240 LEU B N 1
ATOM 4269 C CA . LEU B 1 240 ? -11.812 -10.133 -12.992 1 98.06 240 LEU B CA 1
ATOM 4270 C C . LEU B 1 240 ? -12.758 -8.992 -12.625 1 98.06 240 LEU B C 1
ATOM 4272 O O . LEU B 1 240 ? -12.75 -7.941 -13.273 1 98.06 240 LEU B O 1
ATOM 4276 N N . ILE B 1 241 ? -13.508 -9.227 -11.594 1 98.44 241 ILE B N 1
ATOM 4277 C CA . ILE B 1 241 ? -14.297 -8.148 -11.008 1 98.44 241 ILE B CA 1
ATOM 4278 C C . ILE B 1 241 ? -13.859 -7.918 -9.562 1 98.44 241 ILE B C 1
ATOM 4280 O O . ILE B 1 241 ? -13.188 -8.766 -8.969 1 98.44 241 ILE B O 1
ATOM 4284 N N . MET B 1 242 ? -14.242 -6.777 -9.047 1 98 242 MET B N 1
ATOM 4285 C CA . MET B 1 242 ? -13.859 -6.441 -7.68 1 98 242 MET B CA 1
ATOM 4286 C C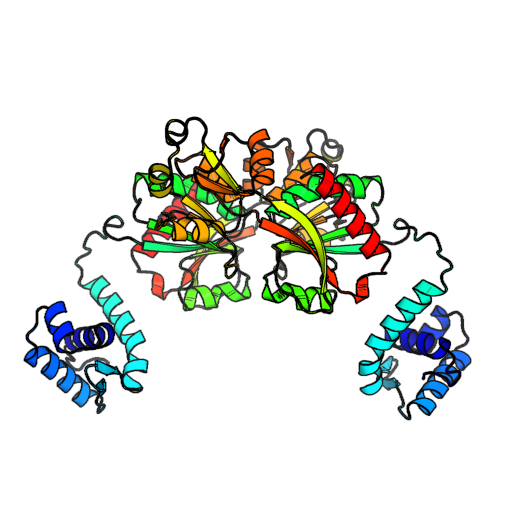 . MET B 1 242 ? -14.953 -5.633 -6.988 1 98 242 MET B C 1
ATOM 4288 O O . MET B 1 242 ? -15.625 -4.816 -7.625 1 98 242 MET B O 1
ATOM 4292 N N . THR B 1 243 ? -15.164 -5.965 -5.746 1 97.12 243 THR B N 1
ATOM 4293 C CA . THR B 1 243 ? -15.984 -5.133 -4.871 1 97.12 243 THR B CA 1
ATOM 4294 C C . THR B 1 243 ? -15.109 -4.207 -4.027 1 97.12 243 THR B C 1
ATOM 4296 O O . THR B 1 243 ? -14.18 -4.664 -3.357 1 97.12 243 THR B O 1
ATOM 4299 N N . MET B 1 244 ? -15.398 -2.922 -4.121 1 96.38 244 MET B N 1
ATOM 4300 C CA . MET B 1 244 ? -14.555 -1.972 -3.402 1 96.38 244 MET B CA 1
ATOM 4301 C C . MET B 1 244 ? -15.367 -0.763 -2.947 1 96.38 244 MET B C 1
ATOM 4303 O O . MET B 1 244 ? -16.516 -0.581 -3.373 1 96.38 244 MET B O 1
ATOM 4307 N N . PRO B 1 245 ? -14.82 0.034 -2.027 1 96.25 245 PRO B N 1
ATOM 4308 C CA . PRO B 1 245 ? -15.516 1.256 -1.619 1 96.25 245 PRO B CA 1
ATOM 4309 C C . PRO B 1 245 ? -15.867 2.158 -2.801 1 96.25 245 PRO B C 1
ATOM 4311 O O . PRO B 1 245 ? -15.031 2.391 -3.674 1 96.25 245 PRO B O 1
ATOM 4314 N N . ASN B 1 246 ? -17.031 2.68 -2.801 1 97.25 246 ASN B N 1
ATOM 4315 C CA . ASN B 1 246 ? -17.625 3.363 -3.941 1 97.25 246 ASN B CA 1
ATOM 4316 C C . ASN B 1 246 ? -16.875 4.656 -4.27 1 97.25 246 ASN B C 1
ATOM 4318 O O . ASN B 1 246 ? -16.594 4.938 -5.438 1 97.25 246 ASN B O 1
ATOM 4322 N N . THR B 1 247 ? -16.594 5.445 -3.289 1 97.12 247 THR B N 1
ATOM 4323 C CA . THR B 1 247 ? -16 6.758 -3.52 1 97.12 247 THR B CA 1
ATOM 4324 C C . THR B 1 247 ? -14.672 6.633 -4.254 1 97.12 247 THR B C 1
ATOM 4326 O O . THR B 1 247 ? -14.414 7.367 -5.207 1 97.12 247 THR B O 1
ATOM 4329 N N . TYR B 1 248 ? -13.914 5.688 -3.848 1 97 248 TYR B N 1
ATOM 4330 C CA . TYR B 1 248 ? -12.625 5.484 -4.5 1 97 248 TYR B CA 1
ATOM 4331 C C . TYR B 1 248 ? -12.805 4.926 -5.906 1 97 248 TYR B C 1
ATOM 4333 O O . TYR B 1 248 ? -12.086 5.309 -6.828 1 97 248 TYR B O 1
ATOM 4341 N N . ALA B 1 249 ? -13.742 4.023 -6.047 1 97.69 249 ALA B N 1
ATOM 4342 C CA . ALA B 1 249 ? -14.055 3.48 -7.367 1 97.69 249 ALA B CA 1
ATOM 4343 C C . ALA B 1 249 ? -14.414 4.594 -8.344 1 97.69 249 ALA B C 1
ATOM 4345 O O . ALA B 1 249 ? -13.914 4.617 -9.477 1 97.69 249 ALA B O 1
ATOM 4346 N N . MET B 1 250 ? -15.227 5.488 -7.906 1 96.56 250 MET B N 1
ATOM 4347 C CA . MET B 1 250 ? -15.68 6.594 -8.742 1 96.56 250 MET B CA 1
ATOM 4348 C C . MET B 1 250 ? -14.516 7.508 -9.117 1 96.56 250 MET B C 1
ATOM 4350 O O . MET B 1 250 ? -14.445 8 -10.25 1 96.56 250 MET B O 1
ATOM 4354 N N . LEU B 1 251 ? -13.688 7.672 -8.195 1 94.06 251 LEU B N 1
ATOM 4355 C CA . LEU B 1 251 ? -12.508 8.484 -8.461 1 94.06 251 LEU B CA 1
ATOM 4356 C C . LEU B 1 251 ? -11.633 7.844 -9.539 1 94.06 251 LEU B C 1
ATOM 4358 O O . LEU B 1 251 ? -11.203 8.516 -10.477 1 94.06 251 LEU B O 1
ATOM 4362 N N . LEU B 1 252 ? -11.391 6.59 -9.422 1 94.56 252 LEU B N 1
ATOM 4363 C CA . LEU B 1 252 ? -10.523 5.879 -10.352 1 94.56 252 LEU B CA 1
ATOM 4364 C C . LEU B 1 252 ? -11.156 5.793 -11.734 1 94.56 252 LEU B C 1
ATOM 4366 O O . LEU B 1 252 ? -10.453 5.789 -12.75 1 94.56 252 LEU B O 1
ATOM 4370 N N . GLN B 1 253 ? -12.414 5.723 -11.75 1 95.5 253 GLN B N 1
ATOM 4371 C CA . GLN B 1 253 ? -13.133 5.629 -13.016 1 95.5 253 GLN B CA 1
ATOM 4372 C C . GLN B 1 253 ? -12.875 6.855 -13.891 1 95.5 253 GLN B C 1
ATOM 4374 O O . GLN B 1 253 ? -13.016 6.797 -15.109 1 95.5 253 GLN B O 1
ATOM 4379 N N . GLN B 1 254 ? -12.508 7.941 -13.32 1 90.81 254 GLN B N 1
ATOM 4380 C CA . GLN B 1 254 ? -12.25 9.172 -14.047 1 90.81 254 GLN B CA 1
ATOM 4381 C C . GLN B 1 254 ? -11 9.047 -14.922 1 90.81 254 GLN B C 1
ATOM 4383 O O . GLN B 1 254 ? -10.859 9.758 -15.922 1 90.81 254 GLN B O 1
ATOM 4388 N N . THR B 1 255 ? -10.156 8.164 -14.562 1 87.56 255 THR B N 1
ATOM 4389 C CA . THR B 1 255 ? -8.875 8.133 -15.266 1 87.56 255 THR B CA 1
ATOM 4390 C C . THR B 1 255 ? -8.578 6.734 -15.789 1 87.56 255 THR B C 1
ATOM 4392 O O . THR B 1 255 ? -7.66 6.547 -16.594 1 87.56 255 THR B O 1
ATOM 4395 N N . MET B 1 256 ? -9.305 5.77 -15.328 1 92.44 256 MET B N 1
ATOM 4396 C CA . MET B 1 256 ? -9.055 4.387 -15.727 1 92.44 256 MET B CA 1
ATOM 4397 C C . MET B 1 256 ? -10.25 3.809 -16.469 1 92.44 256 MET B C 1
ATOM 4399 O O . MET B 1 256 ? -11.391 4.199 -16.219 1 92.44 256 MET B O 1
ATOM 4403 N N . PRO B 1 257 ? -10.016 2.902 -17.375 1 95.44 257 PRO B N 1
ATOM 4404 C CA . PRO B 1 257 ? -11.102 2.334 -18.172 1 95.44 257 PRO B CA 1
ATOM 4405 C C . PRO B 1 257 ? -11.875 1.248 -17.438 1 95.44 257 PRO B C 1
ATOM 4407 O O . PRO B 1 257 ? -11.836 0.078 -17.828 1 95.44 257 PRO B O 1
ATOM 4410 N N . ILE B 1 258 ? -12.562 1.659 -16.469 1 97.62 258 ILE B N 1
ATOM 4411 C CA . ILE B 1 258 ? -13.367 0.739 -15.672 1 97.62 258 ILE B CA 1
ATOM 4412 C C . ILE B 1 258 ? -14.805 1.251 -15.578 1 97.62 258 ILE B C 1
ATOM 4414 O O . ILE B 1 258 ? -15.078 2.41 -15.906 1 97.62 258 ILE B O 1
ATOM 4418 N N . VAL B 1 259 ? -15.656 0.344 -15.234 1 98.5 259 VAL B N 1
ATOM 4419 C CA . VAL B 1 259 ? -17.047 0.674 -14.977 1 98.5 259 VAL B CA 1
ATOM 4420 C C . VAL B 1 259 ? -17.391 0.396 -13.516 1 98.5 259 VAL B C 1
ATOM 4422 O O . VAL B 1 259 ? -17 -0.639 -12.969 1 98.5 259 VAL B O 1
ATOM 4425 N N . VAL B 1 260 ? -18.016 1.347 -12.922 1 98.56 260 VAL B N 1
ATOM 4426 C CA . VAL B 1 260 ? -18.5 1.218 -11.547 1 98.56 260 VAL B CA 1
ATOM 4427 C C . VAL B 1 260 ? -20 0.968 -11.555 1 98.56 260 VAL B C 1
ATOM 4429 O O . VAL B 1 260 ? -20.766 1.737 -12.148 1 98.56 260 VAL B O 1
ATOM 4432 N N . SER B 1 261 ? -20.406 -0.102 -10.914 1 98.31 261 SER B N 1
ATOM 4433 C CA . SER B 1 261 ? -21.812 -0.491 -10.891 1 98.31 261 SER B CA 1
ATOM 4434 C C . SER B 1 261 ? -22.266 -0.835 -9.477 1 98.31 261 SER B C 1
ATOM 4436 O O . SER B 1 261 ? -21.469 -1.297 -8.656 1 98.31 261 SER B O 1
ATOM 4438 N N . PRO B 1 262 ? -23.578 -0.611 -9.211 1 97.75 262 PRO B N 1
ATOM 4439 C CA . PRO B 1 262 ? -24.078 -1.077 -7.914 1 97.75 262 PRO B CA 1
ATOM 4440 C C . PRO B 1 262 ? -24 -2.594 -7.762 1 97.75 262 PRO B C 1
ATOM 4442 O O . PRO B 1 262 ? -24 -3.32 -8.758 1 97.75 262 PRO B O 1
ATOM 4445 N N . LEU B 1 263 ? -23.953 -3.021 -6.535 1 98 263 LEU B N 1
ATOM 4446 C CA . LEU B 1 263 ? -23.953 -4.457 -6.262 1 98 263 LEU B CA 1
ATOM 4447 C C . LEU B 1 263 ? -25.359 -5.039 -6.426 1 98 263 LEU B C 1
ATOM 4449 O O . LEU B 1 263 ? -26.359 -4.352 -6.191 1 98 263 LEU B O 1
ATOM 4453 N N . PRO B 1 264 ? -25.453 -6.273 -6.812 1 97.75 264 PRO B N 1
ATOM 4454 C CA . PRO B 1 264 ? -26.766 -6.918 -6.941 1 97.75 264 PRO B CA 1
ATOM 4455 C C . PRO B 1 264 ? -27.281 -7.461 -5.617 1 97.75 264 PRO B C 1
ATOM 4457 O O . PRO B 1 264 ? -28.156 -8.328 -5.602 1 97.75 264 PRO B O 1
ATOM 4460 N N . PHE B 1 265 ? -26.719 -7.039 -4.551 1 96.81 265 PHE B N 1
ATOM 4461 C CA . PHE B 1 265 ? -27.125 -7.391 -3.197 1 96.81 265 PHE B CA 1
ATOM 4462 C C . PHE B 1 265 ? -26.844 -6.25 -2.229 1 96.81 265 PHE B C 1
ATOM 4464 O O . PHE B 1 265 ? -26.094 -5.324 -2.557 1 96.81 265 PHE B O 1
ATOM 4471 N N . GLU B 1 266 ? -27.422 -6.344 -1.092 1 95.81 266 GLU B N 1
ATOM 4472 C CA . GLU B 1 266 ? -27.281 -5.273 -0.11 1 95.81 266 GLU B CA 1
ATOM 4473 C C . GLU B 1 266 ? -26.109 -5.543 0.828 1 95.81 266 GLU B C 1
ATOM 4475 O O . GLU B 1 266 ? -25.906 -6.676 1.282 1 95.81 266 GLU B O 1
ATOM 4480 N N . VAL B 1 267 ? -25.312 -4.531 0.999 1 95.69 267 VAL B N 1
ATOM 4481 C CA . VAL B 1 267 ? -24.203 -4.559 1.956 1 95.69 267 VAL B CA 1
ATOM 4482 C C . VAL B 1 267 ? -24.328 -3.369 2.908 1 95.69 267 VAL B C 1
ATOM 4484 O O . VAL B 1 267 ? -24.547 -2.236 2.475 1 95.69 267 VAL B O 1
ATOM 4487 N N . PRO B 1 268 ? -24.203 -3.641 4.184 1 93.69 268 PRO B N 1
ATOM 4488 C CA . PRO B 1 268 ? -24.203 -2.504 5.105 1 93.69 268 PRO B CA 1
ATOM 4489 C C . PRO B 1 268 ? -23.078 -1.506 4.797 1 93.69 268 PRO B C 1
ATOM 4491 O O . PRO B 1 268 ? -22.016 -1.898 4.344 1 93.69 268 PRO B O 1
ATOM 4494 N N . GLU B 1 269 ? -23.391 -0.298 5.074 1 95.12 269 GLU B N 1
ATOM 4495 C CA . GLU B 1 269 ? -22.375 0.73 4.879 1 95.12 269 GLU B CA 1
ATOM 4496 C C . GLU B 1 269 ? -21.234 0.568 5.867 1 95.12 269 GLU B C 1
ATOM 4498 O O . GLU B 1 269 ? -21.422 0.071 6.98 1 95.12 269 GLU B O 1
ATOM 4503 N N . LEU B 1 270 ? -20.125 0.951 5.43 1 92.75 270 LEU B N 1
ATOM 4504 C CA . LEU B 1 270 ? -18.922 0.879 6.242 1 92.75 270 LEU B CA 1
ATOM 4505 C C . LEU B 1 270 ? -18.625 2.227 6.891 1 92.75 270 LEU B C 1
ATOM 4507 O O . LEU B 1 270 ? -18.328 3.203 6.199 1 92.75 270 LEU B O 1
ATOM 4511 N N . ALA B 1 271 ? -18.656 2.24 8.172 1 95.12 271 ALA B N 1
ATOM 4512 C CA . ALA B 1 271 ? -18.344 3.477 8.883 1 95.12 271 ALA B CA 1
ATOM 4513 C C . ALA B 1 271 ? -16.844 3.68 8.992 1 95.12 271 ALA B C 1
ATOM 4515 O O . ALA B 1 271 ? -16.125 2.824 9.523 1 95.12 271 ALA B O 1
ATOM 4516 N N . VAL B 1 272 ? -16.375 4.738 8.5 1 96.25 272 VAL B N 1
ATOM 4517 C CA . VAL B 1 272 ? -14.969 5.109 8.578 1 96.25 272 VAL B CA 1
ATOM 4518 C C . VAL B 1 272 ? -14.789 6.258 9.57 1 96.25 272 VAL B C 1
ATOM 4520 O O . VAL B 1 272 ? -15.508 7.258 9.508 1 96.25 272 VAL B O 1
ATOM 4523 N N . HIS B 1 273 ? -13.805 6.105 10.422 1 97.62 273 HIS B N 1
ATOM 4524 C CA . HIS B 1 273 ? -13.617 7.082 11.484 1 97.62 273 HIS B CA 1
ATOM 4525 C C . HIS B 1 273 ? -12.188 7.59 11.531 1 97.62 273 HIS B C 1
ATOM 4527 O O . HIS B 1 273 ? -11.266 6.902 11.086 1 97.62 273 HIS B O 1
ATOM 4533 N N . MET B 1 274 ? -12.062 8.781 12.047 1 98.38 274 MET B N 1
ATOM 4534 C CA . MET B 1 274 ? -10.781 9.359 12.43 1 98.38 274 MET B CA 1
ATOM 4535 C C . MET B 1 274 ? -10.516 9.164 13.922 1 98.38 274 MET B C 1
ATOM 4537 O O . MET B 1 274 ? -11.391 9.422 14.75 1 98.38 274 MET B O 1
ATOM 4541 N N . TYR B 1 275 ? -9.312 8.711 14.25 1 98.44 275 TYR B N 1
ATOM 4542 C CA . TYR B 1 275 ? -8.953 8.391 15.633 1 98.44 275 TYR B CA 1
ATOM 4543 C C . TYR B 1 275 ? -7.766 9.219 16.094 1 98.44 275 TYR B C 1
ATOM 4545 O O . TYR B 1 275 ? -6.82 9.445 15.336 1 98.44 275 TYR B O 1
ATOM 4553 N N . TRP B 1 276 ? -7.801 9.648 17.297 1 98.12 276 TRP B N 1
ATOM 4554 C CA . TRP B 1 276 ? -6.676 10.289 17.969 1 98.12 276 TRP B CA 1
ATOM 4555 C C . TRP B 1 276 ? -6.707 10.008 19.469 1 98.12 276 TRP B C 1
ATOM 4557 O O . TRP B 1 276 ? -7.719 9.531 20 1 98.12 276 TRP B O 1
ATOM 4567 N N . HIS B 1 277 ? -5.625 10.188 20.109 1 96.94 277 HIS B N 1
ATOM 4568 C CA . HIS B 1 277 ? -5.586 9.992 21.562 1 96.94 277 HIS B CA 1
ATOM 4569 C C . HIS B 1 277 ? -6.176 11.188 22.297 1 96.94 277 HIS B C 1
ATOM 4571 O O . HIS B 1 277 ? -5.988 12.328 21.875 1 96.94 277 HIS B O 1
ATOM 4577 N N . GLN B 1 278 ? -6.762 11.008 23.438 1 95.62 278 GLN B N 1
ATOM 4578 C CA . GLN B 1 278 ? -7.402 12.047 24.219 1 95.62 278 GLN B CA 1
ATOM 4579 C C . GLN B 1 278 ? -6.398 13.125 24.641 1 95.62 278 GLN B C 1
ATOM 4581 O O . GLN B 1 278 ? -6.746 14.305 24.719 1 95.62 278 GLN B O 1
ATOM 4586 N N . GLN B 1 279 ? -5.223 12.695 24.797 1 91.75 279 GLN B N 1
ATOM 4587 C CA . GLN B 1 279 ? -4.172 13.633 25.188 1 91.75 279 GLN B CA 1
ATOM 4588 C C . GLN B 1 279 ? -3.955 14.688 24.094 1 91.75 279 GLN B C 1
ATOM 4590 O O . GLN B 1 279 ? -3.465 15.781 24.391 1 91.75 279 GLN B O 1
ATOM 4595 N N . ALA B 1 280 ? -4.312 14.359 22.891 1 93.81 280 ALA B N 1
ATOM 4596 C CA . ALA B 1 280 ? -4.105 15.266 21.766 1 93.81 280 ALA B CA 1
ATOM 4597 C C . ALA B 1 280 ? -5.367 16.078 21.469 1 93.81 280 ALA B C 1
ATOM 4599 O O . ALA B 1 280 ? -5.395 16.875 20.547 1 93.81 280 ALA B O 1
ATOM 4600 N N . GLN B 1 281 ? -6.375 15.93 22.281 1 92.56 281 GLN B N 1
ATOM 4601 C CA . GLN B 1 281 ? -7.676 16.547 22.031 1 92.56 281 GLN B CA 1
ATOM 4602 C C . GLN B 1 281 ? -7.555 18.062 21.906 1 92.56 281 GLN B C 1
ATOM 4604 O O . GLN B 1 281 ? -8.141 18.656 21 1 92.56 281 GLN B O 1
ATOM 4609 N N . ASP B 1 282 ? -6.641 18.625 22.734 1 88.19 282 ASP B N 1
ATOM 4610 C CA . ASP B 1 282 ? -6.57 20.078 22.797 1 88.19 282 ASP B CA 1
ATOM 4611 C C . ASP B 1 282 ? -5.25 20.578 22.219 1 88.19 282 ASP B C 1
ATOM 4613 O O . ASP B 1 282 ? -4.91 21.766 22.359 1 88.19 282 ASP B O 1
ATOM 4617 N N . ASP B 1 283 ? -4.473 19.641 21.656 1 89.31 283 ASP B N 1
ATOM 4618 C CA . ASP B 1 283 ? -3.268 20.047 20.938 1 89.31 283 ASP B CA 1
ATOM 4619 C C . ASP B 1 283 ? -3.621 20.844 19.688 1 89.31 283 ASP B C 1
ATOM 4621 O O . ASP B 1 283 ? -4.336 20.359 18.812 1 89.31 283 ASP B O 1
ATOM 4625 N N . PRO B 1 284 ? -3.186 22.047 19.578 1 87.56 284 PRO B N 1
ATOM 4626 C CA . PRO B 1 284 ? -3.609 22.922 18.484 1 87.56 284 PRO B CA 1
ATOM 4627 C C . PRO B 1 284 ? -3.252 22.359 17.109 1 87.56 284 PRO B C 1
ATOM 4629 O O . PRO B 1 284 ? -4.02 22.516 16.156 1 87.56 284 PRO B O 1
ATOM 4632 N N . VAL B 1 285 ? -2.117 21.797 16.969 1 91.06 285 VAL B N 1
ATOM 4633 C CA . VAL B 1 285 ? -1.695 21.25 15.68 1 91.06 285 VAL B CA 1
ATOM 4634 C C . VAL B 1 285 ? -2.574 20.047 15.32 1 91.06 285 VAL B C 1
ATOM 4636 O O . VAL B 1 285 ? -3.016 19.922 14.172 1 91.06 285 VAL B O 1
ATOM 4639 N N . ASN B 1 286 ? -2.811 19.219 16.312 1 95.06 286 ASN B N 1
ATOM 4640 C CA . ASN B 1 286 ? -3.68 18.062 16.094 1 95.06 286 ASN B CA 1
ATOM 4641 C C . ASN B 1 286 ? -5.098 18.5 15.734 1 95.06 286 ASN B C 1
ATOM 4643 O O . ASN B 1 286 ? -5.684 17.969 14.781 1 95.06 286 ASN B O 1
ATOM 4647 N N . GLN B 1 287 ? -5.578 19.438 16.469 1 93.25 287 GLN B N 1
ATOM 4648 C CA . GLN B 1 287 ? -6.906 19.969 16.156 1 93.25 287 GLN B CA 1
ATOM 4649 C C . GLN B 1 287 ? -6.961 20.531 14.75 1 93.25 287 GLN B C 1
ATOM 4651 O O . GLN B 1 287 ? -7.93 20.312 14.016 1 93.25 287 GLN B O 1
ATOM 4656 N N . TRP B 1 288 ? -5.945 21.25 14.477 1 93.25 288 TRP B N 1
ATOM 4657 C CA . TRP B 1 288 ? -5.875 21.891 13.164 1 93.25 288 TRP B CA 1
ATOM 4658 C C . TRP B 1 288 ? -5.934 20.844 12.055 1 93.25 288 TRP B C 1
ATOM 4660 O O . TRP B 1 288 ? -6.719 20.984 11.109 1 93.25 288 TRP B O 1
ATOM 4670 N N . ILE B 1 289 ? -5.168 19.812 12.141 1 96.5 289 ILE B N 1
ATOM 4671 C CA . ILE B 1 289 ? -5.125 18.797 11.086 1 96.5 289 ILE B CA 1
ATOM 4672 C C . ILE B 1 289 ? -6.43 18 11.086 1 96.5 289 ILE B C 1
ATOM 4674 O O . ILE B 1 289 ? -6.91 17.594 10.023 1 96.5 289 ILE B O 1
ATOM 4678 N N . ARG B 1 290 ? -6.973 17.703 12.242 1 97.44 290 ARG B N 1
ATOM 4679 C CA . ARG B 1 290 ? -8.273 17.031 12.289 1 97.44 290 ARG B CA 1
ATOM 4680 C C . ARG B 1 290 ? -9.32 17.828 11.516 1 97.44 290 ARG B C 1
ATOM 4682 O O . ARG B 1 290 ? -10.07 17.266 10.719 1 97.44 290 ARG B O 1
ATOM 4689 N N . ASN B 1 291 ? -9.32 19.078 11.742 1 95.25 291 ASN B N 1
ATOM 4690 C CA . ASN B 1 291 ? -10.281 19.938 11.055 1 95.25 291 ASN B CA 1
ATOM 4691 C C . ASN B 1 291 ? -10.031 19.953 9.547 1 95.25 291 ASN B C 1
ATOM 4693 O O . ASN B 1 291 ? -10.977 19.922 8.758 1 95.25 291 ASN B O 1
ATOM 4697 N N . LYS B 1 292 ? -8.812 20.047 9.148 1 95.69 292 LYS B N 1
ATOM 4698 C CA . LYS B 1 292 ? -8.469 20.016 7.727 1 95.69 292 LYS B CA 1
ATOM 4699 C C . LYS B 1 292 ? -8.945 18.719 7.074 1 95.69 292 LYS B C 1
ATOM 4701 O O . LYS B 1 292 ? -9.531 18.734 5.992 1 95.69 292 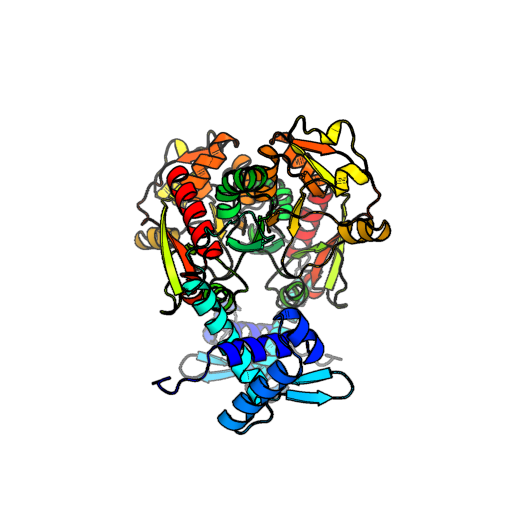LYS B O 1
ATOM 4706 N N . LEU B 1 293 ? -8.719 17.625 7.742 1 97.94 293 LEU B N 1
ATOM 4707 C CA . LEU B 1 293 ? -9.094 16.312 7.211 1 97.94 293 LEU B CA 1
ATOM 4708 C C . LEU B 1 293 ? -10.609 16.172 7.148 1 97.94 293 LEU B C 1
ATOM 4710 O O . LEU B 1 293 ? -11.141 15.594 6.195 1 97.94 293 LEU B O 1
ATOM 4714 N N . LEU B 1 294 ? -11.273 16.688 8.156 1 97.12 294 LEU B N 1
ATOM 4715 C CA . LEU B 1 294 ? -12.727 16.672 8.148 1 97.12 294 LEU B CA 1
ATOM 4716 C C . LEU B 1 294 ? -13.289 17.484 6.996 1 97.12 294 LEU B C 1
ATOM 4718 O O . LEU B 1 294 ? -14.242 17.078 6.34 1 97.12 294 LEU B O 1
ATOM 4722 N N . ASN B 1 295 ? -12.719 18.609 6.727 1 96.31 295 ASN B N 1
ATOM 4723 C CA . ASN B 1 295 ? -13.148 19.438 5.609 1 96.31 295 ASN B CA 1
ATOM 4724 C C . ASN B 1 295 ? -12.945 18.734 4.27 1 96.31 295 ASN B C 1
ATOM 4726 O O . ASN B 1 295 ? -13.812 18.797 3.396 1 96.31 295 ASN B O 1
ATOM 4730 N N . ILE B 1 296 ? -11.836 18.109 4.129 1 97.25 296 ILE B N 1
ATOM 4731 C CA . ILE B 1 296 ? -11.555 17.359 2.906 1 97.25 296 ILE B CA 1
ATOM 4732 C C . ILE B 1 296 ? -12.555 16.219 2.752 1 97.25 296 ILE B C 1
ATOM 4734 O O . ILE B 1 296 ? -13.039 15.961 1.649 1 97.25 296 ILE B O 1
ATOM 4738 N N . SER B 1 297 ? -12.812 15.562 3.891 1 97.06 297 SER B N 1
ATOM 4739 C CA . SER B 1 297 ? -13.773 14.469 3.873 1 97.06 297 SER B CA 1
ATOM 4740 C C . SER B 1 297 ? -15.141 14.938 3.375 1 97.06 297 SER B C 1
ATOM 4742 O O . SER B 1 297 ? -15.812 14.227 2.627 1 97.06 297 SER B O 1
ATOM 4744 N N . ALA B 1 298 ? -15.586 16.109 3.732 1 93.69 298 ALA B N 1
ATOM 4745 C CA . ALA B 1 298 ? -16.875 16.656 3.328 1 93.69 298 ALA B CA 1
ATOM 4746 C C . ALA B 1 298 ? -16.922 16.906 1.821 1 93.69 298 ALA B C 1
ATOM 4748 O O . ALA B 1 298 ? -17.984 16.844 1.206 1 93.69 298 ALA B O 1
ATOM 4749 N N . GLN B 1 299 ? -15.781 17.109 1.255 1 92.56 299 GLN B N 1
ATOM 4750 C CA . GLN B 1 299 ? -15.68 17.328 -0.184 1 92.56 299 GLN B CA 1
ATOM 4751 C C . GLN B 1 299 ? -15.672 16 -0.939 1 92.56 299 GLN B C 1
ATOM 4753 O O . GLN B 1 299 ? -16.234 15.898 -2.027 1 92.56 299 GLN B O 1
ATOM 4758 N N . LEU B 1 300 ? -15.047 15.031 -0.337 1 93.69 300 LEU B N 1
ATOM 4759 C CA . LEU B 1 300 ? -14.82 13.758 -1 1 93.69 300 LEU B CA 1
ATOM 4760 C C . LEU B 1 300 ? -16.062 12.883 -0.947 1 93.69 300 LEU B C 1
ATOM 4762 O O . LEU B 1 300 ? -16.344 12.133 -1.888 1 93.69 300 LEU B O 1
ATOM 4766 N N . PHE B 1 301 ? -16.734 13.008 0.219 1 92.5 301 PHE B N 1
ATOM 4767 C CA . PHE B 1 301 ? -17.812 12.055 0.459 1 92.5 301 PHE B CA 1
ATOM 4768 C C . PHE B 1 301 ? -19.156 12.773 0.53 1 92.5 301 PHE B C 1
ATOM 4770 O O . PHE B 1 301 ? -20.188 12.203 0.185 1 92.5 301 PHE B O 1
#

Radius of gyration: 30.37 Å; Cα contacts (8 Å, |Δi|>4): 931; chains: 2; bounding box: 58×88×71 Å

Organism: Shewanella frigidimarina (strain NCIMB 400) (NCBI:txid318167)

InterPro domains:
  IPR000847 LysR, HTH, N-terminal domain [PF00126] (9-65)
  IPR000847 LysR, HTH, N-terminal domain [PR00039] (23-34)
  IPR000847 LysR, HTH, N-terminal domain [PR00039] (34-44)
  IPR000847 LysR, HTH, N-terminal domain [PR00039] (44-55)
  IPR000847 LysR, HTH, N-terminal domain [PS50931] (6-63)
  IPR005119 LysR, substrate-binding [PF03466] (94-291)
  IPR036388 Winged helix-like DNA-binding domain superfamily [G3DSA:1.10.10.10] (1-87)
  IPR036390 Winged helix DNA-binding domain superfamily [SSF46785] (2-85)
  IPR037402 HTH-type transcriptional regulator YidZ, PBP2 domain [cd08417] (101-296)
  IPR050389 LysR-type Transcriptional Regulators [PTHR30118] (3-298)

Nearest PDB structures (foldseek):
  2esn-assembly1_C  TM=6.418E-01  e=3.167E-27  Pseudomonas aeruginosa
  2y7w-assembly2_D  TM=8.998E-01  e=2.812E-18  Burkholderia sp. DNT
  3oxn-assembly1_A  TM=9.081E-01  e=6.317E-18  Vibrio parahaemolyticus
  3oxn-assembly1_D  TM=8.993E-01  e=7.614E-18  Vibrio parahaemolyticus
  5y2v-assembly1_C  TM=5.874E-01  e=1.708E-19  Synechocystis sp. PCC 6803 substr. Kazusa